Protein AF-0000000067838420 (afdb_homodimer)

Foldseek 3Di:
DAQDADDPVLADDLVVCVVCVVVLVVVVVVLQVLQWDDWPDFKIKGWDAPSNLNNVLRVVCNVVVDDDVVSVVSSVVRRLQHFRQQKIKIKMFGHDDDPVVLQVVQLQCAPQLQQKWKDWPRDIWRKDWDDDDRQADPSRGGHRITMIMTGHDPVRLVRLCDQPTWMKIFGCGPVRTTIDTRDRSNSNSRSVSHD/DAQDADDPVLADDLVVCVVCVVVLVVVVVVLQVLQWDDWPDFKMKGWDAPSNLNNVLRVVCNVVVDDDVVSVVSSVVRRLQHFRQQKIKIKMFGHDDDPVVLQVVQLQCAPQLQQKWKDWPRDIWRKDWDDDDRQADPSRGGHRITMIMTGHDPVRLVRLCDQPTWMKIFGCGPVRTTIDTRDRSNSNSRSVSHD

Structure (mmCIF, N/CA/C/O backbone):
data_AF-0000000067838420-model_v1
#
loop_
_entity.id
_entity.type
_entity.pdbx_description
1 polymer 'DUF3501 family protein'
#
loop_
_atom_site.group_PDB
_atom_site.id
_atom_site.type_symbol
_atom_site.label_atom_id
_atom_site.label_alt_id
_atom_site.label_comp_id
_atom_site.label_asym_id
_atom_site.label_entity_id
_atom_site.label_seq_id
_atom_site.pdbx_PDB_ins_code
_atom_site.Cartn_x
_atom_site.Cartn_y
_atom_site.Cartn_z
_atom_site.occupancy
_atom_site.B_iso_or_equiv
_atom_site.auth_seq_id
_atom_site.auth_comp_id
_atom_site.auth_asym_id
_atom_site.auth_atom_id
_atom_site.pdbx_PDB_model_num
ATOM 1 N N . MET A 1 1 ? -3.488 -32.844 -1.283 1 42.59 1 MET A N 1
ATOM 2 C CA . MET A 1 1 ? -3.631 -32.469 -2.689 1 42.59 1 MET A CA 1
ATOM 3 C C . MET A 1 1 ? -2.283 -32.531 -3.404 1 42.59 1 MET A C 1
ATOM 5 O O . MET A 1 1 ? -1.312 -31.922 -2.943 1 42.59 1 MET A O 1
ATOM 9 N N . THR A 1 2 ? -1.927 -33.562 -4.027 1 50.59 2 THR A N 1
ATOM 10 C CA . THR A 1 2 ? -0.667 -33.906 -4.676 1 50.59 2 THR A CA 1
ATOM 11 C C . THR A 1 2 ? -0.209 -32.781 -5.598 1 50.59 2 THR A C 1
ATOM 13 O O . THR A 1 2 ? -1.03 -32.031 -6.109 1 50.59 2 THR A O 1
ATOM 16 N N . ALA A 1 3 ? 1.154 -32.375 -5.398 1 61.16 3 ALA A N 1
ATOM 17 C CA . ALA A 1 3 ? 1.797 -31.484 -6.359 1 61.16 3 ALA A CA 1
ATOM 18 C C . ALA A 1 3 ? 1.342 -31.797 -7.781 1 61.16 3 ALA A C 1
ATOM 20 O O . ALA A 1 3 ? 1.413 -32.938 -8.227 1 61.16 3 ALA A O 1
ATOM 21 N N . ARG A 1 4 ? 0.505 -31.031 -8.367 1 83.44 4 ARG A N 1
ATOM 22 C CA . ARG A 1 4 ? -0.011 -31.344 -9.695 1 83.44 4 ARG A CA 1
ATOM 23 C C . ARG A 1 4 ? 0.768 -30.594 -10.766 1 83.44 4 ARG A C 1
ATOM 25 O O . ARG A 1 4 ? 1.32 -29.516 -10.508 1 83.44 4 ARG A O 1
ATOM 32 N N . VAL A 1 5 ? 1.217 -31.281 -11.789 1 93 5 VAL A N 1
ATOM 33 C CA . VAL A 1 5 ? 1.818 -30.734 -13 1 93 5 VAL A CA 1
ATOM 34 C C . VAL A 1 5 ? 0.834 -30.844 -14.164 1 93 5 VAL A C 1
ATOM 36 O O . VAL A 1 5 ? 0.104 -31.828 -14.273 1 93 5 VAL A O 1
ATOM 39 N N . ILE A 1 6 ? 0.882 -29.875 -15.023 1 96.81 6 ILE A N 1
ATOM 40 C CA . ILE A 1 6 ? 0.046 -29.922 -16.219 1 96.81 6 ILE A CA 1
ATOM 41 C C . ILE A 1 6 ? 0.667 -30.844 -17.25 1 96.81 6 ILE A C 1
ATOM 43 O O . ILE A 1 6 ? 1.872 -30.797 -17.5 1 96.81 6 ILE A O 1
ATOM 47 N N . THR A 1 7 ? -0.105 -31.688 -17.766 1 96.56 7 THR A N 1
ATOM 48 C CA . THR A 1 7 ? 0.33 -32.594 -18.828 1 96.56 7 THR A CA 1
ATOM 49 C C . THR A 1 7 ? -0.557 -32.438 -20.062 1 96.56 7 THR A C 1
ATOM 51 O O . THR A 1 7 ? -1.56 -31.719 -20.031 1 96.56 7 THR A O 1
ATOM 54 N N . ARG A 1 8 ? -0.165 -33.094 -21.156 1 95.81 8 ARG A N 1
ATOM 55 C CA . ARG A 1 8 ? -0.938 -33.062 -22.391 1 95.81 8 ARG A CA 1
ATOM 56 C C . ARG A 1 8 ? -2.373 -33.5 -22.156 1 95.81 8 ARG A C 1
ATOM 58 O O . ARG A 1 8 ? -3.305 -33 -22.781 1 95.81 8 ARG A O 1
ATOM 65 N N . GLU A 1 9 ? -2.547 -34.438 -21.234 1 95.69 9 GLU A N 1
ATOM 66 C CA . GLU A 1 9 ? -3.865 -35 -20.953 1 95.69 9 GLU A CA 1
ATOM 67 C C . GLU A 1 9 ? -4.801 -33.938 -20.359 1 95.69 9 GLU A C 1
ATOM 69 O O . GLU A 1 9 ? -6.023 -34.125 -20.391 1 95.69 9 GLU A O 1
ATOM 74 N N . ASP A 1 10 ? -4.254 -32.906 -19.781 1 96.81 10 ASP A N 1
ATOM 75 C CA . ASP A 1 10 ? -5.043 -31.859 -19.141 1 96.81 10 ASP A CA 1
ATOM 76 C C . ASP A 1 10 ? -5.535 -30.844 -20.172 1 96.81 10 ASP A C 1
ATOM 78 O O . ASP A 1 10 ? -6.367 -29.984 -19.859 1 96.81 10 ASP A O 1
ATOM 82 N N . ILE A 1 11 ? -5.008 -30.922 -21.422 1 97.56 11 ILE A N 1
ATOM 83 C CA . ILE A 1 11 ? -5.23 -29.859 -22.406 1 97.56 11 ILE A CA 1
ATOM 84 C C . ILE A 1 11 ? -6.398 -30.25 -23.312 1 97.56 11 ILE A C 1
ATOM 86 O O . ILE A 1 11 ? -6.363 -31.281 -23.969 1 97.56 11 ILE A O 1
ATOM 90 N N . LEU A 1 12 ? -7.32 -29.469 -23.344 1 97 12 LEU A N 1
ATOM 91 C CA . LEU A 1 12 ? -8.445 -29.641 -24.25 1 97 12 LEU A CA 1
ATOM 92 C C . LEU A 1 12 ? -8.039 -29.312 -25.688 1 97 12 LEU A C 1
ATOM 94 O O . LEU A 1 12 ? -7.273 -28.375 -25.922 1 97 12 LEU A O 1
ATOM 98 N N . PRO A 1 13 ? -8.617 -30.078 -26.594 1 96.12 13 PRO A N 1
ATOM 99 C CA . PRO A 1 13 ? -8.438 -29.656 -27.984 1 96.12 13 PRO A CA 1
ATOM 100 C C . PRO A 1 13 ? -8.953 -28.234 -28.234 1 96.12 13 PRO A C 1
ATOM 102 O O . PRO A 1 13 ? -9.914 -27.812 -27.609 1 96.12 13 PRO A O 1
ATOM 105 N N . LEU A 1 14 ? -8.352 -27.547 -29.172 1 96.06 14 LEU A N 1
ATOM 106 C CA . LEU A 1 14 ? -8.648 -26.141 -29.438 1 96.06 14 LEU A CA 1
ATOM 107 C C . LEU A 1 14 ? -10.141 -25.938 -29.656 1 96.06 14 LEU A C 1
ATOM 109 O O . LEU A 1 14 ? -10.727 -25 -29.109 1 96.06 14 LEU A O 1
ATOM 113 N N . ALA A 1 15 ? -10.742 -26.797 -30.438 1 95.62 15 ALA A N 1
ATOM 114 C CA . ALA A 1 15 ? -12.164 -26.672 -30.75 1 95.62 15 ALA A CA 1
ATOM 115 C C . ALA A 1 15 ? -13.008 -26.812 -29.484 1 95.62 15 ALA A C 1
ATOM 117 O O . ALA A 1 15 ? -13.992 -26.094 -29.297 1 95.62 15 ALA A O 1
ATOM 118 N N . GLU A 1 16 ? -12.688 -27.75 -28.688 1 97 16 GLU A N 1
ATOM 119 C CA . GLU A 1 16 ? -13.406 -27.969 -27.438 1 97 16 GLU A CA 1
ATOM 120 C C . GLU A 1 16 ? -13.219 -26.797 -26.469 1 97 16 GLU A C 1
ATOM 122 O O . GLU A 1 16 ? -14.18 -26.344 -25.844 1 97 16 GLU A O 1
ATOM 127 N N . TYR A 1 17 ? -11.992 -26.281 -26.281 1 97.81 17 TYR A N 1
ATOM 128 C CA . TYR A 1 17 ? -11.734 -25.125 -25.438 1 97.81 17 TYR A CA 1
ATOM 129 C C . TYR A 1 17 ? -12.523 -23.922 -25.906 1 97.81 17 TYR A C 1
ATOM 131 O O . TYR A 1 17 ? -13.078 -23.172 -25.094 1 97.81 17 TYR A O 1
ATOM 139 N N . GLY A 1 18 ? -12.562 -23.703 -27.234 1 96.88 18 GLY A N 1
ATOM 140 C CA . GLY A 1 18 ? -13.32 -22.594 -27.797 1 96.88 18 GLY A CA 1
ATOM 141 C C . GLY A 1 18 ? -14.766 -22.562 -27.344 1 96.88 18 GLY A C 1
ATOM 142 O O . GLY A 1 18 ? -15.336 -21.5 -27.109 1 96.88 18 GLY A O 1
ATOM 143 N N . ARG A 1 19 ? -15.289 -23.734 -27.172 1 97.44 19 ARG A N 1
ATOM 144 C CA . ARG A 1 19 ? -16.688 -23.844 -26.781 1 97.44 19 ARG A CA 1
ATOM 145 C C . ARG A 1 19 ? -16.891 -23.422 -25.328 1 97.44 19 ARG A C 1
ATOM 147 O O . ARG A 1 19 ? -17.969 -22.922 -24.969 1 97.44 19 ARG A O 1
ATOM 154 N N . VAL A 1 20 ? -15.867 -23.609 -24.531 1 97.31 20 VAL A N 1
ATOM 155 C CA . VAL A 1 20 ? -16.047 -23.359 -23.094 1 97.31 20 VAL A CA 1
ATOM 156 C C . VAL A 1 20 ? -15.242 -22.141 -22.688 1 97.31 20 VAL A C 1
ATOM 158 O O . VAL A 1 20 ? -15.227 -21.766 -21.5 1 97.31 20 VAL A O 1
ATOM 161 N N . ARG A 1 21 ? -14.586 -21.469 -23.578 1 97.5 21 ARG A N 1
ATOM 162 C CA . ARG A 1 21 ? -13.602 -20.422 -23.297 1 97.5 21 ARG A CA 1
ATOM 163 C C . ARG A 1 21 ? -14.234 -19.281 -22.5 1 97.5 21 ARG A C 1
ATOM 165 O O . ARG A 1 21 ? -13.672 -18.844 -21.5 1 97.5 21 ARG A O 1
ATOM 172 N N . ASP A 1 22 ? -15.398 -18.797 -22.906 1 96.94 22 ASP A N 1
ATOM 173 C CA . ASP A 1 22 ? -16.031 -17.672 -22.219 1 96.94 22 ASP A CA 1
ATOM 174 C C . ASP A 1 22 ? -16.375 -18.016 -20.781 1 96.94 22 ASP A C 1
ATOM 176 O O . ASP A 1 22 ? -16.156 -17.219 -19.875 1 96.94 22 ASP A O 1
ATOM 180 N N . SER A 1 23 ? -16.938 -19.172 -20.625 1 96.88 23 SER A N 1
ATOM 181 C CA . SER A 1 23 ? -17.281 -19.594 -19.266 1 96.88 23 SER A CA 1
ATOM 182 C C . SER A 1 23 ? -16.031 -19.766 -18.406 1 96.88 23 SER A C 1
ATOM 184 O O . SER A 1 23 ? -16.031 -19.406 -17.234 1 96.88 23 SER A O 1
ATOM 186 N N . ARG A 1 24 ? -14.961 -20.328 -18.969 1 96.38 24 ARG A N 1
ATOM 187 C CA . ARG A 1 24 ? -13.703 -20.516 -18.25 1 96.38 24 ARG A CA 1
ATOM 188 C C . ARG A 1 24 ? -13.094 -19.172 -17.859 1 96.38 24 ARG A C 1
ATOM 190 O O . ARG A 1 24 ? -12.562 -19.016 -16.766 1 96.38 24 ARG A O 1
ATOM 197 N N . ARG A 1 25 ? -13.164 -18.266 -18.75 1 96.69 25 ARG A N 1
ATOM 198 C CA . ARG A 1 25 ? -12.633 -16.938 -18.469 1 96.69 25 ARG A CA 1
ATOM 199 C C . ARG A 1 25 ? -13.375 -16.281 -17.312 1 96.69 25 ARG A C 1
ATOM 201 O O . ARG A 1 25 ? -12.758 -15.641 -16.469 1 96.69 25 ARG A O 1
ATOM 208 N N . ARG A 1 26 ? -14.656 -16.375 -17.203 1 95.31 26 ARG A N 1
ATOM 209 C CA . ARG A 1 26 ? -15.461 -15.82 -16.125 1 95.31 26 ARG A CA 1
ATOM 210 C C . ARG A 1 26 ? -15.102 -16.484 -14.789 1 95.31 26 ARG A C 1
ATOM 212 O O . ARG A 1 26 ? -14.93 -15.797 -13.781 1 95.31 26 ARG A O 1
ATOM 219 N N . GLU A 1 27 ? -14.992 -17.719 -14.906 1 95.69 27 GLU A N 1
ATOM 220 C CA . GLU A 1 27 ? -14.609 -18.469 -13.711 1 95.69 27 GLU A CA 1
ATOM 221 C C . GLU A 1 27 ? -13.219 -18.078 -13.227 1 95.69 27 GLU A C 1
ATOM 223 O O . GLU A 1 27 ? -13 -17.906 -12.023 1 95.69 27 GLU A O 1
ATOM 228 N N . MET A 1 28 ? -12.352 -17.953 -14.188 1 96.69 28 MET A N 1
ATOM 229 C CA . MET A 1 28 ? -10.969 -17.609 -13.859 1 96.69 28 MET A CA 1
ATOM 230 C C . MET A 1 28 ? -10.883 -16.219 -13.242 1 96.69 28 MET A C 1
ATOM 232 O O . MET A 1 28 ? -10.094 -15.992 -12.328 1 96.69 28 MET A O 1
ATOM 236 N N . SER A 1 29 ? -11.68 -15.32 -13.719 1 95.19 29 SER A N 1
ATOM 237 C CA . SER A 1 29 ? -11.727 -13.969 -13.164 1 95.19 29 SER A CA 1
ATOM 238 C C . SER A 1 29 ? -12.109 -14 -11.688 1 95.19 29 SER A C 1
ATOM 240 O O . SER A 1 29 ? -11.492 -13.312 -10.867 1 95.19 29 SER A O 1
ATOM 242 N N . ALA A 1 30 ? -13.023 -14.789 -11.359 1 93.88 30 ALA A N 1
ATOM 243 C CA . ALA A 1 30 ? -13.477 -14.93 -9.977 1 93.88 30 ALA A CA 1
ATOM 244 C C . ALA A 1 30 ? -12.398 -15.562 -9.102 1 93.88 30 ALA A C 1
ATOM 246 O O . ALA A 1 30 ? -12.164 -15.125 -7.977 1 93.88 30 ALA A O 1
ATOM 247 N N . ILE A 1 31 ? -11.727 -16.547 -9.633 1 95.69 31 ILE A N 1
ATOM 248 C CA . ILE A 1 31 ? -10.664 -17.25 -8.922 1 95.69 31 ILE A CA 1
ATOM 249 C C . ILE A 1 31 ? -9.516 -16.281 -8.648 1 95.69 31 ILE A C 1
ATOM 251 O O . ILE A 1 31 ? -9.016 -16.188 -7.523 1 95.69 31 ILE A O 1
ATOM 255 N N . LYS A 1 32 ? -9.211 -15.508 -9.656 1 96.88 32 LYS A N 1
ATOM 256 C CA . LYS A 1 32 ? -8.039 -14.641 -9.578 1 96.88 32 LYS A CA 1
ATOM 257 C C . LYS A 1 32 ? -8.273 -13.5 -8.586 1 96.88 32 LYS A C 1
ATOM 259 O O . LYS A 1 32 ? -7.32 -12.945 -8.039 1 96.88 32 LYS A O 1
ATOM 264 N N . GLN A 1 33 ? -9.508 -13.195 -8.328 1 94.5 33 GLN A N 1
ATOM 265 C CA . GLN A 1 33 ? -9.844 -12.133 -7.391 1 94.5 33 GLN A CA 1
ATOM 266 C C . GLN A 1 33 ? -9.297 -12.438 -5.996 1 94.5 33 GLN A C 1
ATOM 268 O O . GLN A 1 33 ? -8.93 -11.523 -5.254 1 94.5 33 GLN A O 1
ATOM 273 N N . HIS A 1 34 ? -9.234 -13.656 -5.633 1 97.25 34 HIS A N 1
ATOM 274 C CA . HIS A 1 34 ? -8.797 -14.039 -4.293 1 97.25 34 HIS A CA 1
ATOM 275 C C . HIS A 1 34 ? -7.371 -14.57 -4.305 1 97.25 34 HIS A C 1
ATOM 277 O O . HIS A 1 34 ? -7 -15.383 -3.455 1 97.25 34 HIS A O 1
ATOM 283 N N . ARG A 1 35 ? -6.656 -14.156 -5.305 1 98.5 35 ARG A N 1
ATOM 284 C CA . ARG A 1 35 ? -5.262 -14.578 -5.375 1 98.5 35 ARG A CA 1
ATOM 285 C C . ARG A 1 35 ? -4.34 -13.391 -5.645 1 98.5 35 ARG A C 1
ATOM 287 O O . ARG A 1 35 ? -3.223 -13.57 -6.137 1 98.5 35 ARG A O 1
ATOM 294 N N . ARG A 1 36 ? -4.883 -12.258 -5.391 1 98.19 36 ARG A N 1
ATOM 295 C CA . ARG A 1 36 ? -4.129 -11.023 -5.586 1 98.19 36 ARG A CA 1
ATOM 296 C C . ARG A 1 36 ? -3.986 -10.258 -4.277 1 98.19 36 ARG A C 1
ATOM 298 O O . ARG A 1 36 ? -4.938 -10.172 -3.496 1 98.19 36 ARG A O 1
ATOM 305 N N . VAL A 1 37 ? -2.811 -9.742 -4 1 98.62 37 VAL A N 1
A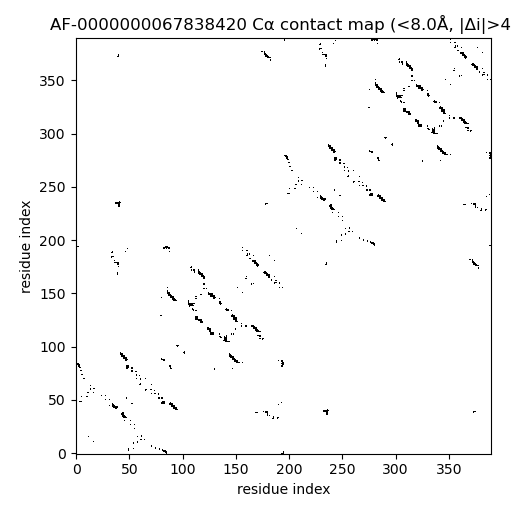TOM 306 C CA . VAL A 1 37 ? -2.543 -8.953 -2.799 1 98.62 37 VAL A CA 1
ATOM 307 C C . VAL A 1 37 ? -1.646 -7.77 -3.145 1 98.62 37 VAL A C 1
ATOM 309 O O . VAL A 1 37 ? -0.522 -7.949 -3.617 1 98.62 37 VAL A O 1
ATOM 312 N N . ALA A 1 38 ? -2.148 -6.586 -2.969 1 98.69 38 ALA A N 1
ATOM 313 C CA . ALA A 1 38 ? -1.317 -5.391 -3.113 1 98.69 38 ALA A CA 1
ATOM 314 C C . ALA A 1 38 ? -0.485 -5.148 -1.857 1 98.69 38 ALA A C 1
ATOM 316 O O . ALA A 1 38 ? -0.992 -5.258 -0.738 1 98.69 38 ALA A O 1
ATOM 317 N N . VAL A 1 39 ? 0.749 -4.891 -2.012 1 98.81 39 VAL A N 1
ATOM 318 C CA . VAL A 1 39 ? 1.646 -4.492 -0.931 1 98.81 39 VAL A CA 1
ATOM 319 C C . VAL A 1 39 ? 2.268 -3.135 -1.246 1 98.81 39 VAL A C 1
ATOM 321 O O . VAL A 1 39 ? 3.262 -3.053 -1.972 1 98.81 39 VAL A O 1
ATOM 324 N N . GLY A 1 40 ? 1.703 -2.102 -0.606 1 98.62 40 GLY A N 1
ATOM 325 C CA . GLY A 1 40 ? 2.086 -0.746 -0.965 1 98.62 40 GLY A CA 1
ATOM 326 C C . GLY A 1 40 ? 1.408 -0.248 -2.227 1 98.62 40 GLY A C 1
ATOM 327 O O . GLY A 1 40 ? 0.486 -0.888 -2.736 1 98.62 40 GLY A O 1
ATOM 328 N N . PRO A 1 41 ? 1.875 0.873 -2.691 1 97.94 41 PRO A N 1
ATOM 329 C CA . PRO A 1 41 ? 1.156 1.557 -3.77 1 97.94 41 PRO A CA 1
ATOM 330 C C . PRO A 1 41 ? 1.468 0.975 -5.148 1 97.94 41 PRO A C 1
ATOM 332 O O . PRO A 1 41 ? 0.665 1.109 -6.074 1 97.94 41 PRO A O 1
ATOM 335 N N . ASP A 1 42 ? 2.602 0.236 -5.266 1 98.38 42 ASP A N 1
ATOM 336 C CA . ASP A 1 42 ? 3.066 -0.008 -6.629 1 98.38 42 ASP A CA 1
ATOM 337 C C . ASP A 1 42 ? 3.232 -1.503 -6.895 1 98.38 42 ASP A C 1
ATOM 339 O O . ASP A 1 42 ? 3.434 -1.917 -8.039 1 98.38 42 ASP A O 1
ATOM 343 N N . VAL A 1 43 ? 3.164 -2.291 -5.855 1 98.75 43 VAL A N 1
ATOM 344 C CA . VAL A 1 43 ? 3.523 -3.695 -6.027 1 98.75 43 VAL A CA 1
ATOM 345 C C . VAL A 1 43 ? 2.309 -4.578 -5.746 1 98.75 43 VAL A C 1
ATOM 347 O O . VAL A 1 43 ? 1.608 -4.383 -4.75 1 98.75 43 VAL A O 1
ATOM 350 N N . THR A 1 44 ? 2.07 -5.516 -6.605 1 98.75 44 THR A N 1
ATOM 351 C CA . THR A 1 44 ? 1.006 -6.496 -6.426 1 98.75 44 THR A CA 1
ATOM 352 C C . THR A 1 44 ? 1.542 -7.914 -6.598 1 98.75 44 THR A C 1
ATOM 354 O O . THR A 1 44 ? 2.355 -8.172 -7.488 1 98.75 44 THR A O 1
ATOM 357 N N . PHE A 1 45 ? 1.105 -8.789 -5.75 1 98.88 45 PHE A N 1
ATOM 358 C CA . PHE A 1 45 ? 1.408 -10.211 -5.855 1 98.88 45 PHE A CA 1
ATOM 359 C C . PHE A 1 45 ? 0.22 -10.984 -6.422 1 98.88 45 PHE A C 1
ATOM 361 O O . PHE A 1 45 ? -0.908 -10.828 -5.949 1 98.88 45 PHE A O 1
ATOM 368 N N . TYR A 1 46 ? 0.489 -11.727 -7.422 1 98.69 46 TYR A N 1
ATOM 369 C CA . TYR A 1 46 ? -0.467 -12.656 -8.016 1 98.69 46 TYR A CA 1
ATOM 370 C C . TYR A 1 46 ? -0.081 -14.102 -7.711 1 98.69 46 TYR A C 1
ATOM 372 O O . TYR A 1 46 ? 0.851 -14.641 -8.312 1 98.69 46 TYR A O 1
ATOM 380 N N . PHE A 1 47 ? -0.837 -14.695 -6.836 1 98.75 47 PHE A N 1
ATOM 381 C CA . PHE A 1 47 ? -0.509 -16.062 -6.457 1 98.75 47 PHE A CA 1
ATOM 382 C C . PHE A 1 47 ? -1.018 -17.047 -7.504 1 98.75 47 PHE A C 1
ATOM 384 O O . PHE A 1 47 ? -2.18 -16.984 -7.91 1 98.75 47 PHE A O 1
ATOM 391 N N . GLU A 1 48 ? -0.143 -17.938 -7.875 1 97.69 48 GLU A N 1
ATOM 392 C CA . GLU A 1 48 ? -0.419 -18.875 -8.961 1 97.69 48 GLU A CA 1
ATOM 393 C C . GLU A 1 48 ? -0.914 -20.219 -8.422 1 97.69 48 GLU A C 1
ATOM 395 O O . GLU A 1 48 ? -0.676 -20.547 -7.258 1 97.69 48 GLU A O 1
ATOM 400 N N . SER A 1 49 ? -1.56 -20.953 -9.266 1 97 49 SER A N 1
ATOM 401 C CA . SER A 1 49 ? -2.07 -22.281 -8.945 1 97 49 SER A CA 1
ATOM 402 C C . SER A 1 49 ? -2.131 -23.172 -10.195 1 97 49 SER A C 1
ATOM 404 O O . SER A 1 49 ? -1.89 -22.688 -11.305 1 97 49 SER A O 1
ATOM 406 N N . PHE A 1 50 ? -2.395 -24.406 -9.914 1 96.5 50 PHE A N 1
ATOM 407 C CA . PHE A 1 50 ? -2.605 -25.312 -11.031 1 96.5 50 PHE A CA 1
ATOM 408 C C . PHE A 1 50 ? -3.666 -24.766 -11.984 1 96.5 50 PHE A C 1
ATOM 410 O O . PHE A 1 50 ? -3.457 -24.719 -13.195 1 96.5 50 PHE A O 1
ATOM 417 N N . ALA A 1 51 ? -4.754 -24.297 -11.445 1 95.94 51 ALA A N 1
ATOM 418 C CA . ALA A 1 51 ? -5.867 -23.812 -12.25 1 95.94 51 ALA A CA 1
ATOM 419 C C . ALA A 1 51 ? -5.469 -22.594 -13.07 1 95.94 51 ALA A C 1
ATOM 421 O O . ALA A 1 51 ? -5.797 -22.484 -14.25 1 95.94 51 ALA A O 1
ATOM 422 N N . THR A 1 52 ? -4.777 -21.641 -12.438 1 97.25 52 THR A N 1
ATOM 423 C CA . THR A 1 52 ? -4.41 -20.422 -13.148 1 97.25 52 THR A CA 1
ATOM 424 C C . THR A 1 52 ? -3.396 -20.719 -14.25 1 97.25 52 THR A C 1
ATOM 426 O O . THR A 1 52 ? -3.463 -20.125 -15.336 1 97.25 52 THR A O 1
ATOM 429 N N . MET A 1 53 ? -2.5 -21.656 -13.953 1 97.44 53 MET A N 1
ATOM 430 C CA . MET A 1 53 ? -1.498 -22 -14.961 1 97.44 53 MET A CA 1
ATOM 431 C C . MET A 1 53 ? -2.123 -22.781 -16.109 1 97.44 53 MET A C 1
ATOM 433 O O . MET A 1 53 ? -1.795 -22.547 -17.281 1 97.44 53 MET A O 1
ATOM 437 N N . LEU A 1 54 ? -3.025 -23.656 -15.766 1 97.12 54 LEU A N 1
ATOM 438 C CA . LEU A 1 54 ? -3.734 -24.406 -16.797 1 97.12 54 LEU A CA 1
ATOM 439 C C . LEU A 1 54 ? -4.504 -23.453 -17.719 1 97.12 54 LEU A C 1
ATOM 441 O O . LEU A 1 54 ? -4.48 -23.609 -18.938 1 97.12 54 LEU A O 1
ATOM 445 N N . HIS A 1 55 ? -5.133 -22.547 -17.094 1 97.69 55 HIS A N 1
ATOM 446 C CA . HIS A 1 55 ? -5.855 -21.531 -17.844 1 97.69 55 HIS A CA 1
ATOM 447 C C . HIS A 1 55 ? -4.918 -20.766 -18.781 1 97.69 55 HIS A C 1
ATOM 449 O O . HIS A 1 55 ? -5.246 -20.531 -19.953 1 97.69 55 HIS A O 1
ATOM 455 N N . GLN A 1 56 ? -3.783 -20.422 -18.297 1 97.44 56 GLN A N 1
ATOM 456 C CA . GLN A 1 56 ? -2.816 -19.672 -19.094 1 97.44 56 GLN A CA 1
ATOM 457 C C . GLN A 1 56 ? -2.344 -20.484 -20.297 1 97.44 56 GLN A C 1
ATOM 459 O O . GLN A 1 56 ? -2.256 -19.969 -21.406 1 97.44 56 GLN A O 1
ATOM 464 N N . VAL A 1 57 ? -2.029 -21.719 -20.078 1 97.75 57 VAL A N 1
ATOM 465 C CA . VAL A 1 57 ? -1.592 -22.594 -21.156 1 97.75 57 VAL A CA 1
ATOM 466 C C . VAL A 1 57 ? -2.682 -22.688 -22.219 1 97.75 57 VAL A C 1
ATOM 468 O O . VAL A 1 57 ? -2.408 -22.516 -23.406 1 97.75 57 VAL A O 1
ATOM 471 N N . HIS A 1 58 ? -3.922 -22.891 -21.812 1 98.12 58 HIS A N 1
ATOM 472 C CA . HIS A 1 58 ? -5.047 -22.969 -22.734 1 98.12 58 HIS A CA 1
ATOM 473 C C . HIS A 1 58 ? -5.191 -21.672 -23.547 1 98.12 58 HIS A C 1
ATOM 475 O O . HIS A 1 58 ? -5.363 -21.719 -24.766 1 98.12 58 HIS A O 1
ATOM 481 N N . GLU A 1 59 ? -5.137 -20.547 -22.859 1 98 59 GLU A N 1
ATOM 482 C CA . GLU A 1 59 ? -5.305 -19.25 -23.516 1 98 59 GLU A CA 1
ATOM 483 C C . GLU A 1 59 ? -4.215 -19.016 -24.562 1 98 59 GLU A C 1
ATOM 485 O O . GLU A 1 59 ? -4.5 -18.594 -25.688 1 98 59 GLU A O 1
ATOM 490 N N . MET A 1 60 ? -3.012 -19.312 -24.172 1 97.88 60 MET A N 1
ATOM 491 C CA . MET A 1 60 ? -1.91 -19.125 -25.109 1 97.88 60 MET A CA 1
ATOM 492 C C . MET A 1 60 ? -2.08 -20 -26.344 1 97.88 60 MET A C 1
ATOM 494 O O . MET A 1 60 ? -1.933 -19.547 -27.469 1 97.88 60 MET A O 1
ATOM 498 N N . LEU A 1 61 ? -2.355 -21.219 -26.172 1 97.81 61 LEU A N 1
ATOM 499 C CA . LEU A 1 61 ? -2.549 -22.156 -27.281 1 97.81 61 LEU A CA 1
ATOM 500 C C . LEU A 1 61 ? -3.711 -21.703 -28.172 1 97.81 61 LEU A C 1
ATOM 502 O O . LEU A 1 61 ? -3.615 -21.75 -29.391 1 97.81 61 LEU A O 1
ATOM 506 N N . PHE A 1 62 ? -4.805 -21.281 -27.562 1 98 62 PHE A N 1
ATOM 507 C CA . PHE A 1 62 ? -6.008 -20.922 -28.297 1 98 62 PHE A CA 1
ATOM 508 C C . PHE A 1 62 ? -5.77 -19.672 -29.141 1 98 62 PHE A C 1
ATOM 510 O O . PHE A 1 62 ? -6.09 -19.641 -30.328 1 98 62 PHE A O 1
ATOM 517 N N . ILE A 1 63 ? -5.172 -18.609 -28.484 1 97.19 63 ILE A N 1
ATOM 518 C CA . ILE A 1 63 ? -4.961 -17.328 -29.141 1 97.19 63 ILE A CA 1
ATOM 519 C C . ILE A 1 63 ? -3.977 -17.5 -30.297 1 97.19 63 ILE A C 1
ATOM 521 O O . ILE A 1 63 ? -4.176 -16.938 -31.375 1 97.19 63 ILE A O 1
ATOM 525 N N . GLU A 1 64 ? -3.025 -18.344 -30.172 1 97.38 64 GLU A N 1
ATOM 526 C CA . GLU A 1 64 ? -1.964 -18.484 -31.172 1 97.38 64 GLU A CA 1
ATOM 527 C C . GLU A 1 64 ? -2.205 -19.672 -32.094 1 97.38 64 GLU A C 1
ATOM 529 O O . GLU A 1 64 ? -1.408 -19.953 -32.969 1 97.38 64 GLU A O 1
ATOM 534 N N . LYS A 1 65 ? -3.299 -20.328 -31.844 1 95.44 65 LYS A N 1
ATOM 535 C CA . LYS A 1 65 ? -3.609 -21.547 -32.594 1 95.44 65 LYS A CA 1
ATOM 536 C C . LYS A 1 65 ? -2.426 -22.516 -32.594 1 95.44 65 LYS A C 1
ATOM 538 O O . LYS A 1 65 ? -2.014 -22.984 -33.656 1 95.44 65 LYS A O 1
ATOM 543 N N . GLY A 1 66 ? -1.908 -22.719 -31.438 1 92.88 66 GLY A N 1
ATOM 544 C CA . GLY A 1 66 ? -0.679 -23.484 -31.266 1 92.88 66 GLY A CA 1
ATOM 545 C C . GLY A 1 66 ? -0.895 -24.984 -31.312 1 92.88 66 GLY A C 1
ATOM 546 O O . GLY A 1 66 ? -1.976 -25.469 -30.969 1 92.88 66 GLY A O 1
ATOM 547 N N . GLY A 1 67 ? 0.174 -25.734 -31.625 1 93.62 67 GLY A N 1
ATOM 548 C CA . GLY A 1 67 ? 0.157 -27.188 -31.641 1 93.62 67 GLY A CA 1
ATOM 549 C C . GLY A 1 67 ? 1.08 -27.812 -30.594 1 93.62 67 GLY A C 1
ATOM 550 O O . GLY A 1 67 ? 1.297 -27.234 -29.531 1 93.62 67 GLY A O 1
ATOM 551 N N . ASP A 1 68 ? 1.572 -28.938 -30.906 1 94.38 68 ASP A N 1
ATOM 552 C CA . ASP A 1 68 ? 2.33 -29.734 -29.969 1 94.38 68 ASP A CA 1
ATOM 553 C C . ASP A 1 68 ? 3.629 -29.047 -29.562 1 94.38 68 ASP A C 1
ATOM 555 O O . ASP A 1 68 ? 4.039 -29.094 -28.406 1 94.38 68 ASP A O 1
ATOM 559 N N . GLU A 1 69 ? 4.266 -28.438 -30.5 1 96 69 GLU A N 1
ATOM 560 C CA . GLU A 1 69 ? 5.523 -27.766 -30.203 1 96 69 GLU A CA 1
ATOM 561 C C . GLU A 1 69 ? 5.309 -26.594 -29.234 1 96 69 GLU A C 1
ATOM 563 O O . GLU A 1 69 ? 6.047 -26.453 -28.266 1 96 69 GLU A O 1
ATOM 568 N N . GLN A 1 70 ? 4.367 -25.797 -29.5 1 97.06 70 GLN A N 1
ATOM 569 C CA . GLN A 1 70 ? 4.066 -24.688 -28.609 1 97.06 70 GLN A CA 1
ATOM 570 C C . GLN A 1 70 ? 3.633 -25.203 -27.234 1 97.06 70 GLN A C 1
ATOM 572 O O . GLN A 1 70 ? 3.957 -24.578 -26.203 1 97.06 70 GLN A O 1
ATOM 577 N N . LEU A 1 71 ? 2.807 -26.25 -27.234 1 97.5 71 LEU A N 1
ATOM 578 C CA . LEU A 1 71 ? 2.369 -26.812 -25.969 1 97.5 71 LEU A CA 1
ATOM 579 C C . LEU A 1 71 ? 3.564 -27.141 -25.078 1 97.5 71 LEU A C 1
ATOM 581 O O . LEU A 1 71 ? 3.578 -26.812 -23.891 1 97.5 71 LEU A O 1
ATOM 585 N N . GLU A 1 72 ? 4.523 -27.766 -25.641 1 97.06 72 GLU A N 1
ATOM 586 C CA . GLU A 1 72 ? 5.719 -28.109 -24.875 1 97.06 72 GLU A CA 1
ATOM 587 C C . GLU A 1 72 ? 6.383 -26.875 -24.297 1 97.06 72 GLU A C 1
ATOM 589 O O . GLU A 1 72 ? 6.836 -26.891 -23.141 1 97.06 72 GLU A O 1
ATOM 594 N N . ASP A 1 73 ? 6.441 -25.859 -25.094 1 97.06 73 ASP A N 1
ATOM 595 C CA . ASP A 1 73 ? 7.035 -24.594 -24.641 1 97.06 73 ASP A CA 1
ATOM 596 C C . ASP A 1 73 ? 6.238 -24 -23.484 1 97.06 73 ASP A C 1
ATOM 598 O O . ASP A 1 73 ? 6.816 -23.531 -22.516 1 97.06 73 ASP A O 1
ATOM 602 N N . GLU A 1 74 ? 4.93 -24.016 -23.656 1 97.62 74 GLU A N 1
ATOM 603 C CA . GLU A 1 74 ? 4.074 -23.469 -22.594 1 97.62 74 GLU A CA 1
ATOM 604 C C . GLU A 1 74 ? 4.211 -24.266 -21.312 1 97.62 74 GLU A C 1
ATOM 606 O O . GLU A 1 74 ? 4.258 -23.688 -20.219 1 97.62 74 GLU A O 1
ATOM 611 N N . LEU A 1 75 ? 4.207 -25.594 -21.438 1 97.31 75 LEU A N 1
ATOM 612 C CA . LEU A 1 75 ? 4.34 -26.453 -20.266 1 97.31 75 LEU A CA 1
ATOM 613 C C . LEU A 1 75 ? 5.656 -26.172 -19.547 1 97.31 75 LEU A C 1
ATOM 615 O O . LEU A 1 75 ? 5.699 -26.125 -18.312 1 97.31 75 LEU A O 1
ATOM 619 N N . ARG A 1 76 ? 6.719 -25.953 -20.281 1 95 76 ARG A N 1
ATOM 620 C CA . ARG A 1 76 ? 8.023 -25.641 -19.703 1 95 76 ARG A CA 1
ATOM 621 C C . ARG A 1 76 ? 7.992 -24.297 -18.984 1 95 76 ARG A C 1
ATOM 623 O O . ARG A 1 76 ? 8.633 -24.141 -17.938 1 95 76 ARG A O 1
ATOM 630 N N . ALA A 1 77 ? 7.273 -23.422 -19.5 1 94.56 77 ALA A N 1
ATOM 631 C CA . ALA A 1 77 ? 7.25 -22.062 -18.969 1 94.56 77 ALA A CA 1
ATOM 632 C C . ALA A 1 77 ? 6.363 -21.984 -17.734 1 94.56 77 ALA A C 1
ATOM 634 O O . ALA A 1 77 ? 6.691 -21.281 -16.766 1 94.56 77 ALA A O 1
ATOM 635 N N . TYR A 1 78 ? 5.223 -22.703 -17.75 1 96.5 78 TYR A N 1
ATOM 636 C CA . TYR A 1 78 ? 4.199 -22.406 -16.75 1 96.5 78 TYR A CA 1
ATOM 637 C C . TYR A 1 78 ? 4.207 -23.438 -15.641 1 96.5 78 TYR A C 1
ATOM 639 O O . TYR A 1 78 ? 3.791 -23.156 -14.516 1 96.5 78 TYR A O 1
ATOM 647 N N . ASN A 1 79 ? 4.68 -24.672 -15.852 1 96.31 79 ASN A N 1
ATOM 648 C CA . ASN A 1 79 ? 4.664 -25.719 -14.836 1 96.31 79 ASN A CA 1
ATOM 649 C C . ASN A 1 79 ? 5.492 -25.328 -13.617 1 96.31 79 ASN A C 1
ATOM 651 O O . ASN A 1 79 ? 5.098 -25.609 -12.477 1 96.31 79 ASN A O 1
ATOM 655 N N . PRO A 1 80 ? 6.68 -24.688 -13.836 1 94.44 80 PRO A N 1
ATOM 656 C CA . PRO A 1 80 ? 7.473 -24.297 -12.664 1 94.44 80 PRO A CA 1
ATOM 657 C C . PRO A 1 80 ? 6.734 -23.312 -11.758 1 94.44 80 PRO A C 1
ATOM 659 O O . PRO A 1 80 ? 7.141 -23.109 -10.609 1 94.44 80 PRO A O 1
ATOM 662 N N . LEU A 1 81 ? 5.711 -22.703 -12.219 1 96.38 81 LEU A N 1
ATOM 663 C CA . LEU A 1 81 ? 4.988 -21.688 -11.461 1 96.38 81 LEU A CA 1
ATOM 664 C C . LEU A 1 81 ? 3.832 -22.312 -10.688 1 96.38 81 LEU A C 1
ATOM 666 O O . LEU A 1 81 ? 3.078 -21.609 -10.016 1 96.38 81 LEU A O 1
ATOM 670 N N . ILE A 1 82 ? 3.697 -23.562 -10.727 1 96.69 82 ILE A N 1
ATOM 671 C CA . ILE A 1 82 ? 2.66 -24.281 -9.984 1 96.69 82 ILE A CA 1
ATOM 672 C C . ILE A 1 82 ? 3.191 -24.672 -8.609 1 96.69 82 ILE A C 1
ATOM 674 O O . ILE A 1 82 ? 4.25 -25.297 -8.508 1 96.69 82 ILE A O 1
ATOM 678 N N . PRO A 1 83 ? 2.467 -24.328 -7.562 1 96.69 83 PRO A N 1
ATOM 679 C CA . PRO A 1 83 ? 2.893 -24.766 -6.23 1 96.69 83 PRO A CA 1
ATOM 680 C C . PRO A 1 83 ? 3.076 -26.281 -6.137 1 96.69 83 PRO A C 1
ATOM 682 O O . PRO A 1 83 ? 2.342 -27.031 -6.777 1 96.69 83 PRO A O 1
ATOM 685 N N . SER A 1 84 ? 3.959 -26.75 -5.309 1 94.12 84 SER A N 1
ATOM 686 C CA . SER A 1 84 ? 4.328 -28.156 -5.203 1 94.12 84 SER A CA 1
ATOM 687 C C . SER A 1 84 ? 3.553 -28.859 -4.09 1 94.12 84 SER A C 1
ATOM 689 O O . SER A 1 84 ? 3.662 -30.062 -3.916 1 94.12 84 SER A O 1
ATOM 691 N N . GLY A 1 85 ? 2.797 -28.109 -3.326 1 95.5 85 GLY A N 1
ATOM 692 C CA . GLY A 1 85 ? 2.104 -28.656 -2.176 1 95.5 85 GLY A CA 1
ATOM 693 C C . GLY A 1 85 ? 2.709 -28.234 -0.852 1 95.5 85 GLY A C 1
ATOM 694 O O . GLY A 1 85 ? 2.094 -28.406 0.202 1 95.5 85 GLY A O 1
ATOM 695 N N . SER A 1 86 ? 3.883 -27.766 -0.896 1 97 86 SER A N 1
ATOM 696 C CA . SER A 1 86 ? 4.504 -27.266 0.331 1 97 86 SER A CA 1
ATOM 697 C C . SER A 1 86 ? 5.027 -25.844 0.158 1 97 86 SER A C 1
ATOM 699 O O . SER A 1 86 ? 5.879 -25.406 0.927 1 97 86 SER A O 1
ATOM 701 N N . ASP A 1 87 ? 4.629 -25.266 -0.897 1 97.5 87 ASP A N 1
ATOM 702 C CA . ASP A 1 87 ? 5.035 -23.891 -1.17 1 97.5 87 ASP A CA 1
ATOM 703 C C . ASP A 1 87 ? 3.896 -23.094 -1.809 1 97.5 87 ASP A C 1
ATOM 705 O O . ASP A 1 87 ? 2.859 -23.672 -2.16 1 97.5 87 ASP A O 1
ATOM 709 N N . LEU A 1 88 ? 3.996 -21.844 -1.755 1 98.12 88 LEU A N 1
ATOM 710 C CA . LEU A 1 88 ? 3.225 -20.938 -2.6 1 98.12 88 LEU A CA 1
ATOM 711 C C . LEU A 1 88 ? 4.105 -20.328 -3.682 1 98.12 88 LEU A C 1
ATOM 713 O O . LEU A 1 88 ? 5.312 -20.172 -3.496 1 98.12 88 LEU A O 1
ATOM 717 N N . VAL A 1 89 ? 3.559 -20.031 -4.754 1 97.81 89 VAL A N 1
ATOM 718 C CA . VAL A 1 89 ? 4.246 -19.375 -5.859 1 97.81 89 VAL A CA 1
ATOM 719 C C . VAL A 1 89 ? 3.488 -18.109 -6.254 1 97.81 89 VAL A C 1
ATOM 721 O O . VAL A 1 89 ? 2.258 -18.109 -6.32 1 97.81 89 VAL A O 1
ATOM 724 N N . ALA A 1 90 ? 4.215 -17.047 -6.496 1 98.44 90 ALA A N 1
ATOM 725 C CA . ALA A 1 90 ? 3.568 -15.781 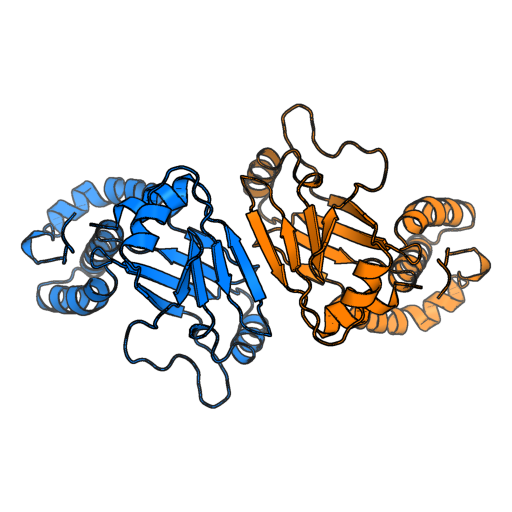-6.859 1 98.44 90 ALA A CA 1
ATOM 726 C C . ALA A 1 90 ? 4.355 -15.055 -7.945 1 98.44 90 ALA A C 1
ATOM 728 O O . ALA A 1 90 ? 5.586 -15.125 -7.988 1 98.44 90 ALA A O 1
ATOM 729 N N . THR A 1 91 ? 3.607 -14.43 -8.844 1 97.88 91 THR A N 1
ATOM 730 C CA . THR A 1 91 ? 4.164 -13.391 -9.703 1 97.88 91 THR A CA 1
ATOM 731 C C . THR A 1 91 ? 4.035 -12.016 -9.047 1 97.88 91 THR A C 1
ATOM 733 O O . THR A 1 91 ? 2.936 -11.602 -8.68 1 97.88 91 THR A O 1
ATOM 736 N N . MET A 1 92 ? 5.145 -11.43 -8.805 1 98.19 92 MET A N 1
ATOM 737 C CA . MET A 1 92 ? 5.145 -10.07 -8.273 1 98.19 92 MET A CA 1
ATOM 738 C C . MET A 1 92 ? 5.324 -9.047 -9.398 1 98.19 92 MET A C 1
ATOM 740 O O . MET A 1 92 ? 6.254 -9.164 -10.195 1 98.19 92 MET A O 1
ATOM 744 N N . MET A 1 93 ? 4.477 -8.117 -9.414 1 98.31 93 MET A N 1
ATOM 745 C CA . MET A 1 93 ? 4.555 -7.074 -10.43 1 98.31 93 MET A CA 1
ATOM 746 C C . MET A 1 93 ? 4.688 -5.695 -9.797 1 98.31 93 MET A C 1
ATOM 748 O O . MET A 1 93 ? 4.008 -5.391 -8.812 1 98.31 93 MET A O 1
ATOM 752 N N . ILE A 1 94 ? 5.613 -4.961 -10.273 1 98.19 94 ILE A N 1
ATOM 753 C CA . ILE A 1 94 ? 5.699 -3.537 -9.977 1 98.19 94 ILE A CA 1
ATOM 754 C C . ILE A 1 94 ? 5 -2.736 -11.07 1 98.19 94 ILE A C 1
ATOM 756 O O . ILE A 1 94 ? 5.516 -2.621 -12.188 1 98.19 94 ILE A O 1
ATOM 760 N N . GLU A 1 95 ? 3.889 -2.152 -10.719 1 98.25 95 GLU A N 1
ATOM 761 C CA . GLU A 1 95 ? 2.971 -1.602 -11.711 1 98.25 95 GLU A CA 1
ATOM 762 C C . GLU A 1 95 ? 2.902 -0.08 -11.609 1 98.25 95 GLU A C 1
ATOM 764 O O . GLU A 1 95 ? 2.197 0.46 -10.758 1 98.25 95 GLU A O 1
ATOM 769 N N . ILE A 1 96 ? 3.549 0.547 -12.516 1 97 96 ILE A N 1
ATOM 770 C CA . ILE A 1 96 ? 3.605 2.004 -12.578 1 97 96 ILE A CA 1
ATOM 771 C C . ILE A 1 96 ? 3.318 2.469 -14 1 97 96 ILE A C 1
ATOM 773 O O . ILE A 1 96 ? 4.07 2.156 -14.93 1 97 96 ILE A O 1
ATOM 777 N N . GLU A 1 97 ? 2.295 3.207 -14.25 1 94.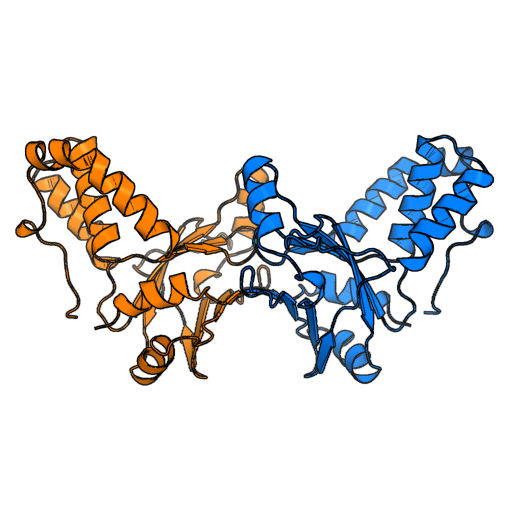69 97 GLU A N 1
ATOM 778 C CA . GLU A 1 97 ? 1.829 3.596 -15.586 1 94.69 97 GLU A CA 1
ATOM 779 C C . GLU A 1 97 ? 2.777 4.602 -16.219 1 94.69 97 GLU A C 1
ATOM 781 O O . GLU A 1 97 ? 3.129 4.469 -17.406 1 94.69 97 GLU A O 1
ATOM 786 N N . ASP A 1 98 ? 3.203 5.613 -15.453 1 95.88 98 ASP A N 1
ATOM 787 C CA . ASP A 1 98 ? 4.078 6.66 -15.984 1 95.88 98 ASP A CA 1
ATOM 788 C C . ASP A 1 98 ? 5.488 6.125 -16.219 1 95.88 98 ASP A C 1
ATOM 790 O O . ASP A 1 98 ? 6.148 5.66 -15.289 1 95.88 98 ASP A O 1
ATOM 794 N N . ALA A 1 99 ? 5.926 6.219 -17.438 1 95.88 99 ALA A N 1
ATOM 795 C CA . ALA A 1 99 ? 7.184 5.59 -17.828 1 95.88 99 ALA A CA 1
ATOM 796 C C . ALA A 1 99 ? 8.359 6.203 -17.078 1 95.88 99 ALA A C 1
ATOM 798 O O . ALA A 1 99 ? 9.273 5.492 -16.641 1 95.88 99 ALA A O 1
ATOM 799 N N . ASP A 1 100 ? 8.367 7.5 -16.938 1 96.44 100 ASP A N 1
ATOM 800 C CA . ASP A 1 100 ? 9.469 8.164 -16.25 1 96.44 100 ASP A CA 1
ATOM 801 C C . ASP A 1 100 ? 9.516 7.758 -14.773 1 96.44 100 ASP A C 1
ATOM 803 O O . ASP A 1 100 ? 10.578 7.43 -14.25 1 96.44 100 ASP A O 1
ATOM 807 N N . ARG A 1 101 ? 8.391 7.801 -14.164 1 95.75 101 ARG A N 1
ATOM 808 C CA . ARG A 1 101 ? 8.32 7.371 -12.773 1 95.75 101 ARG A CA 1
ATOM 809 C C . ARG A 1 101 ? 8.719 5.91 -12.625 1 95.75 101 ARG A C 1
ATOM 811 O O . ARG A 1 101 ? 9.438 5.547 -11.695 1 95.75 101 ARG A O 1
ATOM 818 N N . ARG A 1 102 ? 8.219 5.078 -13.531 1 97.06 102 ARG A N 1
ATOM 819 C CA . ARG A 1 102 ? 8.539 3.656 -13.5 1 97.06 102 ARG A CA 1
ATOM 820 C C . ARG A 1 102 ? 10.047 3.432 -13.531 1 97.06 102 ARG A C 1
ATOM 822 O O . ARG A 1 102 ? 10.586 2.682 -12.719 1 97.06 102 ARG A O 1
ATOM 829 N N . GLY A 1 103 ? 10.703 4.121 -14.508 1 95.44 103 GLY A N 1
ATOM 830 C CA . GLY A 1 103 ? 12.156 3.99 -14.586 1 95.44 103 GLY A CA 1
ATOM 831 C C . GLY A 1 103 ? 12.859 4.395 -13.305 1 95.44 103 GLY A C 1
ATOM 832 O O . GLY A 1 103 ? 13.758 3.691 -12.836 1 95.44 103 GLY A O 1
ATOM 833 N N . ARG A 1 104 ? 12.5 5.484 -12.664 1 95.56 104 ARG A N 1
ATOM 834 C CA . ARG A 1 104 ? 13.109 5.984 -11.438 1 95.56 104 ARG A CA 1
ATOM 835 C C . ARG A 1 104 ? 12.875 5.02 -10.281 1 95.56 104 ARG A C 1
ATOM 837 O O . ARG A 1 104 ? 13.812 4.68 -9.547 1 95.56 104 ARG A O 1
ATOM 844 N N . VAL A 1 105 ? 11.711 4.559 -10.188 1 96.06 105 VAL A N 1
ATOM 845 C CA . VAL A 1 105 ? 11.359 3.67 -9.078 1 96.06 105 VAL A CA 1
ATOM 846 C C . VAL A 1 105 ? 12.102 2.342 -9.234 1 96.06 105 VAL A C 1
ATOM 848 O O . VAL A 1 105 ? 12.727 1.864 -8.281 1 96.06 105 VAL A O 1
ATOM 851 N N . LEU A 1 106 ? 12.047 1.755 -10.383 1 97.38 106 LEU A N 1
ATOM 852 C CA . LEU A 1 106 ? 12.727 0.482 -10.602 1 97.38 106 LEU A CA 1
ATOM 853 C C . LEU A 1 106 ? 14.219 0.612 -10.328 1 97.38 106 LEU A C 1
ATOM 855 O O . LEU A 1 106 ? 14.852 -0.324 -9.828 1 97.38 106 LEU A O 1
ATOM 859 N N . GLY A 1 107 ? 14.75 1.784 -10.617 1 96.62 107 GLY A N 1
ATOM 860 C CA . GLY A 1 107 ? 16.172 2.029 -10.391 1 96.62 107 GLY A CA 1
ATOM 861 C C . GLY A 1 107 ? 16.531 2.078 -8.922 1 96.62 107 GLY A C 1
ATOM 862 O O . GLY A 1 107 ? 17.703 1.93 -8.57 1 96.62 107 GLY A O 1
ATOM 863 N N . GLN A 1 108 ? 15.578 2.227 -8.109 1 96.06 108 GLN A N 1
ATOM 864 C CA . GLN A 1 108 ? 15.844 2.385 -6.684 1 96.06 108 GLN A CA 1
ATOM 865 C C . GLN A 1 108 ? 15.484 1.114 -5.918 1 96.06 108 GLN A C 1
ATOM 867 O O . GLN A 1 108 ? 15.633 1.058 -4.695 1 96.06 108 GLN A O 1
ATOM 872 N N . LEU A 1 109 ? 15.086 0.06 -6.586 1 97.06 109 LEU A N 1
ATOM 873 C CA . LEU A 1 109 ? 14.555 -1.109 -5.895 1 97.06 109 LEU A CA 1
ATOM 874 C C . LEU A 1 109 ? 15.383 -2.35 -6.203 1 97.06 109 LEU A C 1
ATOM 876 O O . LEU A 1 109 ? 14.891 -3.475 -6.094 1 97.06 109 LEU A O 1
ATOM 880 N N . GLY A 1 110 ? 16.594 -2.111 -6.621 1 95.88 110 GLY A N 1
ATOM 881 C CA . GLY A 1 110 ? 17.469 -3.256 -6.793 1 95.88 110 GLY A CA 1
ATOM 882 C C . GLY A 1 110 ? 17.531 -4.152 -5.57 1 95.88 110 GLY A C 1
ATOM 883 O O . GLY A 1 110 ? 17.609 -3.666 -4.441 1 95.88 110 GLY A O 1
ATOM 884 N N . GLY A 1 111 ? 17.453 -5.508 -5.805 1 95.5 111 GLY A N 1
ATOM 885 C CA . GLY A 1 111 ? 17.562 -6.473 -4.719 1 95.5 111 GLY A CA 1
ATOM 886 C C . GLY A 1 111 ? 16.266 -6.684 -3.975 1 95.5 111 GLY A C 1
ATOM 887 O O . GLY A 1 111 ? 16.234 -7.387 -2.961 1 95.5 111 GLY A O 1
ATOM 888 N N . ILE A 1 112 ? 15.172 -6.105 -4.453 1 96.94 112 ILE A N 1
ATOM 889 C CA . ILE A 1 112 ? 13.883 -6.168 -3.768 1 96.94 112 ILE A CA 1
ATOM 890 C C . ILE A 1 112 ? 13.453 -7.621 -3.613 1 96.94 112 ILE A C 1
ATOM 892 O O . ILE A 1 112 ? 12.828 -7.988 -2.613 1 96.94 112 ILE A O 1
ATOM 896 N N . GLU A 1 113 ? 13.75 -8.508 -4.512 1 95.44 113 GLU A N 1
ATOM 897 C CA . GLU A 1 113 ? 13.344 -9.914 -4.5 1 95.44 113 GLU A CA 1
ATOM 898 C C . GLU A 1 113 ? 13.93 -10.648 -3.299 1 95.44 113 GLU A C 1
ATOM 900 O O . GLU A 1 113 ? 13.422 -11.695 -2.896 1 95.44 113 GLU A O 1
ATOM 905 N N . GLU A 1 114 ? 14.961 -10.094 -2.729 1 95.44 114 GLU A N 1
ATOM 906 C CA . GLU A 1 114 ? 15.625 -10.727 -1.596 1 95.44 114 GLU A CA 1
ATOM 907 C C . GLU A 1 114 ? 15 -10.305 -0.273 1 95.44 114 GLU A C 1
ATOM 909 O O . GLU A 1 114 ? 15.375 -10.797 0.79 1 95.44 114 GLU A O 1
ATOM 914 N N . THR A 1 115 ? 14.07 -9.461 -0.324 1 97.81 115 THR A N 1
ATOM 915 C CA . THR A 1 115 ? 13.547 -8.852 0.898 1 97.81 115 THR A CA 1
ATOM 916 C C . THR A 1 115 ? 12.078 -9.219 1.094 1 97.81 115 THR A C 1
ATOM 918 O O . THR A 1 115 ? 11.375 -8.562 1.858 1 97.81 115 THR A O 1
ATOM 921 N N . ILE A 1 116 ? 11.586 -10.203 0.444 1 98.69 116 ILE A N 1
ATOM 922 C CA . ILE A 1 116 ? 10.172 -10.57 0.464 1 98.69 116 ILE A CA 1
ATOM 923 C C . ILE A 1 116 ? 9.961 -11.766 1.387 1 98.69 116 ILE A C 1
ATOM 925 O O . ILE A 1 116 ? 10.75 -12.719 1.372 1 98.69 116 ILE A O 1
ATOM 929 N N . SER A 1 117 ? 8.922 -11.695 2.16 1 98.94 117 SER A N 1
ATOM 930 C CA . SER A 1 117 ? 8.641 -12.812 3.059 1 98.94 117 SER A CA 1
ATOM 931 C C . SER A 1 117 ? 7.156 -12.898 3.385 1 98.94 117 SER A C 1
ATOM 933 O O . SER A 1 117 ? 6.402 -11.953 3.133 1 98.94 117 SER A O 1
ATOM 935 N N . ILE A 1 118 ? 6.73 -14.008 3.836 1 98.94 118 ILE A N 1
ATOM 936 C CA . ILE A 1 118 ? 5.422 -14.242 4.434 1 98.94 118 ILE A CA 1
ATOM 937 C C . ILE A 1 118 ? 5.59 -14.688 5.887 1 98.94 118 ILE A C 1
ATOM 939 O O . ILE A 1 118 ? 6.41 -15.562 6.18 1 98.94 118 ILE A O 1
ATOM 943 N N . SER A 1 119 ? 4.879 -14.094 6.762 1 98.88 119 SER A N 1
ATOM 944 C CA . SER A 1 119 ? 4.918 -14.508 8.156 1 98.88 119 SER A CA 1
ATOM 945 C C . SER A 1 119 ? 3.572 -15.062 8.609 1 98.88 119 SER A C 1
ATOM 947 O O . SER A 1 119 ? 2.521 -14.508 8.281 1 98.88 119 SER A O 1
ATOM 949 N N . VAL A 1 120 ? 3.629 -16.125 9.336 1 98.75 120 VAL A N 1
ATOM 950 C CA . VAL A 1 120 ? 2.438 -16.766 9.875 1 98.75 120 VAL A CA 1
ATOM 951 C C . VAL A 1 120 ? 2.828 -17.703 11.023 1 98.75 120 VAL A C 1
ATOM 953 O O . VAL A 1 120 ? 3.854 -18.391 10.945 1 98.75 120 VAL A O 1
ATOM 956 N N . GLY A 1 121 ? 2.004 -17.703 12.062 1 97.5 121 GLY A N 1
ATOM 957 C CA . GLY A 1 121 ? 2.238 -18.625 13.172 1 97.5 121 GLY A CA 1
ATOM 958 C C . GLY A 1 121 ? 3.602 -18.438 13.812 1 97.5 121 GLY A C 1
ATOM 959 O O . GLY A 1 121 ? 4.242 -19.422 14.195 1 97.5 121 GLY A O 1
ATOM 960 N N . GLY A 1 122 ? 4.086 -17.328 13.805 1 97.12 122 GLY A N 1
ATOM 961 C CA . GLY A 1 122 ? 5.363 -17.031 14.43 1 97.12 122 GLY A CA 1
ATOM 962 C C . GLY A 1 122 ? 6.555 -17.359 13.547 1 97.12 122 GLY A C 1
ATOM 963 O O . GLY A 1 122 ? 7.703 -17.141 13.938 1 97.12 122 GLY A O 1
ATOM 964 N N . GLU A 1 123 ? 6.316 -17.844 12.406 1 98.31 123 GLU A N 1
ATOM 965 C CA . GLU A 1 123 ? 7.379 -18.156 11.461 1 98.31 123 GLU A CA 1
ATOM 966 C C . GLU A 1 123 ? 7.406 -17.156 10.312 1 98.31 123 GLU A C 1
ATOM 968 O O . GLU A 1 123 ? 6.363 -16.641 9.914 1 98.31 123 GLU A O 1
ATOM 973 N N . THR A 1 124 ? 8.547 -16.953 9.805 1 98.75 124 THR A N 1
ATOM 974 C CA . THR A 1 124 ? 8.75 -16.109 8.625 1 98.75 124 THR A CA 1
ATOM 975 C C . THR A 1 124 ? 9.352 -16.922 7.48 1 98.75 124 THR A C 1
ATOM 977 O O . THR A 1 124 ? 10.438 -17.5 7.625 1 98.75 124 THR A O 1
ATOM 980 N N . ILE A 1 125 ? 8.68 -17.031 6.445 1 98.75 125 ILE A N 1
ATOM 981 C CA . ILE A 1 125 ? 9.094 -17.75 5.246 1 98.75 125 ILE A CA 1
ATOM 982 C C . ILE A 1 125 ? 9.633 -16.766 4.215 1 98.75 125 ILE A C 1
ATOM 984 O O . ILE A 1 125 ? 8.883 -15.945 3.672 1 98.75 125 ILE A O 1
ATOM 988 N N . LYS A 1 126 ? 10.852 -16.859 3.885 1 98.62 126 LYS A N 1
ATOM 989 C CA . LYS A 1 126 ? 11.469 -15.992 2.885 1 98.62 126 LYS A CA 1
ATOM 990 C C . LYS A 1 126 ? 11.156 -16.469 1.471 1 98.62 126 LYS A C 1
ATOM 992 O O . LYS A 1 126 ? 11.148 -17.672 1.209 1 98.62 126 LYS A O 1
ATOM 997 N N . ALA A 1 127 ? 10.938 -15.562 0.629 1 98.31 127 ALA A N 1
ATOM 998 C CA . ALA A 1 127 ? 10.75 -15.898 -0.778 1 98.31 127 ALA A CA 1
ATOM 999 C C . ALA A 1 127 ? 12.062 -16.312 -1.427 1 98.31 127 ALA A C 1
ATOM 1001 O O . ALA A 1 127 ? 13.133 -15.836 -1.04 1 98.31 127 ALA A O 1
ATOM 1002 N N . VAL A 1 128 ? 11.914 -17.125 -2.389 1 96.19 128 VAL A N 1
ATOM 1003 C CA . VAL A 1 128 ? 13.016 -17.531 -3.25 1 96.19 128 VAL A CA 1
ATOM 1004 C C . VAL A 1 128 ? 12.656 -17.266 -4.711 1 96.19 128 VAL A C 1
ATOM 1006 O O . VAL A 1 128 ? 11.586 -17.672 -5.176 1 96.19 128 VAL A O 1
ATOM 1009 N N . PRO A 1 129 ? 13.547 -16.484 -5.34 1 92.12 129 PRO A N 1
ATOM 1010 C CA . PRO A 1 129 ? 13.25 -16.297 -6.762 1 92.12 129 PRO A CA 1
ATOM 1011 C C . PRO A 1 129 ? 13.102 -17.625 -7.508 1 92.12 129 PRO A C 1
ATOM 1013 O O . PRO A 1 129 ? 13.828 -18.578 -7.23 1 92.12 129 PRO A O 1
ATOM 1016 N N . GLU A 1 130 ? 12.109 -17.562 -8.297 1 86.12 130 GLU A N 1
ATOM 1017 C CA . GLU A 1 130 ? 11.938 -18.703 -9.188 1 86.12 130 GLU A CA 1
ATOM 1018 C C . GLU A 1 130 ? 12.703 -18.516 -10.492 1 86.12 130 GLU A C 1
ATOM 1020 O O . GLU A 1 130 ? 12.539 -17.5 -11.164 1 86.12 130 GLU A O 1
ATOM 1025 N N . GLY A 1 131 ? 13.477 -19.453 -10.742 1 75.94 131 GLY A N 1
ATOM 1026 C CA . GLY A 1 131 ? 14.266 -19.406 -11.961 1 75.94 131 GLY A CA 1
ATOM 1027 C C . GLY A 1 131 ? 15.633 -18.781 -11.766 1 75.94 131 GLY A C 1
ATOM 1028 O O . GLY A 1 131 ? 15.969 -18.344 -10.656 1 75.94 131 GLY A O 1
ATOM 1029 N N . ASP A 1 132 ? 16.469 -18.797 -12.773 1 71.25 132 ASP A N 1
ATOM 1030 C CA . ASP A 1 132 ? 17.875 -18.391 -12.68 1 71.25 132 ASP A CA 1
ATOM 1031 C C . ASP A 1 132 ? 18.094 -17.016 -13.32 1 71.25 132 ASP A C 1
ATOM 1033 O O . ASP A 1 132 ? 19.219 -16.656 -13.641 1 71.25 132 ASP A O 1
ATOM 1037 N N . VAL A 1 133 ? 17 -16.344 -13.422 1 71.31 133 VAL A N 1
ATOM 1038 C CA . VAL A 1 133 ? 17.172 -15.062 -14.094 1 71.31 133 VAL A CA 1
ATOM 1039 C C . VAL A 1 133 ? 17.484 -13.969 -13.07 1 71.31 133 VAL A C 1
ATOM 1041 O O . VAL A 1 133 ? 16.812 -13.859 -12.047 1 71.31 133 VAL A O 1
ATOM 1044 N N . GLU A 1 134 ? 18.578 -13.273 -13.352 1 74.62 134 GLU A N 1
ATOM 1045 C CA . GLU A 1 134 ? 18.922 -12.102 -12.547 1 74.62 134 GLU A CA 1
ATOM 1046 C C . GLU A 1 134 ? 17.891 -10.992 -12.727 1 74.62 134 GLU A C 1
ATOM 1048 O O . GLU A 1 134 ? 17.594 -10.594 -13.852 1 74.62 134 GLU A O 1
ATOM 1053 N N . ARG A 1 135 ? 17.391 -10.594 -11.68 1 80.19 135 ARG A N 1
ATOM 1054 C CA . ARG A 1 135 ? 16.328 -9.602 -11.766 1 80.19 135 ARG A CA 1
ATOM 1055 C C . ARG A 1 135 ? 16.828 -8.234 -11.32 1 80.19 135 ARG A C 1
ATOM 1057 O O . ARG A 1 135 ? 16.078 -7.254 -11.359 1 80.19 135 ARG A O 1
ATOM 1064 N N . THR A 1 136 ? 18 -8.133 -10.836 1 82.31 136 THR A N 1
ATOM 1065 C CA . THR A 1 136 ? 18.641 -6.855 -10.531 1 82.31 136 THR A CA 1
ATOM 1066 C C . THR A 1 136 ? 19.906 -6.676 -11.375 1 82.31 136 THR A C 1
ATOM 1068 O O . THR A 1 136 ? 20.797 -7.535 -11.375 1 82.31 136 THR A O 1
ATOM 1071 N N . THR A 1 137 ? 19.859 -5.621 -12.086 1 84.06 137 THR A N 1
ATOM 1072 C CA . THR A 1 137 ? 21.016 -5.332 -12.922 1 84.06 137 THR A CA 1
ATOM 1073 C C . THR A 1 137 ? 22.188 -4.832 -12.07 1 84.06 137 THR A C 1
ATOM 1075 O O . THR A 1 137 ? 22 -4.438 -10.922 1 84.06 137 THR A O 1
ATOM 1078 N N . PRO A 1 138 ? 23.328 -4.816 -12.672 1 83.81 138 PRO A N 1
ATOM 1079 C CA . PRO A 1 138 ? 24.5 -4.344 -11.945 1 83.81 138 PRO A CA 1
ATOM 1080 C C . PRO A 1 138 ? 24.359 -2.896 -11.477 1 83.81 138 PRO A C 1
ATOM 1082 O O . PRO A 1 138 ? 24.953 -2.512 -10.461 1 83.81 138 PRO A O 1
ATOM 1085 N N . ASP A 1 139 ? 23.609 -2.133 -12.141 1 85.62 139 ASP A N 1
ATOM 1086 C CA . ASP A 1 139 ? 23.438 -0.724 -11.797 1 85.62 139 ASP A CA 1
ATOM 1087 C C . ASP A 1 139 ? 22.344 -0.54 -10.75 1 85.62 139 ASP A C 1
ATOM 1089 O O . ASP A 1 139 ? 21.984 0.59 -10.398 1 85.62 139 ASP A O 1
ATOM 1093 N N . GLY A 1 140 ? 21.766 -1.599 -10.359 1 87.56 140 GLY A N 1
ATOM 1094 C CA . GLY A 1 140 ? 20.859 -1.548 -9.219 1 87.56 140 GLY A CA 1
ATOM 1095 C C . GLY A 1 140 ? 19.406 -1.426 -9.625 1 87.56 140 GLY A C 1
ATOM 1096 O O . GLY A 1 140 ? 18.547 -1.111 -8.797 1 87.56 140 GLY A O 1
ATOM 1097 N N . LYS A 1 141 ? 19.156 -1.671 -10.883 1 93.38 141 LYS A N 1
ATOM 1098 C CA . LYS A 1 141 ? 17.781 -1.621 -11.367 1 93.38 141 LYS A CA 1
ATOM 1099 C C . LYS A 1 141 ? 17.109 -2.992 -11.281 1 93.38 141 LYS A C 1
ATOM 1101 O O . LYS A 1 141 ? 17.719 -4.004 -11.656 1 93.38 141 LYS A O 1
ATOM 1106 N N . THR A 1 142 ? 15.891 -2.998 -10.75 1 96.5 142 THR A N 1
ATOM 1107 C CA . THR A 1 142 ? 15.172 -4.266 -10.664 1 96.5 142 THR A CA 1
ATOM 1108 C C . THR A 1 142 ? 14.227 -4.434 -11.852 1 96.5 142 THR A C 1
ATOM 1110 O O . THR A 1 142 ? 13.977 -3.482 -12.594 1 96.5 142 THR A O 1
ATOM 1113 N N . SER A 1 143 ? 13.789 -5.676 -12.125 1 94.69 143 SER A N 1
ATOM 1114 C CA . SER A 1 143 ? 12.742 -5.988 -13.086 1 94.69 143 SER A CA 1
ATOM 1115 C C . SER A 1 143 ? 11.367 -5.613 -12.555 1 94.69 143 SER A C 1
ATOM 1117 O O . SER A 1 143 ? 11.18 -5.484 -11.344 1 94.69 143 SER A O 1
ATOM 1119 N N . SER A 1 144 ? 10.477 -5.406 -13.484 1 96.31 144 SER A N 1
ATOM 1120 C CA . SER A 1 144 ? 9.109 -5.098 -13.078 1 96.31 144 SER A CA 1
ATOM 1121 C C . SER A 1 144 ? 8.328 -6.363 -12.734 1 96.31 144 SER A C 1
ATOM 1123 O O . SER A 1 144 ? 7.258 -6.301 -12.133 1 96.31 144 SER A O 1
ATOM 1125 N N . VAL A 1 145 ? 8.797 -7.496 -13.18 1 96.5 145 VAL A N 1
ATOM 1126 C CA . VAL A 1 145 ? 8.117 -8.766 -12.945 1 96.5 145 VAL A CA 1
ATOM 1127 C C . VAL A 1 145 ? 9.078 -9.75 -12.273 1 96.5 145 VAL A C 1
ATOM 1129 O O . VAL A 1 145 ? 10.219 -9.906 -12.711 1 96.5 145 VAL A O 1
ATOM 1132 N N . HIS A 1 146 ? 8.656 -10.398 -11.234 1 96.88 146 HIS A N 1
ATOM 1133 C CA . HIS A 1 146 ? 9.414 -11.406 -10.5 1 96.88 146 HIS A CA 1
ATOM 1134 C C . HIS A 1 146 ? 8.586 -12.672 -10.289 1 96.88 146 HIS A C 1
ATOM 1136 O O . HIS A 1 146 ? 7.375 -12.594 -10.047 1 96.88 146 HIS A O 1
ATOM 1142 N N . PHE A 1 147 ? 9.211 -13.805 -10.383 1 96.75 147 PHE A N 1
ATOM 1143 C CA . PHE A 1 147 ? 8.609 -15.086 -10.016 1 96.75 147 PHE A CA 1
ATOM 1144 C C . PHE A 1 147 ? 9.203 -15.602 -8.711 1 96.75 147 PHE A C 1
ATOM 1146 O O . PHE A 1 147 ? 10.422 -15.797 -8.609 1 96.75 147 PHE A O 1
ATOM 1153 N N . LEU A 1 148 ? 8.297 -15.828 -7.805 1 97.75 148 LEU A N 1
ATOM 1154 C CA . LEU A 1 148 ? 8.773 -16.125 -6.457 1 97.75 148 LEU A CA 1
ATOM 1155 C C . LEU A 1 148 ? 8.156 -17.406 -5.93 1 97.75 148 LEU A C 1
ATOM 1157 O O . LEU A 1 148 ? 6.996 -17.719 -6.223 1 97.75 148 LEU A O 1
ATOM 1161 N N . LYS A 1 149 ? 8.914 -18.078 -5.145 1 97.69 149 LYS A N 1
ATOM 1162 C CA . LYS A 1 149 ? 8.453 -19.234 -4.395 1 97.69 149 LYS A CA 1
ATOM 1163 C C . LYS A 1 149 ? 8.609 -19.031 -2.893 1 97.69 149 LYS A C 1
ATOM 1165 O O . LYS A 1 149 ? 9.602 -18.453 -2.443 1 97.69 149 LYS A O 1
ATOM 1170 N N . PHE A 1 150 ? 7.625 -19.438 -2.16 1 98.62 150 PHE A N 1
ATOM 1171 C CA . PHE A 1 150 ? 7.676 -19.422 -0.704 1 98.62 150 PHE A CA 1
ATOM 1172 C C . PHE A 1 150 ? 7.656 -20.844 -0.144 1 98.62 150 PHE A C 1
ATOM 1174 O O . PHE A 1 150 ? 6.598 -21.469 -0.068 1 98.62 150 PHE A O 1
ATOM 1181 N N . PRO A 1 151 ? 8.773 -21.359 0.249 1 98.38 151 PRO A N 1
ATOM 1182 C CA . PRO A 1 151 ? 8.82 -22.719 0.786 1 98.38 151 PRO A CA 1
ATOM 1183 C C . PRO A 1 151 ? 8.398 -22.797 2.252 1 98.38 151 PRO A C 1
ATOM 1185 O O . PRO A 1 151 ? 9.133 -22.344 3.131 1 98.38 151 PRO A O 1
ATOM 1188 N N . PHE A 1 152 ? 7.289 -23.406 2.516 1 98.5 152 PHE A N 1
ATOM 1189 C CA . PHE A 1 152 ? 6.727 -23.438 3.859 1 98.5 152 PHE A CA 1
ATOM 1190 C C . PHE A 1 152 ? 7.16 -24.688 4.609 1 98.5 152 PHE A C 1
ATOM 1192 O O . PHE A 1 152 ? 7.34 -25.75 4.008 1 98.5 152 PHE A O 1
ATOM 1199 N N . THR A 1 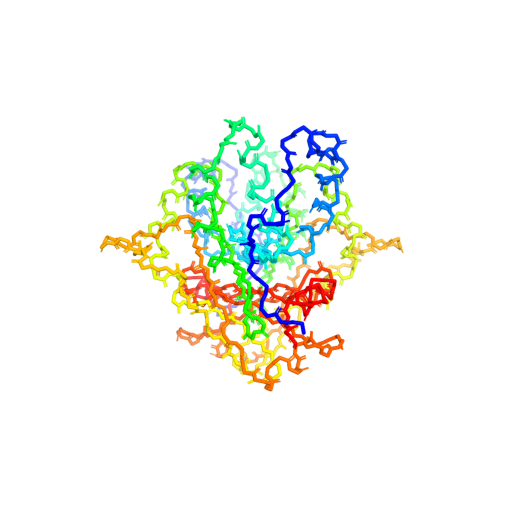153 ? 7.332 -24.562 5.898 1 98.12 153 THR A N 1
ATOM 1200 C CA . THR A 1 153 ? 7.449 -25.719 6.773 1 98.12 153 THR A CA 1
ATOM 1201 C C . THR A 1 153 ? 6.074 -26.328 7.07 1 98.12 153 THR A C 1
ATOM 1203 O O . THR A 1 153 ? 5.051 -25.672 6.844 1 98.12 153 THR A O 1
ATOM 1206 N N . ALA A 1 154 ? 6.109 -27.547 7.551 1 97.81 154 ALA A N 1
ATOM 1207 C CA . ALA A 1 154 ? 4.855 -28.188 7.926 1 97.81 154 ALA A CA 1
ATOM 1208 C C . ALA A 1 154 ? 4.117 -27.391 8.992 1 97.81 154 ALA A C 1
ATOM 1210 O O . ALA A 1 154 ? 2.891 -27.266 8.953 1 97.81 154 ALA A O 1
ATOM 1211 N N . ALA A 1 155 ? 4.852 -26.875 9.891 1 98.19 155 ALA A N 1
ATOM 1212 C CA . ALA A 1 155 ? 4.258 -26.078 10.961 1 98.19 155 ALA A CA 1
ATOM 1213 C C . ALA A 1 155 ? 3.623 -24.797 10.422 1 98.19 155 ALA A C 1
ATOM 1215 O O . ALA A 1 155 ? 2.521 -24.422 10.828 1 98.19 155 ALA A O 1
ATOM 1216 N N . ALA A 1 156 ? 4.312 -24.141 9.516 1 98.44 156 ALA A N 1
ATOM 1217 C CA . ALA A 1 156 ? 3.785 -22.922 8.906 1 98.44 156 ALA A CA 1
ATOM 1218 C C . ALA A 1 156 ? 2.533 -23.219 8.086 1 98.44 156 ALA A C 1
ATOM 1220 O O . ALA A 1 156 ? 1.599 -22.406 8.062 1 98.44 156 ALA A O 1
ATOM 1221 N N . ILE A 1 157 ? 2.537 -24.312 7.402 1 98.44 157 ILE A N 1
ATOM 1222 C CA . ILE A 1 157 ? 1.37 -24.703 6.625 1 98.44 157 ILE A CA 1
ATOM 1223 C C . ILE A 1 157 ? 0.174 -24.906 7.551 1 98.44 157 ILE A C 1
ATOM 1225 O O . ILE A 1 157 ? -0.93 -24.438 7.258 1 98.44 157 ILE A O 1
ATOM 1229 N N . ALA A 1 158 ? 0.405 -25.609 8.625 1 98.44 158 ALA A N 1
ATOM 1230 C CA . ALA A 1 158 ? -0.666 -25.828 9.594 1 98.44 158 ALA A CA 1
ATOM 1231 C C . ALA A 1 158 ? -1.221 -24.5 10.117 1 98.44 158 ALA A C 1
ATOM 1233 O O . ALA A 1 158 ? -2.439 -24.328 10.195 1 98.44 158 ALA A O 1
ATOM 1234 N N . ALA A 1 159 ? -0.356 -23.625 10.43 1 98.62 159 ALA A N 1
ATOM 1235 C CA . ALA A 1 159 ? -0.775 -22.312 10.898 1 98.62 159 ALA A CA 1
ATOM 1236 C C . ALA A 1 159 ? -1.548 -21.562 9.812 1 98.62 159 ALA A C 1
ATOM 1238 O O . ALA A 1 159 ? -2.58 -20.953 10.086 1 98.62 159 ALA A O 1
ATOM 1239 N N . PHE A 1 160 ? -1.077 -21.641 8.57 1 98.69 160 PHE A N 1
ATOM 1240 C CA . PHE A 1 160 ? -1.68 -20.969 7.434 1 98.69 160 PHE A CA 1
ATOM 1241 C C . PHE A 1 160 ? -3.098 -21.469 7.191 1 98.69 160 PHE A C 1
ATOM 1243 O O . PHE A 1 160 ? -3.984 -20.688 6.832 1 98.69 160 PHE A O 1
ATOM 1250 N N . ARG A 1 161 ? -3.332 -22.672 7.426 1 98.19 161 ARG A N 1
ATOM 1251 C CA . ARG A 1 161 ? -4.605 -23.312 7.133 1 98.19 161 ARG A CA 1
ATOM 1252 C C . ARG A 1 161 ? -5.648 -22.969 8.195 1 98.19 161 ARG A C 1
ATOM 1254 O O . ARG A 1 161 ? -6.844 -23.188 7.988 1 98.19 161 ARG A O 1
ATOM 1261 N N . THR A 1 162 ? -5.207 -22.516 9.289 1 98.12 162 THR A N 1
ATOM 1262 C CA . THR A 1 162 ? -6.137 -22.203 10.367 1 98.12 162 THR A CA 1
ATOM 1263 C C . THR A 1 162 ? -7.027 -21.031 9.992 1 98.12 162 THR A C 1
ATOM 1265 O O . THR A 1 162 ? -6.527 -19.938 9.703 1 98.12 162 THR A O 1
ATOM 1268 N N . PRO A 1 163 ? -8.336 -21.234 10.039 1 97.06 163 PRO A N 1
ATOM 1269 C CA . PRO A 1 163 ? -9.211 -20.109 9.727 1 97.06 163 PRO A CA 1
ATOM 1270 C C . PRO A 1 163 ? -8.953 -18.891 10.609 1 97.06 163 PRO A C 1
ATOM 1272 O O . PRO A 1 163 ? -8.797 -19.031 11.828 1 97.06 163 PRO A O 1
ATOM 1275 N N . GLY A 1 164 ? -8.812 -17.766 9.984 1 95.75 164 GLY A N 1
ATOM 1276 C CA . GLY A 1 164 ? -8.625 -16.531 10.719 1 95.75 164 GLY A CA 1
ATOM 1277 C C . GLY A 1 164 ? -7.176 -16.234 11.047 1 95.75 164 GLY A C 1
ATOM 1278 O O . GLY A 1 164 ? -6.859 -15.188 11.625 1 95.75 164 GLY A O 1
ATOM 1279 N N . ALA A 1 165 ? -6.289 -17.156 10.664 1 97.81 165 ALA A N 1
ATOM 1280 C CA . ALA A 1 165 ? -4.867 -16.906 10.891 1 97.81 165 ALA A CA 1
ATOM 1281 C C . ALA A 1 165 ? -4.43 -15.609 10.234 1 97.81 165 ALA A C 1
ATOM 1283 O O . ALA A 1 165 ? -4.84 -15.297 9.109 1 97.81 165 ALA A O 1
ATOM 1284 N N . ARG A 1 166 ? -3.732 -14.836 10.969 1 97.69 166 ARG A N 1
ATOM 1285 C CA . ARG A 1 166 ? -3.166 -13.625 10.391 1 97.69 166 ARG A CA 1
ATOM 1286 C C . ARG A 1 166 ? -1.902 -13.938 9.594 1 97.69 166 ARG A C 1
ATOM 1288 O O . ARG A 1 166 ? -0.888 -14.344 10.164 1 97.69 166 ARG A O 1
ATOM 1295 N N . VAL A 1 167 ? -1.925 -13.789 8.344 1 98.81 167 VAL A N 1
ATOM 1296 C CA . VAL A 1 167 ? -0.816 -14 7.418 1 98.81 167 VAL A CA 1
ATOM 1297 C C . VAL A 1 167 ? -0.365 -12.656 6.844 1 98.81 167 VAL A C 1
ATOM 1299 O O . VAL A 1 167 ? -1.167 -11.922 6.262 1 98.81 167 VAL A O 1
ATOM 1302 N N . VAL A 1 168 ? 0.898 -12.336 7 1 98.88 168 VAL A N 1
ATOM 1303 C CA . VAL A 1 168 ? 1.381 -11.031 6.559 1 98.88 168 VAL A CA 1
ATOM 1304 C C . VAL A 1 168 ? 2.418 -11.211 5.453 1 98.88 168 VAL A C 1
ATOM 1306 O O . VAL A 1 168 ? 3.408 -11.922 5.633 1 98.88 168 VAL A O 1
ATOM 1309 N N . LEU A 1 169 ? 2.117 -10.664 4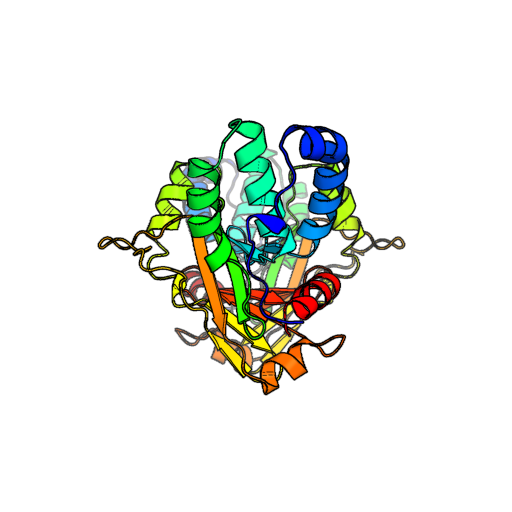.328 1 98.94 169 LEU A N 1
ATOM 1310 C CA . LEU A 1 169 ? 3.053 -10.547 3.217 1 98.94 169 LEU A CA 1
ATOM 1311 C C . LEU A 1 169 ? 3.84 -9.242 3.305 1 98.94 169 LEU A C 1
ATOM 1313 O O . LEU A 1 169 ? 3.252 -8.164 3.43 1 98.94 169 LEU A O 1
ATOM 1317 N N . ALA A 1 170 ? 5.23 -9.344 3.211 1 98.94 170 ALA A N 1
ATOM 1318 C CA . ALA A 1 170 ? 6.047 -8.172 3.508 1 98.94 170 ALA A CA 1
ATOM 1319 C C . ALA A 1 170 ? 7.137 -7.977 2.457 1 98.94 170 ALA A C 1
ATOM 1321 O O . ALA A 1 170 ? 7.68 -8.953 1.935 1 98.94 170 ALA A O 1
ATOM 1322 N N . ILE A 1 171 ? 7.363 -6.812 2.141 1 98.81 171 ILE A N 1
ATOM 1323 C CA . ILE A 1 171 ? 8.555 -6.352 1.433 1 98.81 171 ILE A CA 1
ATOM 1324 C C . ILE A 1 171 ? 9.406 -5.496 2.365 1 98.81 171 ILE A C 1
ATOM 1326 O O . ILE A 1 171 ? 8.984 -4.422 2.799 1 98.81 171 ILE A O 1
ATOM 1330 N N . GLY A 1 172 ? 10.602 -5.93 2.645 1 98.31 172 GLY A N 1
ATOM 1331 C CA . GLY A 1 172 ? 11.469 -5.262 3.605 1 98.31 172 GLY A CA 1
ATOM 1332 C C . GLY A 1 172 ? 12.57 -4.453 2.953 1 98.31 172 GLY A C 1
ATOM 1333 O O . GLY A 1 172 ? 13.633 -4.254 3.545 1 98.31 172 GLY A O 1
ATOM 1334 N N . HIS A 1 173 ? 12.406 -4.039 1.718 1 97.62 173 HIS A N 1
ATOM 1335 C CA . HIS A 1 173 ? 13.391 -3.199 1.049 1 97.62 173 HIS A CA 1
ATOM 1336 C C . HIS A 1 173 ? 13.438 -1.805 1.663 1 97.62 173 HIS A C 1
ATOM 1338 O O . HIS A 1 173 ? 12.398 -1.223 1.972 1 97.62 173 HIS A O 1
ATOM 1344 N N . SER A 1 174 ? 14.617 -1.239 1.803 1 95.56 174 SER A N 1
ATOM 1345 C CA . SER A 1 174 ? 14.797 0.032 2.498 1 95.56 174 SER A CA 1
ATOM 1346 C C . SER A 1 174 ? 14.008 1.148 1.821 1 95.56 174 SER A C 1
ATOM 1348 O O . SER A 1 174 ? 13.523 2.062 2.488 1 95.56 174 SER A O 1
ATOM 1350 N N . ASN A 1 175 ? 13.883 1.074 0.49 1 96.06 175 ASN A N 1
ATOM 1351 C CA . ASN A 1 175 ? 13.172 2.105 -0.259 1 96.06 175 ASN A CA 1
ATOM 1352 C C . ASN A 1 175 ? 11.719 1.719 -0.498 1 96.06 175 ASN A C 1
ATOM 1354 O O . ASN A 1 175 ? 10.992 2.424 -1.202 1 96.06 175 ASN A O 1
ATOM 1358 N N . TYR A 1 176 ? 11.25 0.618 0.021 1 98 176 TYR A N 1
ATOM 1359 C CA . TYR A 1 176 ? 9.883 0.12 -0.146 1 98 176 TYR A CA 1
ATOM 1360 C C . TYR A 1 176 ? 9.531 -0.874 0.954 1 98 176 TYR A C 1
ATOM 1362 O O . TYR A 1 176 ? 9.383 -2.07 0.694 1 98 176 TYR A O 1
ATOM 1370 N N . ASP A 1 177 ? 9.391 -0.417 2.143 1 98.62 177 ASP A N 1
ATOM 1371 C CA . ASP A 1 177 ? 9.094 -1.238 3.311 1 98.62 177 ASP A CA 1
ATOM 1372 C C . ASP A 1 177 ? 7.598 -1.235 3.619 1 98.62 177 ASP A C 1
ATOM 1374 O O . ASP A 1 177 ? 7.117 -0.396 4.383 1 98.62 177 ASP A O 1
ATOM 1378 N N . HIS A 1 178 ? 6.848 -2.133 2.982 1 98.88 178 HIS A N 1
ATOM 1379 C CA . HIS A 1 178 ? 5.395 -2.24 3.07 1 98.88 178 HIS A CA 1
ATOM 1380 C C . HIS A 1 178 ? 4.969 -3.658 3.43 1 98.88 178 HIS A C 1
ATOM 1382 O O . HIS A 1 178 ? 5.695 -4.617 3.162 1 98.88 178 HIS A O 1
ATOM 1388 N N . MET A 1 179 ? 3.854 -3.777 4.074 1 98.88 179 MET A N 1
ATOM 1389 C CA . MET A 1 179 ? 3.273 -5.059 4.457 1 98.88 179 MET A CA 1
ATOM 1390 C C . MET A 1 179 ? 1.764 -5.062 4.242 1 98.88 179 MET A C 1
ATOM 1392 O O . MET A 1 179 ? 1.136 -4 4.207 1 98.88 179 MET A O 1
ATOM 1396 N N . ALA A 1 180 ? 1.237 -6.25 4.105 1 98.88 180 ALA A N 1
ATOM 1397 C CA . ALA A 1 180 ? -0.206 -6.453 4.004 1 98.88 180 ALA A CA 1
ATOM 1398 C C . ALA A 1 180 ? -0.614 -7.785 4.629 1 98.88 180 ALA A C 1
ATOM 1400 O O . ALA A 1 180 ? 0.018 -8.812 4.383 1 98.88 180 ALA A O 1
ATOM 1401 N N . ALA A 1 181 ? -1.599 -7.703 5.434 1 98.81 181 ALA A N 1
ATOM 1402 C CA . ALA A 1 181 ? -2.207 -8.953 5.879 1 98.81 181 ALA A CA 1
ATOM 1403 C C . ALA A 1 181 ? -3.168 -9.5 4.828 1 98.81 181 ALA A C 1
ATOM 1405 O O . ALA A 1 181 ? -3.916 -8.742 4.207 1 98.81 181 ALA A O 1
ATOM 1406 N N . LEU A 1 182 ? -3.115 -10.773 4.641 1 98.56 182 LEU A N 1
ATOM 1407 C CA . LEU A 1 182 ? -4.027 -11.391 3.68 1 98.56 182 LEU A CA 1
ATOM 1408 C C . LEU A 1 182 ? -5.465 -11.344 4.188 1 98.56 182 LEU A C 1
ATOM 1410 O O . LEU A 1 182 ? -5.742 -11.742 5.32 1 98.56 182 LEU A O 1
ATOM 1414 N N . PRO A 1 183 ? -6.395 -10.844 3.33 1 97.12 183 PRO A N 1
ATOM 1415 C CA . PRO A 1 183 ? -7.797 -11.047 3.695 1 97.12 183 PRO A CA 1
ATOM 1416 C C . PRO A 1 183 ? -8.164 -12.531 3.824 1 97.12 183 PRO A C 1
ATOM 1418 O O . PRO A 1 183 ? -7.562 -13.375 3.156 1 97.12 183 PRO A O 1
ATOM 1421 N N . GLU A 1 184 ? -9.164 -12.773 4.555 1 97.12 184 GLU A N 1
ATOM 1422 C CA . GLU A 1 184 ? -9.531 -14.156 4.852 1 97.12 184 GLU A CA 1
ATOM 1423 C C . GLU A 1 184 ? -9.867 -14.922 3.574 1 97.12 184 GLU A C 1
ATOM 1425 O O . GLU A 1 184 ? -9.438 -16.062 3.402 1 97.12 184 GLU A O 1
ATOM 1430 N N . PRO A 1 185 ? -10.617 -14.352 2.604 1 97.25 185 PRO A N 1
ATOM 1431 C CA . PRO A 1 185 ? -10.891 -15.117 1.385 1 97.25 185 PRO A CA 1
ATOM 1432 C C . PRO A 1 185 ? -9.625 -15.477 0.614 1 97.25 185 PRO A C 1
ATOM 1434 O O . PRO A 1 185 ? -9.555 -16.547 0.004 1 97.25 185 PRO A O 1
ATOM 1437 N N . VAL A 1 186 ? -8.672 -14.578 0.672 1 98.19 186 VAL A N 1
ATOM 1438 C CA . VAL A 1 186 ? -7.398 -14.852 0.007 1 98.19 186 VAL A CA 1
ATOM 1439 C C . VAL A 1 186 ? -6.648 -15.953 0.755 1 98.19 186 VAL A C 1
ATOM 1441 O O . VAL A 1 186 ? -6.176 -16.906 0.145 1 98.19 186 VAL A O 1
ATOM 1444 N N . ARG A 1 187 ? -6.516 -15.805 2.049 1 98.5 187 ARG A N 1
ATOM 1445 C CA . ARG A 1 187 ? -5.867 -16.844 2.838 1 98.5 187 ARG A CA 1
ATOM 1446 C C . ARG A 1 187 ? -6.477 -18.203 2.549 1 98.5 187 ARG A C 1
ATOM 1448 O O . ARG A 1 187 ? -5.754 -19.188 2.324 1 98.5 187 ARG A O 1
ATOM 1455 N N . ALA A 1 188 ? -7.793 -18.312 2.553 1 97.94 188 ALA A N 1
ATOM 1456 C CA . ALA A 1 188 ? -8.508 -19.562 2.34 1 97.94 188 ALA A CA 1
ATOM 1457 C C . ALA A 1 188 ? -8.219 -20.141 0.954 1 97.94 188 ALA A C 1
ATOM 1459 O O . ALA A 1 188 ? -7.992 -21.344 0.805 1 97.94 188 ALA A O 1
ATOM 1460 N N . ALA A 1 189 ? -8.273 -19.312 -0.026 1 97.62 189 ALA A N 1
ATOM 1461 C CA . ALA A 1 189 ? -7.988 -19.75 -1.392 1 97.62 189 ALA A CA 1
ATOM 1462 C C . ALA A 1 189 ? -6.578 -20.312 -1.506 1 97.62 189 ALA A C 1
ATOM 1464 O O . ALA A 1 189 ? -6.371 -21.375 -2.098 1 97.62 189 ALA A O 1
ATOM 1465 N N . LEU A 1 190 ? -5.617 -19.625 -0.908 1 98.19 190 LEU A N 1
ATOM 1466 C CA . LEU A 1 190 ? -4.223 -20.031 -1.026 1 98.19 190 LEU A CA 1
ATOM 1467 C C . LEU A 1 190 ? -3.955 -21.297 -0.216 1 98.19 190 LEU A C 1
ATOM 1469 O O . LEU A 1 190 ? -3.082 -22.094 -0.57 1 98.19 190 LEU A O 1
ATOM 1473 N N . ALA A 1 191 ? -4.684 -21.438 0.861 1 97.81 191 ALA A N 1
ATOM 1474 C CA . ALA A 1 191 ? -4.523 -22.625 1.697 1 97.81 191 ALA A CA 1
ATOM 1475 C C . ALA A 1 191 ? -4.762 -23.891 0.892 1 97.81 191 ALA A C 1
ATOM 1477 O O . ALA A 1 191 ? -4.184 -24.953 1.188 1 97.81 191 ALA A O 1
ATOM 1478 N N . ALA A 1 192 ? -5.559 -23.797 -0.085 1 95 192 ALA A N 1
ATOM 1479 C CA . ALA A 1 192 ? -5.938 -24.953 -0.896 1 95 192 ALA A CA 1
ATOM 1480 C C . ALA A 1 192 ? -4.773 -25.406 -1.773 1 95 192 ALA A C 1
ATOM 1482 O O . ALA A 1 192 ? -4.809 -26.5 -2.344 1 95 192 ALA A O 1
ATOM 1483 N N . ASP A 1 193 ? -3.736 -24.641 -1.85 1 95.75 193 ASP A N 1
ATOM 1484 C CA . ASP A 1 193 ? -2.602 -24.984 -2.701 1 95.75 193 ASP A CA 1
ATOM 1485 C C . ASP A 1 193 ? -1.63 -25.906 -1.972 1 95.75 193 ASP A C 1
ATOM 1487 O O . ASP A 1 193 ? -0.714 -26.453 -2.584 1 95.75 193 ASP A O 1
ATOM 1491 N N . PHE A 1 194 ? -1.852 -25.984 -0.701 1 96 194 PHE A N 1
ATOM 1492 C CA . PHE A 1 194 ? -1.02 -26.906 0.061 1 96 194 PHE A CA 1
ATOM 1493 C C . PHE A 1 194 ? -1.577 -28.328 -0.013 1 96 194 PHE A C 1
ATOM 1495 O O . PHE A 1 194 ? -2.789 -28.516 -0.122 1 96 194 PHE A O 1
ATOM 1502 N N . ALA A 1 195 ? -0.738 -29.297 -0.079 1 88.38 195 ALA A N 1
ATOM 1503 C CA . ALA A 1 195 ? -1.137 -30.703 -0.118 1 88.38 195 ALA A CA 1
ATOM 1504 C C . ALA A 1 195 ? -1.65 -31.172 1.242 1 88.38 195 ALA A C 1
ATOM 1506 O O . ALA A 1 195 ? -1.245 -30.641 2.279 1 88.38 195 ALA A O 1
ATOM 1507 N N . MET B 1 1 ? 10.891 22.438 21.172 1 42.94 1 MET B N 1
ATOM 1508 C CA . MET B 1 1 ? 10.227 23.266 20.156 1 42.94 1 MET B CA 1
ATOM 1509 C C . MET B 1 1 ? 8.75 23.422 20.484 1 42.94 1 MET B C 1
ATOM 1511 O O . MET B 1 1 ? 8.039 22.438 20.672 1 42.94 1 MET B O 1
ATOM 1515 N N . THR B 1 2 ? 8.344 24.438 21.141 1 51.47 2 THR B N 1
ATOM 1516 C CA . THR B 1 2 ? 7.027 24.781 21.656 1 51.47 2 THR B CA 1
ATOM 1517 C C . THR B 1 2 ? 5.965 24.609 20.578 1 51.47 2 THR B C 1
ATOM 1519 O O . THR B 1 2 ? 6.258 24.734 19.391 1 51.47 2 THR B O 1
ATOM 1522 N N . ALA B 1 3 ? 4.824 23.828 20.969 1 61.41 3 ALA B N 1
ATOM 1523 C CA . ALA B 1 3 ? 3.637 23.781 20.109 1 61.41 3 ALA B CA 1
ATOM 1524 C C . ALA B 1 3 ? 3.373 25.141 19.469 1 61.41 3 ALA B C 1
ATOM 1526 O O . ALA B 1 3 ? 3.289 26.156 20.172 1 61.41 3 ALA B O 1
ATOM 1527 N N . ARG B 1 4 ? 3.584 25.344 18.219 1 83.75 4 ARG B N 1
ATOM 1528 C CA . ARG B 1 4 ? 3.414 26.641 17.578 1 83.75 4 ARG B CA 1
ATOM 1529 C C . ARG B 1 4 ? 2.043 26.75 16.922 1 83.75 4 ARG B C 1
ATOM 1531 O O . ARG B 1 4 ? 1.474 25.75 16.484 1 83.75 4 ARG B O 1
ATOM 1538 N N . VAL B 1 5 ? 1.334 27.797 17.172 1 93.25 5 VAL B N 1
ATOM 1539 C CA . VAL B 1 5 ? 0.077 28.188 16.531 1 93.25 5 VAL B CA 1
ATOM 1540 C C . VAL B 1 5 ? 0.316 29.344 15.57 1 93.25 5 VAL B C 1
ATOM 1542 O O . VAL B 1 5 ? 1.097 30.25 15.859 1 93.25 5 VAL B O 1
ATOM 1545 N N . ILE B 1 6 ? -0.395 29.312 14.492 1 96.81 6 ILE B N 1
ATOM 1546 C CA . ILE B 1 6 ? -0.309 30.406 13.531 1 96.81 6 ILE B CA 1
ATOM 1547 C C . ILE B 1 6 ? -1.123 31.594 14.031 1 96.81 6 ILE B C 1
ATOM 1549 O O . ILE B 1 6 ? -2.26 31.438 14.484 1 96.81 6 ILE B O 1
ATOM 1553 N N . THR B 1 7 ? -0.535 32.719 14.008 1 96.56 7 THR B N 1
ATOM 1554 C CA . THR B 1 7 ? -1.216 33.938 14.375 1 96.56 7 THR B CA 1
ATOM 1555 C C . THR B 1 7 ? -1.153 34.969 13.242 1 96.56 7 THR B C 1
ATOM 1557 O O . THR B 1 7 ? -0.484 34.719 12.227 1 96.56 7 THR B O 1
ATOM 1560 N N . ARG B 1 8 ? -1.882 36.062 13.398 1 95.88 8 ARG B N 1
ATOM 1561 C CA . ARG B 1 8 ? -1.885 37.125 12.398 1 95.88 8 ARG B CA 1
ATOM 1562 C C . ARG B 1 8 ? -0.469 37.625 12.117 1 95.88 8 ARG B C 1
ATOM 1564 O O . ARG B 1 8 ? -0.147 38 10.984 1 95.88 8 ARG B O 1
ATOM 1571 N N . GLU B 1 9 ? 0.38 37.594 13.125 1 95.75 9 GLU B N 1
ATOM 1572 C CA . GLU B 1 9 ? 1.743 38.094 12.992 1 95.75 9 GLU B CA 1
ATOM 1573 C C . GLU B 1 9 ? 2.566 37.219 12.047 1 95.75 9 GLU B C 1
ATOM 1575 O O . GLU B 1 9 ? 3.592 37.656 11.523 1 95.75 9 GLU B O 1
ATOM 1580 N N . ASP B 1 10 ? 2.148 36 11.836 1 96.81 10 ASP B N 1
ATOM 1581 C CA . ASP B 1 10 ? 2.869 35.062 10.977 1 96.81 10 ASP B CA 1
ATOM 1582 C C . ASP B 1 10 ? 2.498 35.281 9.508 1 96.81 10 ASP B C 1
ATOM 1584 O O . ASP B 1 10 ? 3.137 34.719 8.617 1 96.81 10 ASP B O 1
ATOM 1588 N N . ILE B 1 11 ? 1.448 36.062 9.25 1 97.62 11 ILE B N 1
ATOM 1589 C CA . ILE B 1 11 ? 0.871 36.156 7.914 1 97.62 11 ILE B CA 1
ATOM 1590 C C . ILE B 1 11 ? 1.469 37.344 7.172 1 97.62 11 ILE B C 1
ATOM 1592 O O . ILE B 1 11 ? 1.366 38.5 7.633 1 97.62 11 ILE B O 1
ATOM 1596 N N . LEU B 1 12 ? 2.018 37.125 6.121 1 97 12 LEU B N 1
ATOM 1597 C CA . LEU B 1 12 ? 2.527 38.156 5.25 1 97 12 LEU B CA 1
ATOM 1598 C C . LEU B 1 12 ? 1.385 38.875 4.535 1 97 12 LEU B C 1
ATOM 1600 O O . LEU B 1 12 ? 0.406 38.25 4.133 1 97 12 LEU B O 1
ATOM 1604 N N . PRO B 1 13 ? 1.595 40.188 4.379 1 96.06 13 PRO B N 1
ATOM 1605 C CA . PRO B 1 13 ? 0.634 40.844 3.506 1 96.06 13 PRO B CA 1
ATOM 1606 C C . PRO B 1 13 ? 0.58 40.25 2.104 1 96.06 13 PRO B C 1
ATOM 1608 O O . PRO B 1 13 ? 1.592 39.75 1.601 1 96.06 13 PRO B O 1
ATOM 1611 N N . LEU B 1 14 ? -0.569 40.312 1.465 1 96.06 14 LEU B N 1
ATOM 1612 C CA . LEU B 1 14 ? -0.805 39.688 0.176 1 96.06 14 LEU B CA 1
ATOM 1613 C C . LEU B 1 14 ? 0.269 40.062 -0.832 1 96.06 14 LEU B C 1
ATOM 1615 O O . LEU B 1 14 ? 0.789 39.219 -1.558 1 96.06 14 LEU B O 1
ATOM 1619 N N . ALA B 1 15 ? 0.576 41.375 -0.88 1 95.69 15 ALA B N 1
ATOM 1620 C CA . ALA B 1 15 ? 1.561 41.844 -1.838 1 95.69 15 ALA B CA 1
ATOM 1621 C C . ALA B 1 15 ? 2.938 41.25 -1.57 1 95.69 15 ALA B C 1
ATOM 1623 O O . ALA B 1 15 ? 3.662 40.906 -2.506 1 95.69 15 ALA B O 1
ATOM 1624 N N . GLU B 1 16 ? 3.305 41.188 -0.356 1 97 16 GLU B N 1
ATOM 1625 C CA . GLU B 1 16 ? 4.59 40.625 0.021 1 97 16 GLU B CA 1
ATOM 1626 C C . GLU B 1 16 ? 4.633 39.125 -0.279 1 97 16 GLU B C 1
ATOM 1628 O O . GLU B 1 16 ? 5.633 38.594 -0.794 1 97 16 GLU B O 1
ATOM 1633 N N . TYR B 1 17 ? 3.588 38.344 0.069 1 97.81 17 TYR B N 1
ATOM 1634 C CA . TYR B 1 17 ? 3.523 36.906 -0.239 1 97.81 17 TYR B CA 1
ATOM 1635 C C . TYR B 1 17 ? 3.637 36.688 -1.74 1 97.81 17 TYR B C 1
ATOM 1637 O O . TYR B 1 17 ? 4.32 35.75 -2.178 1 97.81 17 TYR B O 1
ATOM 1645 N N . GLY B 1 18 ? 2.938 37.5 -2.543 1 96.88 18 GLY B N 1
ATOM 1646 C CA . GLY B 1 18 ? 3.002 37.375 -3.99 1 96.88 18 GLY B CA 1
ATOM 1647 C C . GLY B 1 18 ? 4.422 37.406 -4.527 1 96.88 18 GLY B C 1
ATOM 1648 O O . GLY B 1 18 ? 4.738 36.688 -5.484 1 96.88 18 GLY B O 1
ATOM 1649 N N . ARG B 1 19 ? 5.23 38.156 -3.865 1 97.5 19 ARG B N 1
ATOM 1650 C CA . ARG B 1 19 ? 6.609 38.312 -4.32 1 97.5 19 ARG B CA 1
ATOM 1651 C C . ARG B 1 19 ? 7.414 37.031 -4.043 1 97.5 19 ARG B C 1
ATOM 1653 O O . ARG B 1 19 ? 8.352 36.719 -4.773 1 97.5 19 ARG B O 1
ATOM 1660 N N . VAL B 1 20 ? 7.02 36.312 -3.014 1 97.38 20 VAL B N 1
ATOM 1661 C CA . VAL B 1 20 ? 7.832 35.188 -2.607 1 97.38 20 VAL B CA 1
ATOM 1662 C C . VAL B 1 20 ? 7.078 33.875 -2.891 1 97.38 20 VAL B C 1
ATOM 1664 O O . VAL B 1 20 ? 7.57 32.781 -2.59 1 97.38 20 VAL B O 1
ATOM 1667 N N . ARG B 1 21 ? 5.914 33.938 -3.465 1 97.5 21 ARG B N 1
ATOM 1668 C CA . ARG B 1 21 ? 4.992 32.812 -3.588 1 97.5 21 ARG B CA 1
ATOM 1669 C C . ARG B 1 21 ? 5.633 31.641 -4.352 1 97.5 21 ARG B C 1
ATOM 1671 O O . ARG B 1 21 ? 5.566 30.5 -3.914 1 97.5 21 ARG B O 1
ATOM 1678 N N . ASP B 1 22 ? 6.27 31.922 -5.477 1 96.94 22 ASP B N 1
ATOM 1679 C CA . ASP B 1 22 ? 6.863 30.859 -6.293 1 96.94 22 ASP B CA 1
ATOM 1680 C C . ASP B 1 22 ? 7.965 30.141 -5.535 1 96.94 22 ASP B C 1
ATOM 1682 O O . ASP B 1 22 ? 8.047 28.906 -5.57 1 96.94 22 ASP B O 1
ATOM 1686 N N . SER B 1 23 ? 8.797 30.891 -4.918 1 96.94 23 SER B N 1
ATOM 1687 C CA . SER B 1 23 ? 9.875 30.297 -4.145 1 96.94 23 SER B CA 1
ATOM 1688 C C . SER B 1 23 ? 9.328 29.469 -2.984 1 96.94 23 SER B C 1
ATOM 1690 O O . SER B 1 23 ? 9.836 28.375 -2.691 1 96.94 23 SER B O 1
ATOM 1692 N N . ARG B 1 24 ? 8.289 29.953 -2.293 1 96.44 24 ARG B N 1
ATOM 1693 C CA . ARG B 1 24 ? 7.66 29.234 -1.188 1 96.44 24 ARG B CA 1
ATOM 1694 C C . ARG B 1 24 ? 7.023 27.938 -1.667 1 96.44 24 ARG B C 1
ATOM 1696 O O . ARG B 1 24 ? 7.105 26.922 -0.991 1 96.44 24 ARG B O 1
ATOM 1703 N N . ARG B 1 25 ? 6.402 28.031 -2.775 1 96.75 25 ARG B N 1
ATOM 1704 C CA . ARG B 1 25 ? 5.777 26.828 -3.332 1 96.75 25 ARG B CA 1
ATOM 1705 C C . ARG B 1 25 ? 6.816 25.75 -3.637 1 96.75 25 ARG B C 1
ATOM 1707 O O . ARG B 1 25 ? 6.586 24.578 -3.393 1 96.75 25 ARG B O 1
ATOM 1714 N N . ARG B 1 26 ? 7.957 26.047 -4.164 1 95.56 26 ARG B N 1
ATOM 1715 C CA . ARG B 1 26 ? 9.039 25.109 -4.457 1 95.56 26 ARG B CA 1
ATOM 1716 C C . ARG B 1 26 ? 9.586 24.5 -3.174 1 95.56 26 ARG B C 1
ATOM 1718 O O . ARG B 1 26 ? 9.789 23.281 -3.102 1 95.56 26 ARG B O 1
ATOM 1725 N N . GLU B 1 27 ? 9.734 25.359 -2.275 1 95.75 27 GLU B N 1
ATOM 1726 C CA . GLU B 1 27 ? 10.211 24.891 -0.978 1 95.75 27 GLU B CA 1
ATOM 1727 C C . GLU B 1 27 ? 9.211 23.938 -0.335 1 95.75 27 GLU B C 1
ATOM 1729 O O . GLU B 1 27 ? 9.602 22.906 0.223 1 95.75 27 GLU B O 1
ATOM 1734 N N . MET B 1 28 ? 7.984 24.312 -0.435 1 96.75 28 MET B N 1
ATOM 1735 C CA . MET B 1 28 ? 6.93 23.516 0.173 1 96.75 28 MET B CA 1
ATOM 1736 C C . MET B 1 28 ? 6.828 22.156 -0.504 1 96.75 28 MET B C 1
ATOM 1738 O O . MET B 1 28 ? 6.582 21.141 0.158 1 96.75 28 MET B O 1
ATOM 1742 N N . SER B 1 29 ? 7.02 22.125 -1.778 1 95.31 29 SER B N 1
ATOM 1743 C CA . SER B 1 29 ? 7.016 20.859 -2.512 1 95.31 29 SER B CA 1
ATOM 1744 C C . SER B 1 29 ? 8.086 19.906 -1.987 1 95.31 29 SER B C 1
ATOM 1746 O O . SER B 1 29 ? 7.828 18.719 -1.786 1 95.31 29 SER B O 1
ATOM 1748 N N . ALA B 1 30 ? 9.211 20.406 -1.713 1 94.06 30 ALA B N 1
ATOM 1749 C CA . ALA B 1 30 ? 10.32 19.625 -1.188 1 94.06 30 ALA B CA 1
ATOM 1750 C C . ALA B 1 30 ? 10.023 19.125 0.226 1 94.06 30 ALA B C 1
ATOM 1752 O O . ALA B 1 30 ? 10.297 17.969 0.559 1 94.06 30 ALA B O 1
ATOM 1753 N N . ILE B 1 31 ? 9.438 19.984 1.021 1 95.81 31 ILE B N 1
ATOM 1754 C CA . ILE B 1 31 ? 9.086 19.641 2.396 1 95.81 31 ILE B CA 1
ATOM 1755 C C . ILE B 1 31 ? 8.039 18.531 2.402 1 95.81 31 ILE B C 1
ATOM 1757 O O . ILE B 1 31 ? 8.18 17.547 3.125 1 95.81 31 ILE B O 1
ATOM 1761 N N . LYS B 1 32 ? 7.086 18.688 1.531 1 96.94 32 LYS B N 1
ATOM 1762 C CA . LYS B 1 32 ? 5.949 17.781 1.528 1 96.94 32 LYS B CA 1
ATOM 1763 C C . LYS B 1 32 ? 6.363 16.391 1.057 1 96.94 32 LYS B C 1
ATOM 1765 O O . LYS B 1 32 ? 5.715 15.391 1.391 1 96.94 32 LYS B O 1
ATOM 1770 N N . GLN B 1 33 ? 7.434 16.312 0.339 1 94.5 33 GLN B N 1
ATOM 1771 C CA . GLN B 1 33 ? 7.926 15.031 -0.158 1 94.5 33 GLN B CA 1
ATOM 1772 C C . GLN B 1 33 ? 8.258 14.086 0.993 1 94.5 33 GLN B C 1
ATOM 1774 O O . GLN B 1 33 ? 8.109 12.867 0.869 1 94.5 33 GLN B O 1
ATOM 1779 N N . HIS B 1 34 ? 8.688 14.602 2.082 1 97.31 34 HIS B N 1
ATOM 1780 C CA . HIS B 1 34 ? 9.109 13.766 3.205 1 97.31 34 HIS B CA 1
ATOM 1781 C C . HIS B 1 34 ? 8.055 13.766 4.309 1 97.31 34 HIS B C 1
ATOM 1783 O O . HIS B 1 34 ? 8.383 13.578 5.484 1 97.31 34 HIS B O 1
ATOM 1789 N N . ARG B 1 35 ? 6.863 14.031 3.896 1 98.5 35 ARG B N 1
ATOM 1790 C CA . ARG B 1 35 ? 5.781 14.008 4.879 1 98.5 35 ARG B CA 1
ATOM 1791 C C . ARG B 1 35 ? 4.59 13.211 4.363 1 98.5 35 ARG B C 1
ATOM 1793 O O . ARG B 1 35 ? 3.463 13.398 4.824 1 98.5 35 ARG B O 1
ATOM 1800 N N . ARG B 1 36 ? 4.871 12.43 3.385 1 98.19 36 ARG B N 1
ATOM 1801 C CA . ARG B 1 36 ? 3.844 11.586 2.783 1 98.19 36 ARG B CA 1
ATOM 1802 C C . ARG B 1 36 ? 4.199 10.109 2.916 1 98.19 36 ARG B C 1
ATOM 1804 O O . ARG B 1 36 ? 5.359 9.727 2.744 1 98.19 36 ARG B O 1
ATOM 1811 N N . VAL B 1 37 ? 3.238 9.281 3.26 1 98.62 37 VAL B N 1
ATOM 1812 C CA . VAL B 1 37 ? 3.434 7.84 3.393 1 98.62 37 VAL B CA 1
ATOM 1813 C C . VAL B 1 37 ? 2.223 7.102 2.828 1 98.62 37 VAL B C 1
ATOM 1815 O O . VAL B 1 37 ? 1.1 7.281 3.305 1 98.62 37 VAL B O 1
ATOM 1818 N N . ALA B 1 38 ? 2.436 6.336 1.797 1 98.69 38 ALA B N 1
ATOM 1819 C CA . ALA B 1 38 ? 1.381 5.461 1.29 1 98.69 38 ALA B CA 1
ATOM 1820 C C . ALA B 1 38 ? 1.271 4.191 2.129 1 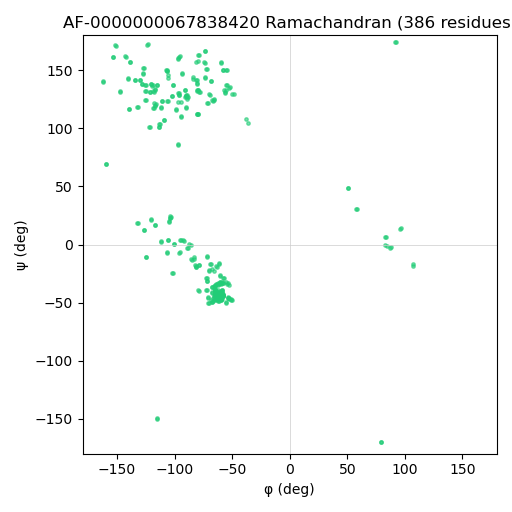98.69 38 ALA B C 1
ATOM 1822 O O . ALA B 1 38 ? 2.285 3.582 2.482 1 98.69 38 ALA B O 1
ATOM 1823 N N . VAL B 1 39 ? 0.104 3.826 2.494 1 98.81 39 VAL B N 1
ATOM 1824 C CA . VAL B 1 39 ? -0.186 2.564 3.168 1 98.81 39 VAL B CA 1
ATOM 1825 C C . VAL B 1 39 ? -1.195 1.761 2.35 1 98.81 39 VAL B C 1
ATOM 1827 O O . VAL B 1 39 ? -2.404 1.984 2.451 1 98.81 39 VAL B O 1
ATOM 1830 N N . GLY B 1 40 ? -0.661 0.769 1.615 1 98.62 40 GLY B N 1
ATOM 1831 C CA . GLY B 1 40 ? -1.497 0.056 0.663 1 98.62 40 GLY B CA 1
ATOM 1832 C C . GLY B 1 40 ? -1.705 0.816 -0.633 1 98.62 40 GLY B C 1
ATOM 1833 O O . GLY B 1 40 ? -1.044 1.827 -0.879 1 98.62 40 GLY B O 1
ATOM 1834 N N . PRO B 1 41 ? -2.604 0.313 -1.429 1 97.88 41 PRO B N 1
ATOM 1835 C CA . PRO B 1 41 ? -2.73 0.83 -2.793 1 97.88 41 PRO B CA 1
ATOM 1836 C C . PRO B 1 41 ? -3.545 2.119 -2.861 1 97.88 41 PRO B C 1
ATOM 1838 O O . PRO B 1 41 ? -3.393 2.9 -3.805 1 97.88 41 PRO B O 1
ATOM 1841 N N . ASP B 1 42 ? -4.355 2.396 -1.805 1 98.38 42 ASP B N 1
ATOM 1842 C CA . ASP B 1 42 ? -5.371 3.422 -2.031 1 98.38 42 ASP B CA 1
ATOM 1843 C C . ASP B 1 42 ? -5.27 4.535 -0.99 1 98.38 42 ASP B C 1
ATOM 1845 O O . ASP B 1 42 ? -5.922 5.574 -1.12 1 98.38 42 ASP B O 1
ATOM 1849 N N . VAL B 1 43 ? -4.484 4.32 0.032 1 98.75 43 VAL B N 1
ATOM 1850 C CA . VAL B 1 43 ? -4.516 5.258 1.148 1 98.75 43 VAL B CA 1
ATOM 1851 C C . VAL B 1 43 ? -3.152 5.93 1.3 1 98.75 43 VAL B C 1
ATOM 1853 O O . VAL B 1 43 ? -2.117 5.258 1.268 1 98.75 43 VAL B O 1
ATOM 1856 N N . THR B 1 44 ? -3.16 7.215 1.453 1 98.75 44 THR B N 1
ATOM 1857 C CA . THR B 1 44 ? -1.948 7.988 1.707 1 98.75 44 THR B CA 1
ATOM 1858 C C . THR B 1 44 ? -2.127 8.891 2.924 1 98.75 44 THR B C 1
ATOM 1860 O O . THR B 1 44 ? -3.186 9.5 3.104 1 98.75 44 THR B O 1
ATOM 1863 N N . PHE B 1 45 ? -1.115 8.953 3.74 1 98.88 45 PHE B N 1
ATOM 1864 C CA . PHE B 1 45 ? -1.065 9.875 4.871 1 98.88 45 PHE B CA 1
ATOM 1865 C C . PHE B 1 45 ? -0.183 11.078 4.555 1 98.88 45 PHE B C 1
ATOM 1867 O O . PHE B 1 45 ? 0.949 10.922 4.094 1 98.88 45 PHE B O 1
ATOM 1874 N N . TYR B 1 46 ? -0.722 12.211 4.758 1 98.69 46 TYR B N 1
ATOM 1875 C CA . TYR B 1 46 ? 0.001 13.477 4.676 1 98.69 46 TYR B CA 1
ATOM 1876 C C . TYR B 1 46 ? 0.192 14.094 6.059 1 98.69 46 TYR B C 1
ATOM 1878 O O . TYR B 1 46 ? -0.75 14.641 6.633 1 98.69 46 TYR B O 1
ATOM 1886 N N . PHE B 1 47 ? 1.396 14.031 6.512 1 98.75 47 PHE B N 1
ATOM 1887 C CA . PHE B 1 47 ? 1.656 14.562 7.848 1 98.75 47 PHE B CA 1
ATOM 1888 C C . PHE B 1 47 ? 1.793 16.078 7.812 1 98.75 47 PHE B C 1
ATOM 1890 O O . PHE B 1 47 ? 2.533 16.625 6.992 1 98.75 47 PHE B O 1
ATOM 1897 N N . GLU B 1 48 ? 1.109 16.688 8.727 1 97.75 48 GLU B N 1
ATOM 1898 C CA . GLU B 1 48 ? 1.019 18.156 8.75 1 97.75 48 GLU B CA 1
ATOM 1899 C C . GLU B 1 48 ? 2.037 18.75 9.719 1 97.75 48 GLU B C 1
ATOM 1901 O O . GLU B 1 48 ? 2.523 18.062 10.617 1 97.75 48 GLU B O 1
ATOM 1906 N N . SER B 1 49 ? 2.316 20.016 9.531 1 97 49 SER B N 1
ATOM 1907 C CA . SER B 1 49 ? 3.229 20.766 10.383 1 97 49 SER B CA 1
ATOM 1908 C C . SER B 1 49 ? 2.865 22.25 10.398 1 97 49 SER B C 1
ATOM 1910 O O . SER B 1 49 ? 1.985 22.688 9.648 1 97 49 SER B O 1
ATOM 1912 N N . PHE B 1 50 ? 3.543 22.922 11.273 1 96.5 50 PHE B N 1
ATOM 1913 C CA . PHE B 1 50 ? 3.373 24.359 11.289 1 96.5 50 PHE B CA 1
ATOM 1914 C C . PHE B 1 50 ? 3.627 24.953 9.914 1 96.5 50 PHE B C 1
ATOM 1916 O O . PHE B 1 50 ? 2.824 25.75 9.414 1 96.5 50 PHE B O 1
ATOM 1923 N N . ALA B 1 51 ? 4.68 24.547 9.281 1 96 51 ALA B N 1
ATOM 1924 C CA . ALA B 1 51 ? 5.07 25.094 7.988 1 96 51 ALA B CA 1
ATOM 1925 C C . ALA B 1 51 ? 4.02 24.797 6.922 1 96 51 ALA B C 1
ATOM 1927 O O . ALA B 1 51 ? 3.67 25.672 6.121 1 96 51 ALA B O 1
ATOM 1928 N N . THR B 1 52 ? 3.533 23.547 6.883 1 97.31 52 THR B N 1
ATOM 1929 C CA . THR B 1 52 ? 2.566 23.172 5.855 1 97.31 52 THR B CA 1
ATOM 1930 C C . THR B 1 52 ? 1.243 23.906 6.066 1 97.31 52 THR B C 1
ATOM 1932 O O . THR B 1 52 ? 0.603 24.328 5.102 1 97.31 52 THR B O 1
ATOM 1935 N N . MET B 1 53 ? 0.886 24.078 7.34 1 97.44 53 MET B N 1
ATOM 1936 C CA . MET B 1 53 ? -0.369 24.766 7.617 1 97.44 53 MET B CA 1
ATOM 1937 C C . MET B 1 53 ? -0.242 26.266 7.324 1 97.44 53 MET B C 1
ATOM 1939 O O . MET B 1 53 ? -1.16 26.875 6.773 1 97.44 53 MET B O 1
ATOM 1943 N N . LEU B 1 54 ? 0.899 26.812 7.668 1 97.06 54 LEU B N 1
ATOM 1944 C CA . LEU B 1 54 ? 1.142 28.219 7.352 1 97.06 54 LEU B CA 1
ATOM 1945 C C . LEU B 1 54 ? 1.076 28.453 5.848 1 97.06 54 LEU B C 1
ATOM 1947 O O . LEU B 1 54 ? 0.476 29.438 5.395 1 97.06 54 LEU B O 1
ATOM 1951 N N . HIS B 1 55 ? 1.685 27.578 5.168 1 97.75 55 HIS B N 1
ATOM 1952 C CA . HIS B 1 55 ? 1.646 27.641 3.711 1 97.75 55 HIS B CA 1
ATOM 1953 C C . HIS B 1 55 ? 0.212 27.578 3.193 1 97.75 55 HIS B C 1
ATOM 1955 O O . HIS B 1 55 ? -0.17 28.359 2.316 1 97.75 55 HIS B O 1
ATOM 1961 N N . GLN B 1 56 ? -0.573 26.734 3.752 1 97.44 56 GLN B N 1
ATOM 1962 C CA . GLN B 1 56 ? -1.961 26.578 3.328 1 97.44 56 GLN B CA 1
ATOM 1963 C C . GLN B 1 56 ? -2.758 27.844 3.592 1 97.44 56 GLN B C 1
ATOM 1965 O O . GLN B 1 56 ? -3.521 28.297 2.734 1 97.44 56 GLN B O 1
ATOM 1970 N N . VAL B 1 57 ? -2.596 28.406 4.734 1 97.75 57 VAL B N 1
ATOM 1971 C CA . VAL B 1 57 ? -3.289 29.641 5.082 1 97.75 57 VAL B CA 1
ATOM 1972 C C . VAL B 1 57 ? -2.912 30.734 4.09 1 97.75 57 VAL B C 1
ATOM 1974 O O . VAL B 1 57 ? -3.783 31.422 3.549 1 97.75 57 VAL B O 1
ATOM 1977 N N . HIS B 1 58 ? -1.629 30.891 3.803 1 98.12 58 HIS B N 1
ATOM 1978 C CA . HIS B 1 58 ? -1.154 31.891 2.857 1 98.12 58 HIS B CA 1
ATOM 1979 C C . HIS B 1 58 ? -1.761 31.672 1.475 1 98.12 58 HIS B C 1
ATOM 1981 O O . HIS B 1 58 ? -2.225 32.625 0.84 1 98.12 58 HIS B O 1
ATOM 1987 N N . GLU B 1 59 ? -1.732 30.438 1.007 1 98 59 GLU B N 1
ATOM 1988 C CA . GLU B 1 59 ? -2.25 30.125 -0.319 1 98 59 GLU B CA 1
ATOM 1989 C C . GLU B 1 59 ? -3.738 30.453 -0.424 1 98 59 GLU B C 1
ATOM 1991 O O . GLU B 1 59 ? -4.18 31.047 -1.405 1 98 59 GLU B O 1
ATOM 1996 N N . MET B 1 60 ? -4.469 30.062 0.571 1 97.81 60 MET B N 1
ATOM 1997 C CA . MET B 1 60 ? -5.902 30.328 0.55 1 97.81 60 MET B CA 1
ATOM 1998 C C . MET B 1 60 ? -6.168 31.844 0.525 1 97.81 60 MET B C 1
ATOM 2000 O O . MET B 1 60 ? -6.98 32.312 -0.27 1 97.81 60 MET B O 1
ATOM 2004 N N . LEU B 1 61 ? -5.559 32.594 1.353 1 97.75 61 LEU B N 1
ATOM 2005 C CA . LEU B 1 61 ? -5.734 34.031 1.402 1 97.75 61 LEU B CA 1
ATOM 2006 C C . LEU B 1 61 ? -5.336 34.656 0.076 1 97.75 61 LEU B C 1
ATOM 2008 O O . LEU B 1 61 ? -6.027 35.562 -0.415 1 97.75 61 LEU B O 1
ATOM 2012 N N . PHE B 1 62 ? -4.234 34.219 -0.501 1 97.81 62 PHE B N 1
ATOM 2013 C CA . PHE B 1 62 ? -3.709 34.844 -1.725 1 97.81 62 PHE B CA 1
ATOM 2014 C C . PHE B 1 62 ? -4.641 34.562 -2.9 1 97.81 62 PHE B C 1
ATOM 2016 O O . PHE B 1 62 ? -4.984 35.469 -3.65 1 97.81 62 PHE B O 1
ATOM 2023 N N . ILE B 1 63 ? -5.047 33.25 -3.059 1 97.06 63 ILE B N 1
ATOM 2024 C CA . ILE B 1 63 ? -5.871 32.844 -4.188 1 97.06 63 ILE B CA 1
ATOM 2025 C C . ILE B 1 63 ? -7.23 33.531 -4.113 1 97.06 63 ILE B C 1
ATOM 2027 O O . ILE B 1 63 ? -7.754 34 -5.129 1 97.06 63 ILE B O 1
ATOM 2031 N N . GLU B 1 64 ? -7.742 33.75 -2.969 1 97.31 64 GLU B N 1
ATOM 2032 C CA . GLU B 1 64 ? -9.086 34.281 -2.805 1 97.31 64 GLU B CA 1
ATOM 2033 C C . GLU B 1 64 ? -9.055 35.781 -2.496 1 97.31 64 GLU B C 1
ATOM 2035 O O 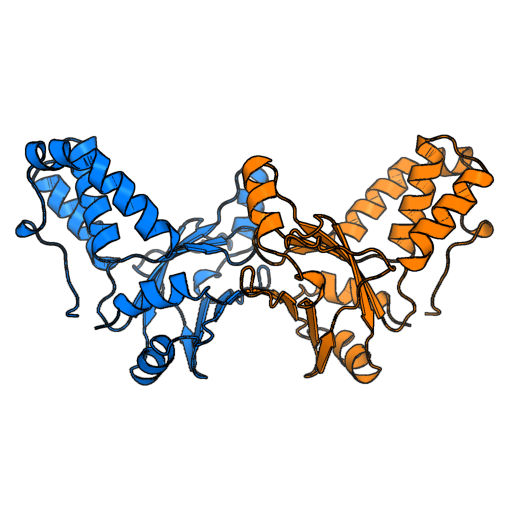. GLU B 1 64 ? -10.102 36.406 -2.324 1 97.31 64 GLU B O 1
ATOM 2040 N N . LYS B 1 65 ? -7.887 36.312 -2.449 1 95.38 65 LYS B N 1
ATOM 2041 C CA . LYS B 1 65 ? -7.711 37.719 -2.088 1 95.38 65 LYS B CA 1
ATOM 2042 C C . LYS B 1 65 ? -8.453 38.062 -0.796 1 95.38 65 LYS B C 1
ATOM 2044 O O . LYS B 1 65 ? -9.211 39.031 -0.743 1 95.38 65 LYS B O 1
ATOM 2049 N N . GLY B 1 66 ? -8.242 37.219 0.179 1 92.81 66 GLY B N 1
ATOM 2050 C CA . GLY B 1 66 ? -8.992 37.281 1.426 1 92.81 66 GLY B CA 1
ATOM 2051 C C . GLY B 1 66 ? -8.461 38.312 2.383 1 92.81 66 GLY B C 1
ATOM 2052 O O . GLY B 1 66 ? -7.273 38.656 2.346 1 92.81 66 GLY B O 1
ATOM 2053 N N . GLY B 1 67 ? -9.312 38.781 3.326 1 93.69 67 GLY B N 1
ATOM 2054 C CA . GLY B 1 67 ? -8.945 39.719 4.359 1 93.69 67 GLY B CA 1
ATOM 2055 C C . GLY B 1 67 ? -9.023 39.156 5.762 1 93.69 67 GLY B C 1
ATOM 2056 O O . GLY B 1 67 ? -8.805 37.938 5.957 1 93.69 67 GLY B O 1
ATOM 2057 N N . ASP B 1 68 ? -9.305 39.969 6.684 1 94.44 68 ASP B N 1
ATOM 2058 C CA . ASP B 1 68 ? -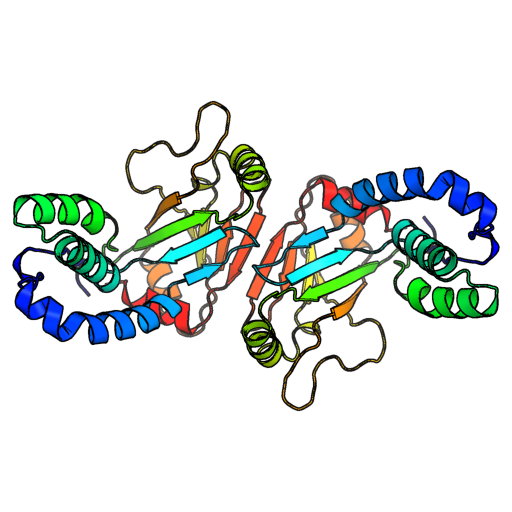9.25 39.625 8.102 1 94.44 68 ASP B CA 1
ATOM 2059 C C . ASP B 1 68 ? -10.289 38.562 8.445 1 94.44 68 ASP B C 1
ATOM 2061 O O . ASP B 1 68 ? -10.016 37.656 9.242 1 94.44 68 ASP B O 1
ATOM 2065 N N . GLU B 1 69 ? -11.438 38.688 7.895 1 96.06 69 GLU B N 1
ATOM 2066 C CA . GLU B 1 69 ? -12.484 37.719 8.188 1 96.06 69 GLU B CA 1
ATOM 2067 C C . GLU B 1 69 ? -12.109 36.312 7.691 1 96.06 69 GLU B C 1
ATOM 2069 O O . GLU B 1 69 ? -12.258 35.344 8.414 1 96.06 69 GLU B O 1
ATOM 2074 N N . GLN B 1 70 ? -11.656 36.219 6.516 1 97.06 70 GLN B N 1
ATOM 2075 C CA . GLN B 1 70 ? -11.227 34.938 5.984 1 97.06 70 GLN B CA 1
ATOM 2076 C C . GLN B 1 70 ? -10.047 34.375 6.777 1 97.06 70 GLN B C 1
ATOM 2078 O O . GLN B 1 70 ? -9.953 33.188 6.984 1 97.06 70 GLN B O 1
ATOM 2083 N N . LEU B 1 71 ? -9.109 35.281 7.113 1 97.5 71 LEU B N 1
ATOM 2084 C CA . LEU B 1 71 ? -7.961 34.844 7.898 1 97.5 71 LEU B CA 1
ATOM 2085 C C . LEU B 1 71 ? -8.414 34.125 9.164 1 97.5 71 LEU B C 1
ATOM 2087 O O . LEU B 1 71 ? -7.906 33.031 9.484 1 97.5 71 LEU B O 1
ATOM 2091 N N . GLU B 1 72 ? -9.344 34.688 9.828 1 97.06 72 GLU B N 1
ATOM 2092 C CA . GLU B 1 72 ? -9.852 34.062 11.047 1 97.06 72 GLU B CA 1
ATOM 2093 C C . GLU B 1 72 ? -10.414 32.688 10.766 1 97.06 72 GLU B C 1
ATOM 2095 O O . GLU B 1 72 ? -10.195 31.734 11.547 1 97.06 72 GLU B O 1
ATOM 2100 N N . ASP B 1 73 ? -11.125 32.594 9.68 1 97 73 ASP B N 1
ATOM 2101 C CA . ASP B 1 73 ? -11.695 31.297 9.297 1 97 73 ASP B CA 1
ATOM 2102 C C . ASP B 1 73 ? -10.602 30.281 9 1 97 73 ASP B C 1
ATOM 2104 O O . ASP B 1 73 ? -10.695 29.125 9.422 1 97 73 ASP B O 1
ATOM 2108 N N . GLU B 1 74 ? -9.602 30.719 8.266 1 97.62 74 GLU B N 1
ATOM 2109 C CA . GLU B 1 74 ? -8.5 29.828 7.93 1 97.62 74 GLU B CA 1
ATOM 2110 C C . GLU B 1 74 ? -7.758 29.375 9.188 1 97.62 74 GLU B C 1
ATOM 2112 O O . GLU B 1 74 ? -7.379 28.219 9.305 1 97.62 74 GLU B O 1
ATOM 2117 N N . LEU B 1 75 ? -7.48 30.344 10.078 1 97.38 75 LEU B N 1
ATOM 2118 C CA . LEU B 1 75 ? -6.773 30.016 11.312 1 97.38 75 LEU B CA 1
ATOM 2119 C C . LEU B 1 75 ? -7.562 28.984 12.125 1 97.38 75 LEU B C 1
ATOM 2121 O O . LEU B 1 75 ? -6.98 28.062 12.688 1 97.38 75 LEU B O 1
ATOM 2125 N N . ARG B 1 76 ? -8.875 29.109 12.164 1 95.06 76 ARG B N 1
ATOM 2126 C CA . ARG B 1 76 ? -9.734 28.172 12.867 1 95.06 76 ARG B CA 1
ATOM 2127 C C . ARG B 1 76 ? -9.672 26.781 12.227 1 95.06 76 ARG B C 1
ATOM 2129 O O . ARG B 1 76 ? -9.711 25.766 12.93 1 95.06 76 ARG B O 1
ATOM 2136 N N . ALA B 1 77 ? -9.562 26.766 10.992 1 94.5 77 ALA B N 1
ATOM 2137 C CA . ALA B 1 77 ? -9.602 25.516 10.25 1 94.5 77 ALA B CA 1
ATOM 2138 C C . ALA B 1 77 ? -8.266 24.781 10.32 1 94.5 77 ALA B C 1
ATOM 2140 O O . ALA B 1 77 ? -8.219 23.562 10.43 1 94.5 77 ALA B O 1
ATOM 2141 N N . TYR B 1 78 ? -7.156 25.547 10.234 1 96.56 78 TYR B N 1
ATOM 2142 C CA . TYR B 1 78 ? -5.879 24.906 9.977 1 96.56 78 TYR B CA 1
ATOM 2143 C C . TYR B 1 78 ? -5.062 24.766 11.25 1 96.56 78 TYR B C 1
ATOM 2145 O O . TYR B 1 78 ? -4.219 23.875 11.359 1 96.56 78 TYR B O 1
ATOM 2153 N N . ASN B 1 79 ? -5.258 25.578 12.289 1 96.31 79 ASN B N 1
ATOM 2154 C CA . ASN B 1 79 ? -4.465 25.531 13.516 1 96.31 79 ASN B CA 1
ATOM 2155 C C . ASN B 1 79 ? -4.621 24.203 14.234 1 96.31 79 ASN B C 1
ATOM 2157 O O . ASN B 1 79 ? -3.65 23.656 14.758 1 96.31 79 ASN B O 1
ATOM 2161 N N . PRO B 1 80 ? -5.879 23.641 14.25 1 94.44 80 PRO B N 1
ATOM 2162 C CA . PRO B 1 80 ? -6.031 22.344 14.914 1 94.44 80 PRO B CA 1
ATOM 2163 C C . PRO B 1 80 ? -5.203 21.25 14.258 1 94.44 80 PRO B C 1
ATOM 2165 O O . PRO B 1 80 ? -5.004 20.188 14.852 1 94.44 80 PRO B O 1
ATOM 2168 N N . LEU B 1 81 ? -4.75 21.438 13.086 1 96.44 81 LEU B N 1
ATOM 2169 C CA . LEU B 1 81 ? -4.02 20.422 12.344 1 96.44 81 LEU B CA 1
ATOM 2170 C C . LEU B 1 81 ? -2.518 20.547 12.57 1 96.44 81 LEU B C 1
ATOM 2172 O O . LEU B 1 81 ? -1.729 19.797 12 1 96.44 81 LEU B O 1
ATOM 2176 N N . ILE B 1 82 ? -2.115 21.438 13.383 1 96.69 82 ILE B N 1
ATOM 2177 C CA . ILE B 1 82 ? -0.707 21.609 13.719 1 96.69 82 ILE B CA 1
ATOM 2178 C C . ILE B 1 82 ? -0.348 20.75 14.922 1 96.69 82 ILE B C 1
ATOM 2180 O O . ILE B 1 82 ? -1.013 20.812 15.961 1 96.69 82 ILE B O 1
ATOM 2184 N N . PRO B 1 83 ? 0.696 19.938 14.805 1 96.75 83 PRO B N 1
ATOM 2185 C CA . PRO B 1 83 ? 1.129 19.156 15.961 1 96.75 83 PRO B CA 1
ATOM 2186 C C . PRO B 1 83 ? 1.396 20.016 17.203 1 96.75 83 PRO B C 1
ATOM 2188 O O . PRO B 1 83 ? 1.861 21.156 17.062 1 96.75 83 PRO B O 1
ATOM 2191 N N . SER B 1 84 ? 1.218 19.5 18.375 1 94.25 84 SER B N 1
ATOM 2192 C CA . SER B 1 84 ? 1.314 20.234 19.641 1 94.25 84 SER B CA 1
ATOM 2193 C C . SER B 1 84 ? 2.693 20.078 20.266 1 94.25 84 SER B C 1
ATOM 2195 O O . SER B 1 84 ? 2.998 20.719 21.281 1 94.25 84 SER B O 1
ATOM 2197 N N . GLY B 1 85 ? 3.51 19.234 19.688 1 95.56 85 GLY B N 1
ATOM 2198 C CA . GLY B 1 85 ? 4.801 18.922 20.297 1 95.56 85 GLY B CA 1
ATOM 2199 C C . GLY B 1 85 ? 4.867 17.547 20.906 1 95.56 85 GLY B C 1
ATOM 2200 O O . GLY B 1 85 ? 5.949 17.047 21.219 1 95.56 85 GLY B O 1
ATOM 2201 N N . SER B 1 86 ? 3.756 16.984 21.156 1 97.06 86 SER B N 1
ATOM 2202 C CA . SER B 1 86 ? 3.742 15.625 21.688 1 97.06 86 SER B CA 1
ATOM 2203 C C . SER B 1 86 ? 2.869 14.703 20.844 1 97.06 86 SER B C 1
ATOM 2205 O O . SER B 1 86 ? 2.439 13.648 21.312 1 97.06 86 SER B O 1
ATOM 2207 N N . ASP B 1 87 ? 2.529 15.195 19.719 1 97.56 87 ASP B N 1
ATOM 2208 C CA . ASP B 1 87 ? 1.715 14.398 18.797 1 97.56 87 ASP B CA 1
ATOM 2209 C C . ASP B 1 87 ? 2.137 14.633 17.344 1 97.56 87 ASP B C 1
ATOM 2211 O O . ASP B 1 87 ? 2.959 15.508 17.062 1 97.56 87 ASP B O 1
ATOM 2215 N N . LEU B 1 88 ? 1.767 13.766 16.516 1 98.12 88 LEU B N 1
ATOM 2216 C CA . LEU B 1 88 ? 1.751 13.984 15.07 1 98.12 88 LEU B CA 1
ATOM 2217 C C . LEU B 1 88 ? 0.323 14.148 14.562 1 98.12 88 LEU B C 1
ATOM 2219 O O . LEU B 1 88 ? -0.617 13.617 15.156 1 98.12 88 LEU B O 1
ATOM 2223 N N . VAL B 1 89 ? 0.159 14.875 13.578 1 97.81 89 VAL B N 1
ATOM 2224 C CA . VAL B 1 89 ? -1.132 15.078 12.922 1 97.81 89 VAL B CA 1
ATOM 2225 C C . VAL B 1 89 ? -1.023 14.734 11.438 1 97.81 89 VAL B C 1
ATOM 2227 O O . VAL B 1 89 ? -0.041 15.086 10.789 1 97.81 89 VAL B O 1
ATOM 2230 N N . ALA B 1 90 ? -2.012 14.039 10.93 1 98.44 90 ALA B N 1
ATOM 2231 C CA . ALA B 1 90 ? -1.972 13.648 9.523 1 98.44 90 ALA B CA 1
ATOM 2232 C C . ALA B 1 90 ? -3.352 13.773 8.883 1 98.44 90 ALA B C 1
ATOM 2234 O O . ALA B 1 90 ? -4.371 13.547 9.539 1 98.44 90 ALA B O 1
ATOM 2235 N N . THR B 1 91 ? -3.344 14.195 7.625 1 97.81 91 THR B N 1
ATOM 2236 C CA . THR B 1 91 ? -4.496 14.016 6.75 1 97.81 91 THR B CA 1
ATOM 2237 C C . THR B 1 91 ? -4.398 12.688 6 1 97.81 91 THR B C 1
ATOM 2239 O O . THR B 1 91 ? -3.412 12.43 5.309 1 97.81 91 THR B O 1
ATOM 2242 N N . MET B 1 92 ? -5.34 11.859 6.254 1 98.12 92 MET B N 1
ATOM 2243 C CA . MET B 1 92 ? -5.41 10.594 5.52 1 98.12 92 MET B CA 1
ATOM 2244 C C . MET B 1 92 ? -6.379 10.703 4.348 1 98.12 92 MET B C 1
ATOM 2246 O O . MET B 1 92 ? -7.527 11.125 4.523 1 98.12 92 MET B O 1
ATOM 2250 N N . MET B 1 93 ? -5.91 10.328 3.229 1 98.31 93 MET B N 1
ATOM 2251 C CA . MET B 1 93 ? -6.754 10.375 2.035 1 98.31 93 MET B CA 1
ATOM 2252 C C . MET B 1 93 ? -6.883 8.984 1.409 1 98.31 93 MET B C 1
ATOM 2254 O O . MET B 1 93 ? -5.902 8.25 1.31 1 98.31 93 MET B O 1
ATOM 2258 N N . ILE B 1 94 ? -8.086 8.625 1.121 1 98.12 94 ILE B N 1
ATOM 2259 C CA . ILE B 1 94 ? -8.359 7.465 0.279 1 98.12 94 ILE B CA 1
ATOM 2260 C C . ILE B 1 94 ? -8.539 7.91 -1.17 1 98.12 94 ILE B C 1
ATOM 2262 O O . ILE B 1 94 ? -9.562 8.516 -1.517 1 98.12 94 ILE B O 1
ATOM 2266 N N . GLU B 1 95 ? -7.586 7.562 -1.991 1 98.25 95 GLU B N 1
ATOM 2267 C CA . GLU B 1 95 ? -7.473 8.148 -3.322 1 98.25 95 GLU B CA 1
ATOM 2268 C C . GLU B 1 95 ? -7.746 7.109 -4.406 1 98.25 95 GLU B C 1
ATOM 2270 O O . GLU B 1 95 ? -6.863 6.32 -4.75 1 98.25 95 GLU B O 1
ATOM 2275 N N . ILE B 1 96 ? -8.891 7.191 -4.949 1 97 96 ILE B N 1
ATOM 2276 C CA . ILE B 1 96 ? -9.328 6.281 -6 1 97 96 ILE B CA 1
ATOM 2277 C C . ILE B 1 96 ? -9.93 7.078 -7.156 1 97 96 ILE B C 1
ATOM 2279 O O . ILE B 1 96 ? -10.945 7.758 -6.988 1 97 96 ILE B O 1
ATOM 2283 N N . GLU B 1 97 ? -9.398 7.035 -8.328 1 94.69 97 GLU B N 1
ATOM 2284 C CA . GLU B 1 97 ? -9.781 7.855 -9.477 1 94.69 97 GLU B CA 1
ATOM 2285 C C . GLU B 1 97 ? -11.141 7.43 -10.023 1 94.69 97 GLU B C 1
ATOM 2287 O O . GLU B 1 97 ? -11.992 8.273 -10.312 1 94.69 97 GLU B O 1
ATOM 2292 N N . ASP B 1 98 ? -11.344 6.109 -10.18 1 95.81 98 ASP B N 1
ATOM 2293 C CA . ASP B 1 98 ? -12.586 5.594 -10.734 1 95.81 98 ASP B CA 1
ATOM 2294 C C . ASP B 1 98 ? -13.742 5.758 -9.75 1 95.81 98 ASP B C 1
ATOM 2296 O O . ASP B 1 98 ? -13.703 5.219 -8.648 1 95.81 98 ASP B O 1
ATOM 2300 N N . ALA B 1 99 ? -14.742 6.453 -10.164 1 95.75 99 ALA B N 1
ATOM 2301 C CA . ALA B 1 99 ? -15.828 6.832 -9.258 1 95.75 99 ALA B CA 1
ATOM 2302 C C . ALA B 1 99 ? -16.562 5.598 -8.75 1 95.75 99 ALA B C 1
ATOM 2304 O O . ALA B 1 99 ? -16.938 5.527 -7.574 1 95.75 99 ALA B O 1
ATOM 2305 N N . ASP B 1 100 ? -16.844 4.672 -9.625 1 96.25 100 ASP B N 1
ATOM 2306 C CA . ASP B 1 100 ? -17.562 3.471 -9.219 1 96.25 100 ASP B CA 1
ATOM 2307 C C . ASP B 1 100 ? -16.75 2.66 -8.203 1 96.25 100 ASP B C 1
ATOM 2309 O O . ASP B 1 100 ? -17.281 2.227 -7.18 1 96.25 100 ASP B O 1
ATOM 2313 N N . ARG B 1 101 ? -15.523 2.473 -8.516 1 95.62 101 ARG B N 1
ATOM 2314 C CA . ARG B 1 101 ? -14.648 1.766 -7.582 1 95.62 101 ARG B CA 1
ATOM 2315 C C . ARG B 1 101 ? -14.547 2.51 -6.254 1 95.62 101 ARG B C 1
ATOM 2317 O O . ARG B 1 101 ? -14.578 1.892 -5.188 1 95.62 101 ARG B O 1
ATOM 2324 N N . ARG B 1 102 ? -14.391 3.812 -6.34 1 97 102 ARG B N 1
ATOM 2325 C CA . ARG B 1 102 ? -14.289 4.637 -5.141 1 97 102 ARG B CA 1
ATOM 2326 C C . ARG B 1 102 ? -15.492 4.426 -4.23 1 97 102 ARG B C 1
ATOM 2328 O O . ARG B 1 102 ? -15.336 4.191 -3.029 1 97 102 ARG B O 1
ATOM 2335 N N . GLY B 1 103 ? -16.703 4.523 -4.855 1 95.25 103 GLY B N 1
ATOM 2336 C CA . GLY B 1 103 ? -17.906 4.305 -4.066 1 95.25 103 GLY B CA 1
ATOM 2337 C C . GLY B 1 103 ? -17.938 2.943 -3.395 1 95.25 103 GLY B C 1
ATOM 2338 O O . GLY B 1 103 ? -18.25 2.838 -2.211 1 95.25 103 GLY B O 1
ATOM 2339 N N . ARG B 1 104 ? -17.578 1.865 -4.059 1 95.5 104 ARG B N 1
ATOM 2340 C CA . ARG B 1 104 ? -17.594 0.505 -3.529 1 95.5 104 ARG B CA 1
ATOM 2341 C C . ARG B 1 104 ? -16.562 0.355 -2.402 1 95.5 104 ARG B C 1
ATOM 2343 O O . ARG B 1 104 ? -16.891 -0.186 -1.342 1 95.5 104 ARG B O 1
ATOM 2350 N N . VAL B 1 105 ? -15.438 0.879 -2.619 1 95.94 105 VAL B N 1
ATOM 2351 C CA . VAL B 1 105 ? -14.367 0.742 -1.635 1 95.94 105 VAL B CA 1
ATOM 2352 C C . VAL B 1 105 ? -14.727 1.523 -0.372 1 95.94 105 VAL B C 1
ATOM 2354 O O . VAL B 1 105 ? -14.641 0.992 0.738 1 95.94 105 VAL B O 1
ATOM 2357 N N . LEU B 1 106 ? -15.117 2.75 -0.515 1 97.31 106 LEU B N 1
ATOM 2358 C CA . LEU B 1 106 ? -15.477 3.561 0.646 1 97.31 106 LEU B CA 1
ATOM 2359 C C . LEU B 1 106 ? -16.609 2.908 1.438 1 97.31 106 LEU B C 1
ATOM 2361 O O . LEU B 1 106 ? -16.641 2.994 2.668 1 97.31 106 LEU B O 1
ATOM 2365 N N . GLY B 1 107 ? -17.484 2.232 0.722 1 96.56 107 GLY B N 1
ATOM 2366 C CA . GLY B 1 107 ? -18.594 1.561 1.37 1 96.56 107 GLY B CA 1
ATOM 2367 C C . GLY B 1 107 ? -18.172 0.376 2.217 1 96.56 107 GLY B C 1
ATOM 2368 O O . GLY B 1 107 ? -18.922 -0.075 3.086 1 96.56 107 GLY B O 1
ATOM 2369 N N . GLN B 1 108 ? -17.016 -0.066 2.008 1 96 108 GLN B N 1
ATOM 2370 C CA . GLN B 1 108 ? -16.547 -1.262 2.701 1 96 108 GLN B CA 1
ATOM 2371 C C . GLN B 1 108 ? -15.539 -0.905 3.797 1 96 108 GLN B C 1
ATOM 2373 O O . GLN B 1 108 ? -15.031 -1.788 4.492 1 96 108 GLN B O 1
ATOM 2378 N N . LEU B 1 109 ? -15.289 0.359 4.039 1 97 109 LEU B N 1
ATOM 2379 C CA . LEU B 1 109 ? -14.203 0.75 4.934 1 97 109 LEU B CA 1
ATOM 2380 C C . LEU B 1 109 ? -14.742 1.569 6.105 1 97 109 LEU B C 1
ATOM 2382 O O . LEU B 1 109 ? -14 2.346 6.715 1 97 109 LEU B O 1
ATOM 2386 N N . GLY B 1 110 ? -16 1.405 6.355 1 95.75 110 GLY B N 1
ATOM 2387 C CA . GLY B 1 110 ? -16.531 2.055 7.547 1 95.75 110 GLY B CA 1
ATOM 2388 C C . GLY B 1 110 ? -15.742 1.733 8.797 1 95.75 110 GLY B C 1
ATOM 2389 O O . GLY B 1 110 ? -15.344 0.585 9.016 1 95.75 110 GLY B O 1
ATOM 2390 N N . GLY B 1 111 ? -15.445 2.793 9.625 1 95.44 111 GLY B N 1
ATOM 2391 C CA . GLY B 1 111 ? -14.75 2.598 10.891 1 95.44 111 GLY B CA 1
ATOM 2392 C C . GLY B 1 111 ? -13.242 2.521 10.734 1 95.44 111 GLY B C 1
ATOM 2393 O O . GLY B 1 111 ? -12.523 2.248 11.695 1 95.44 111 GLY B O 1
ATOM 2394 N N . ILE B 1 112 ? -12.727 2.762 9.539 1 96.88 112 ILE B N 1
ATOM 2395 C CA . ILE B 1 112 ? -11.305 2.633 9.25 1 96.88 112 ILE B CA 1
ATOM 2396 C C . ILE B 1 112 ? -10.508 3.57 10.156 1 96.88 112 ILE B C 1
ATOM 2398 O O . ILE B 1 112 ? -9.398 3.24 10.578 1 96.88 112 ILE B O 1
ATOM 2402 N N . GLU B 1 113 ? -11.008 4.719 10.539 1 95.38 113 GLU B N 1
ATOM 2403 C CA . GLU B 1 113 ? -10.312 5.715 11.352 1 95.38 113 GLU B CA 1
ATOM 2404 C C . GLU B 1 113 ? -10.008 5.176 12.742 1 95.38 113 GLU B C 1
ATOM 2406 O O . GLU B 1 113 ? -9.117 5.684 13.43 1 95.38 113 GLU B O 1
ATOM 2411 N N . GLU B 1 114 ? -10.695 4.145 13.133 1 95.38 114 GLU B N 1
ATOM 2412 C CA . GLU B 1 114 ? -10.516 3.566 14.461 1 95.38 114 GLU B CA 1
ATOM 2413 C C . GLU B 1 114 ? -9.43 2.496 14.453 1 95.38 114 GLU B C 1
ATOM 2415 O O . GLU B 1 114 ? -9.078 1.95 15.5 1 95.38 114 GLU B O 1
ATOM 2420 N N . THR B 1 115 ? -8.898 2.223 13.344 1 97.81 115 THR B N 1
ATOM 2421 C CA . THR B 1 115 ? -8 1.081 13.219 1 97.81 115 THR B CA 1
ATOM 2422 C C . THR B 1 115 ? -6.598 1.539 12.836 1 97.81 115 THR B C 1
ATOM 2424 O O . THR B 1 115 ? -5.785 0.738 12.367 1 97.81 115 THR B O 1
ATOM 2427 N N . ILE B 1 116 ? -6.27 2.777 12.984 1 98.69 116 ILE B N 1
ATOM 2428 C CA . ILE B 1 116 ? -5.004 3.352 12.539 1 98.69 116 ILE B CA 1
ATOM 2429 C C . ILE B 1 116 ? -4.066 3.514 13.734 1 98.69 116 ILE B C 1
ATOM 2431 O O . ILE B 1 116 ? -4.492 3.939 14.812 1 98.69 116 ILE B O 1
ATOM 2435 N N . SER B 1 117 ? -2.834 3.17 13.523 1 98.94 117 SER B N 1
ATOM 2436 C CA . SER B 1 117 ? -1.869 3.312 14.609 1 98.94 117 SER B CA 1
ATOM 2437 C C . SER B 1 117 ? -0.455 3.506 14.07 1 98.94 117 SER B C 1
ATOM 2439 O O . SER B 1 117 ? -0.196 3.264 12.891 1 98.94 117 SER B O 1
ATOM 2441 N N . ILE B 1 118 ? 0.394 3.992 14.875 1 98.94 118 ILE B N 1
ATOM 2442 C CA . ILE B 1 118 ? 1.837 4.039 14.664 1 98.94 118 ILE B CA 1
ATOM 2443 C C . ILE B 1 118 ? 2.543 3.238 15.75 1 98.94 118 ILE B C 1
ATOM 2445 O O . ILE B 1 118 ? 2.232 3.381 16.938 1 98.94 118 ILE B O 1
ATOM 2449 N N . SER B 1 119 ? 3.432 2.41 15.375 1 98.88 119 SER B N 1
ATOM 2450 C CA . SER B 1 119 ? 4.211 1.655 16.344 1 98.88 119 SER B CA 1
ATOM 2451 C C . SER B 1 119 ? 5.688 2.025 16.281 1 98.88 119 SER B C 1
ATOM 2453 O O . SER B 1 119 ? 6.246 2.176 15.195 1 98.88 119 SER B O 1
ATOM 2455 N N . VAL B 1 120 ? 6.277 2.164 17.422 1 98.75 120 VAL B N 1
ATOM 2456 C CA . VAL B 1 120 ? 7.695 2.479 17.531 1 98.75 120 VAL B CA 1
ATOM 2457 C C . VAL B 1 120 ? 8.18 2.156 18.938 1 98.75 120 VAL B C 1
ATOM 2459 O O . VAL B 1 120 ? 7.469 2.391 19.922 1 98.75 120 VAL B O 1
ATOM 2462 N N . GLY B 1 121 ? 9.391 1.61 19.016 1 97.44 121 GLY B N 1
ATOM 2463 C CA . GLY B 1 121 ? 9.984 1.339 20.312 1 97.44 121 GLY B CA 1
ATOM 2464 C C . GLY B 1 121 ? 9.141 0.422 21.188 1 97.44 121 GLY B C 1
ATOM 2465 O O . GLY B 1 121 ? 9.055 0.611 22.391 1 97.44 121 GLY B O 1
ATOM 2466 N N . GLY B 1 122 ? 8.453 -0.4 20.625 1 97.06 122 GLY B N 1
ATOM 2467 C CA . GLY B 1 122 ? 7.648 -1.361 21.359 1 97.06 122 GLY B CA 1
ATOM 2468 C C . GLY B 1 122 ? 6.297 -0.81 21.766 1 97.06 122 GLY B C 1
ATOM 2469 O O . GLY B 1 122 ? 5.492 -1.518 22.375 1 97.06 122 GLY B O 1
ATOM 2470 N N . GLU B 1 123 ? 6.035 0.382 21.469 1 98.31 123 GLU B N 1
ATOM 2471 C CA . GLU B 1 123 ? 4.754 1.004 21.781 1 98.31 123 GLU B CA 1
ATOM 2472 C C . GLU B 1 123 ? 3.9 1.186 20.531 1 98.31 123 GLU B C 1
ATOM 2474 O O . GLU B 1 123 ? 4.43 1.383 19.438 1 98.31 123 GLU B O 1
ATOM 2479 N N . THR B 1 124 ? 2.646 1.124 20.719 1 98.75 124 THR B N 1
ATOM 2480 C CA . THR B 1 124 ? 1.678 1.383 19.672 1 98.75 124 THR B CA 1
ATOM 2481 C C . THR B 1 124 ? 0.799 2.58 20.016 1 98.75 124 THR B C 1
ATOM 2483 O O . THR B 1 124 ? 0.128 2.582 21.047 1 98.75 124 THR B O 1
ATOM 2486 N N . ILE B 1 125 ? 0.865 3.568 19.266 1 98.75 125 ILE B N 1
ATOM 2487 C CA . ILE B 1 125 ? 0.092 4.793 19.438 1 98.75 125 ILE B CA 1
ATOM 2488 C C . ILE B 1 125 ? -1.123 4.77 18.516 1 98.75 125 ILE B C 1
ATOM 2490 O O . ILE B 1 125 ? -0.982 4.828 17.297 1 98.75 125 ILE B O 1
ATOM 2494 N N . LYS B 1 126 ? -2.281 4.77 19.047 1 98.62 126 LYS B N 1
ATOM 2495 C CA . LYS B 1 126 ? -3.512 4.777 18.25 1 98.62 126 LYS B CA 1
ATOM 2496 C C . LYS B 1 126 ? -3.854 6.188 17.781 1 98.62 126 LYS B C 1
ATOM 2498 O O . LYS B 1 126 ? -3.682 7.156 18.516 1 98.62 126 LYS B O 1
ATOM 2503 N N . ALA B 1 127 ? -4.316 6.254 16.609 1 98.25 127 ALA B N 1
ATOM 2504 C CA . ALA B 1 127 ? -4.789 7.539 16.094 1 98.25 127 ALA B CA 1
ATOM 2505 C C . ALA B 1 127 ? -6.098 7.945 16.766 1 98.25 127 ALA B C 1
ATOM 2507 O O . ALA B 1 127 ? -6.902 7.09 17.141 1 98.25 127 ALA B O 1
ATOM 2508 N N . VAL B 1 128 ? -6.258 9.211 16.828 1 96.19 128 VAL B N 1
ATOM 2509 C CA . VAL B 1 128 ? -7.512 9.812 17.266 1 96.19 128 VAL B CA 1
ATOM 2510 C C . VAL B 1 128 ? -8.023 10.781 16.203 1 96.19 128 VAL B C 1
ATOM 2512 O O . VAL B 1 128 ? -7.277 11.656 15.75 1 96.19 128 VAL B O 1
ATOM 2515 N N . PRO B 1 129 ? -9.266 10.5 15.789 1 92.06 129 PRO B N 1
ATOM 2516 C CA . PRO B 1 129 ? -9.789 11.484 14.828 1 92.06 129 PRO B CA 1
ATOM 2517 C C . PRO B 1 129 ? -9.734 12.914 15.367 1 92.06 129 PRO B C 1
ATOM 2519 O O . PRO B 1 129 ? -9.961 13.141 16.547 1 92.06 129 PRO B O 1
ATOM 2522 N N . GLU B 1 130 ? -9.32 13.695 14.453 1 86 130 GLU B N 1
ATOM 2523 C CA . GLU B 1 130 ? -9.352 15.125 14.773 1 86 130 GLU B CA 1
ATOM 2524 C C . GLU B 1 130 ? -10.703 15.742 14.414 1 86 130 GLU B C 1
ATOM 2526 O O . GLU B 1 130 ? -11.172 15.602 13.281 1 86 130 GLU B O 1
ATOM 2531 N N . GLY B 1 131 ? -11.227 16.344 15.352 1 75.75 131 GLY B N 1
ATOM 2532 C CA . GLY B 1 131 ? -12.516 16.984 15.148 1 75.75 131 GLY B CA 1
ATOM 2533 C C . GLY B 1 131 ? -13.688 16.078 15.484 1 75.75 131 GLY B C 1
ATOM 2534 O O . GLY B 1 131 ? -13.5 14.93 15.867 1 75.75 131 GLY B O 1
ATOM 2535 N N . ASP B 1 132 ? -14.906 16.609 15.445 1 70.94 132 ASP B N 1
ATOM 2536 C CA . ASP B 1 132 ? -16.109 15.922 15.914 1 70.94 132 ASP B CA 1
ATOM 2537 C C . ASP B 1 132 ? -16.953 15.438 14.742 1 70.94 132 ASP B C 1
ATOM 2539 O O . ASP B 1 132 ? -18.141 15.133 14.906 1 70.94 132 ASP B O 1
ATOM 2543 N N . VAL B 1 133 ? -16.281 15.375 13.648 1 70.56 133 VAL B N 1
ATOM 2544 C CA . VAL B 1 133 ? -17.078 14.984 12.5 1 70.56 133 VAL B CA 1
ATOM 2545 C C . VAL B 1 133 ? -17.078 13.469 12.352 1 70.56 133 VAL B C 1
ATOM 2547 O O . VAL B 1 133 ? -16.016 12.836 12.398 1 70.56 133 VAL B O 1
ATOM 2550 N N . GLU B 1 134 ? -18.297 12.938 12.273 1 73.69 134 GLU B N 1
ATOM 2551 C CA . GLU B 1 134 ? -18.453 11.516 11.984 1 73.69 134 GLU B CA 1
ATOM 2552 C C . GLU B 1 134 ? -17.969 11.188 10.57 1 73.69 134 GLU B C 1
ATOM 2554 O O . GLU B 1 134 ? -18.391 11.812 9.602 1 73.69 134 GLU B O 1
ATOM 2559 N N . ARG B 1 135 ? -17.125 10.32 10.531 1 79.94 135 ARG B N 1
ATOM 2560 C CA . ARG B 1 135 ? -16.531 10.016 9.234 1 79.94 135 ARG B CA 1
ATOM 2561 C C . ARG B 1 135 ? -17.047 8.688 8.695 1 79.94 135 ARG B C 1
ATOM 2563 O O . ARG B 1 135 ? -16.688 8.273 7.586 1 79.94 135 ARG B O 1
ATOM 2570 N N . THR B 1 136 ? -17.781 7.957 9.445 1 82.19 136 THR B N 1
ATOM 2571 C CA . THR B 1 136 ? -18.484 6.766 8.984 1 82.19 136 THR B CA 1
ATOM 2572 C C . THR B 1 136 ? -20 6.949 9.086 1 82.19 136 THR B C 1
ATOM 2574 O O . THR B 1 136 ? -20.516 7.273 10.164 1 82.19 136 THR B O 1
ATOM 2577 N N . THR B 1 137 ? -20.578 6.816 7.969 1 83.88 137 THR B N 1
ATOM 2578 C CA . THR B 1 137 ? -22.031 6.957 7.953 1 83.88 137 THR B CA 1
ATOM 2579 C C . THR B 1 137 ? -22.703 5.73 8.57 1 83.88 137 THR B C 1
ATOM 2581 O O . THR B 1 137 ? -22.062 4.688 8.742 1 83.88 137 THR B O 1
ATOM 2584 N N . PRO B 1 138 ? -23.953 5.875 8.844 1 83.56 138 PRO B N 1
ATOM 2585 C CA . PRO B 1 138 ? -24.688 4.754 9.445 1 83.56 138 PRO B CA 1
ATOM 2586 C C . PRO B 1 138 ? -24.703 3.516 8.547 1 83.56 138 PRO B C 1
ATOM 2588 O O . PRO B 1 138 ? -24.766 2.389 9.047 1 83.56 138 PRO B O 1
ATOM 2591 N N . ASP B 1 139 ? -24.578 3.691 7.301 1 85.38 139 ASP B N 1
ATOM 2592 C CA . ASP B 1 139 ? -24.625 2.574 6.359 1 85.38 139 ASP B CA 1
ATOM 2593 C C . ASP B 1 139 ? -23.234 1.966 6.172 1 85.38 139 ASP B C 1
ATOM 2595 O O . ASP B 1 139 ? -23.047 1.067 5.344 1 85.38 139 ASP B O 1
ATOM 2599 N N . GLY B 1 140 ? -22.312 2.508 6.852 1 87.5 140 GLY B N 1
ATOM 2600 C CA . GLY B 1 140 ? -21 1.875 6.895 1 87.5 140 GLY B CA 1
ATOM 2601 C C . GLY B 1 140 ? -20.031 2.447 5.879 1 87.5 140 GLY B C 1
ATOM 2602 O O . GLY B 1 140 ? -18.969 1.858 5.617 1 87.5 140 GLY B O 1
ATOM 2603 N N . LYS B 1 141 ? -20.391 3.57 5.324 1 93.31 141 LYS B N 1
ATOM 2604 C CA . LYS B 1 141 ? -19.516 4.23 4.363 1 93.31 141 LYS B CA 1
ATOM 2605 C C . LYS B 1 141 ? -18.578 5.215 5.059 1 93.31 141 LYS B C 1
ATOM 2607 O O . LYS B 1 141 ? -19.016 5.988 5.918 1 93.31 141 LYS B O 1
ATOM 2612 N N . THR B 1 142 ? -17.312 5.129 4.699 1 96.44 142 THR B N 1
ATOM 2613 C CA . THR B 1 142 ? -16.359 6.059 5.293 1 96.44 142 THR B CA 1
ATOM 2614 C C . THR B 1 142 ? -16.141 7.262 4.379 1 96.44 142 THR B C 1
ATOM 2616 O O . THR B 1 142 ? -16.547 7.246 3.217 1 96.44 142 THR B O 1
ATOM 2619 N N . SER B 1 143 ? -15.594 8.375 4.922 1 94.62 143 SER B N 1
ATOM 2620 C CA . SER B 1 143 ? -15.141 9.531 4.164 1 94.62 143 SER B CA 1
ATOM 2621 C C . SER B 1 143 ? -13.828 9.242 3.441 1 94.62 143 SER B C 1
ATOM 2623 O O . SER B 1 143 ? -13.094 8.336 3.824 1 94.62 143 SER B O 1
ATOM 2625 N N . SER B 1 144 ? -13.609 10.008 2.398 1 96.19 144 SER B N 1
ATOM 2626 C CA . SER B 1 144 ? -12.352 9.852 1.673 1 96.19 144 SER B CA 1
ATOM 2627 C C . SER B 1 144 ? -11.227 10.625 2.354 1 96.19 144 SER B C 1
ATOM 2629 O O . SER B 1 144 ? -10.055 10.414 2.045 1 96.19 144 SER B O 1
ATOM 2631 N N . VAL B 1 145 ? -11.562 11.555 3.217 1 96.5 145 VAL B N 1
ATOM 2632 C CA . VAL B 1 145 ? -10.562 12.375 3.896 1 96.5 145 VAL B CA 1
ATOM 2633 C C . VAL B 1 145 ? -10.766 12.289 5.406 1 96.5 145 VAL B C 1
ATOM 2635 O O . VAL B 1 145 ? -11.891 12.414 5.898 1 96.5 145 VAL B O 1
ATOM 2638 N N . HIS B 1 146 ? -9.727 12.055 6.152 1 96.75 146 HIS B N 1
ATOM 2639 C CA . HIS B 1 146 ? -9.734 11.992 7.609 1 96.75 146 HIS B CA 1
ATOM 2640 C C . HIS B 1 146 ? -8.625 12.859 8.203 1 96.75 146 HIS B C 1
ATOM 2642 O O . HIS B 1 146 ? -7.527 12.93 7.648 1 96.75 146 HIS B O 1
ATOM 2648 N N . PHE B 1 147 ? -8.914 13.516 9.289 1 96.75 147 PHE B N 1
ATOM 2649 C CA . PHE B 1 147 ? -7.914 14.219 10.086 1 96.75 147 PHE B CA 1
ATOM 2650 C C . PHE B 1 147 ? -7.613 13.469 11.367 1 96.75 147 PHE B C 1
ATOM 2652 O O . PHE B 1 147 ? -8.516 13.211 12.172 1 96.75 147 PHE B O 1
ATOM 2659 N N . LEU B 1 148 ? -6.348 13.18 11.508 1 97.69 148 LEU B N 1
ATOM 2660 C CA . LEU B 1 148 ? -5.98 12.273 12.586 1 97.69 148 LEU B CA 1
ATOM 2661 C C . LEU B 1 148 ? -4.883 12.883 13.453 1 97.69 148 LEU B C 1
ATOM 2663 O O . LEU B 1 148 ? -3.998 13.578 12.945 1 97.69 148 LEU B O 1
ATOM 2667 N N . LYS B 1 149 ? -4.945 12.562 14.688 1 97.75 149 LYS B N 1
ATOM 2668 C CA . LYS B 1 149 ? -3.895 12.883 15.648 1 97.75 149 LYS B CA 1
ATOM 2669 C C . LYS B 1 149 ? -3.316 11.625 16.281 1 97.75 149 LYS B C 1
ATOM 2671 O O . LYS B 1 149 ? -4.051 10.68 16.578 1 97.75 149 LYS B O 1
ATOM 2676 N N . PHE B 1 150 ? -2.035 11.602 16.422 1 98.62 150 PHE B N 1
ATOM 2677 C CA . PHE B 1 150 ? -1.341 10.531 17.125 1 98.62 150 PHE B CA 1
ATOM 2678 C C . PHE B 1 150 ? -0.69 11.039 18.406 1 98.62 150 PHE B C 1
ATOM 2680 O O . PHE B 1 150 ? 0.375 11.664 18.359 1 98.62 150 PHE B O 1
ATOM 2687 N N . PRO B 1 151 ? -1.279 10.812 19.531 1 98.38 151 PRO B N 1
ATOM 2688 C CA . PRO B 1 151 ? -0.708 11.289 20.797 1 98.38 151 PRO B CA 1
ATOM 2689 C C . PRO B 1 151 ? 0.404 10.383 21.328 1 98.38 151 PRO B C 1
ATOM 2691 O O . PRO B 1 151 ? 0.133 9.273 21.781 1 98.38 151 PRO B O 1
ATOM 2694 N N . PHE B 1 152 ? 1.592 10.875 21.328 1 98.5 152 PHE B N 1
ATOM 2695 C CA . PHE B 1 152 ? 2.746 10.062 21.688 1 98.5 152 PHE B CA 1
ATOM 2696 C C . PHE B 1 152 ? 3.078 10.219 23.172 1 98.5 152 PHE B C 1
ATOM 2698 O O . PHE B 1 152 ? 2.881 11.289 23.75 1 98.5 152 PHE B O 1
ATOM 2705 N N . THR B 1 153 ? 3.574 9.164 23.766 1 98.12 153 THR B N 1
ATOM 2706 C CA . THR B 1 153 ? 4.211 9.25 25.078 1 98.12 153 THR B CA 1
ATOM 2707 C C . THR B 1 153 ? 5.645 9.766 24.953 1 98.12 153 THR B C 1
ATOM 2709 O O . THR B 1 153 ? 6.215 9.766 23.859 1 98.12 153 THR B O 1
ATOM 2712 N N . ALA B 1 154 ? 6.16 10.195 26.078 1 97.81 154 ALA B N 1
ATOM 2713 C CA . ALA B 1 154 ? 7.547 10.656 26.094 1 97.81 154 ALA B CA 1
ATOM 2714 C C . ALA B 1 154 ? 8.492 9.547 25.641 1 97.81 154 ALA B C 1
ATOM 2716 O O . ALA B 1 154 ? 9.461 9.805 24.906 1 97.81 154 ALA B O 1
ATOM 2717 N N . ALA B 1 155 ? 8.211 8.375 26.062 1 98.19 155 ALA B N 1
ATOM 2718 C CA . ALA B 1 155 ? 9.047 7.234 25.688 1 98.19 155 ALA B CA 1
ATOM 2719 C C . ALA B 1 155 ? 8.977 6.969 24.188 1 98.19 155 ALA B C 1
ATOM 2721 O O . ALA B 1 155 ? 10 6.703 23.547 1 98.19 155 ALA B O 1
ATOM 2722 N N . ALA B 1 156 ? 7.789 7.031 23.641 1 98.44 156 ALA B N 1
ATOM 2723 C CA . ALA B 1 156 ? 7.613 6.812 22.203 1 98.44 156 ALA B CA 1
ATOM 2724 C C . ALA B 1 156 ? 8.305 7.906 21.391 1 98.44 156 ALA B C 1
ATOM 2726 O O . ALA B 1 156 ? 8.859 7.637 20.328 1 98.44 156 ALA B O 1
ATOM 2727 N N . ILE B 1 157 ? 8.227 9.094 21.859 1 98.44 157 ILE B N 1
ATOM 2728 C CA . ILE B 1 157 ? 8.891 10.203 21.203 1 98.44 157 ILE B CA 1
ATOM 2729 C C . ILE B 1 157 ? 10.398 9.961 21.172 1 98.44 157 ILE B C 1
ATOM 2731 O O . ILE B 1 157 ? 11.047 10.148 20.141 1 98.44 157 ILE B O 1
ATOM 2735 N N . ALA B 1 158 ? 10.938 9.578 22.297 1 98.44 158 ALA B N 1
ATOM 2736 C CA . ALA B 1 158 ? 12.367 9.289 22.375 1 98.44 158 ALA B CA 1
ATOM 2737 C C . ALA B 1 158 ? 12.766 8.195 21.375 1 98.44 158 ALA B C 1
ATOM 2739 O O . ALA B 1 158 ? 13.766 8.328 20.672 1 98.44 158 ALA B O 1
ATOM 2740 N N . ALA B 1 159 ? 11.984 7.195 21.328 1 98.62 159 ALA B N 1
ATOM 2741 C CA . ALA B 1 159 ? 12.234 6.113 20.391 1 98.62 159 ALA B CA 1
ATOM 2742 C C . ALA B 1 159 ? 12.133 6.613 18.938 1 98.62 159 ALA B C 1
ATOM 2744 O O . ALA B 1 159 ? 12.977 6.277 18.109 1 98.62 159 ALA B O 1
ATOM 2745 N N . PHE B 1 160 ? 11.148 7.441 18.656 1 98.69 160 PHE B N 1
ATOM 2746 C CA . PHE B 1 160 ? 10.898 7.977 17.328 1 98.69 160 PHE B CA 1
ATOM 2747 C C . PHE B 1 160 ? 12.062 8.828 16.859 1 98.69 160 PHE B C 1
ATOM 2749 O O . PHE B 1 160 ? 12.422 8.812 15.672 1 98.69 160 PHE B O 1
ATOM 2756 N N . ARG B 1 161 ? 12.68 9.492 17.719 1 98.19 161 ARG B N 1
ATOM 2757 C CA . ARG B 1 161 ? 13.742 10.438 17.406 1 98.19 161 ARG B CA 1
ATOM 2758 C C . ARG B 1 161 ? 15.055 9.711 17.125 1 98.19 161 ARG B C 1
ATOM 2760 O O . ARG B 1 161 ? 15.992 10.305 16.578 1 98.19 161 ARG B O 1
ATOM 2767 N N . THR B 1 162 ? 15.133 8.516 17.531 1 98.12 162 THR B N 1
ATOM 2768 C CA . THR B 1 162 ? 16.375 7.77 17.344 1 98.12 162 THR B CA 1
ATOM 2769 C C . THR B 1 162 ? 16.609 7.5 15.859 1 98.12 162 THR B C 1
ATOM 2771 O O . THR B 1 162 ? 15.781 6.879 15.195 1 98.12 162 THR B O 1
ATOM 2774 N N . PRO B 1 163 ? 17.781 7.926 15.375 1 97 163 PRO B N 1
ATOM 2775 C CA . PRO B 1 163 ? 18.062 7.645 13.969 1 97 163 PRO B CA 1
ATOM 2776 C C . PRO B 1 163 ? 17.984 6.156 13.641 1 97 163 PRO B C 1
ATOM 2778 O O . PRO B 1 163 ? 18.516 5.328 14.391 1 97 163 PRO B O 1
ATOM 2781 N N . GLY B 1 164 ? 17.281 5.844 12.609 1 95.75 164 GLY B N 1
ATOM 2782 C CA . GLY B 1 164 ? 17.188 4.465 12.156 1 95.75 164 GLY B CA 1
ATOM 2783 C C . GLY B 1 164 ? 16.078 3.678 12.828 1 95.75 164 GLY B C 1
ATOM 2784 O O . GLY B 1 164 ? 15.859 2.51 12.508 1 95.75 164 GLY B O 1
ATOM 2785 N N . ALA B 1 165 ? 15.398 4.336 13.773 1 97.81 165 ALA B N 1
ATOM 2786 C CA . ALA B 1 165 ? 14.281 3.656 14.414 1 97.81 165 ALA B CA 1
ATOM 2787 C C . ALA B 1 165 ? 13.266 3.178 13.383 1 97.81 165 ALA B C 1
ATOM 2789 O O . ALA B 1 165 ? 12.961 3.891 12.422 1 97.81 165 ALA B O 1
ATOM 2790 N N . ARG B 1 166 ? 12.867 1.977 13.531 1 97.69 166 ARG B N 1
ATOM 2791 C CA . ARG B 1 166 ? 11.797 1.472 12.672 1 97.69 166 ARG B CA 1
ATOM 2792 C C . ARG B 1 166 ? 10.43 1.935 13.164 1 97.69 166 ARG B C 1
ATOM 2794 O O . ARG B 1 166 ? 9.992 1.539 14.242 1 97.69 166 ARG B O 1
ATOM 2801 N N . VAL B 1 167 ? 9.781 2.752 12.453 1 98.81 167 VAL B N 1
ATOM 2802 C CA . VAL B 1 167 ? 8.453 3.277 12.727 1 98.81 167 VAL B CA 1
ATOM 2803 C C . VAL B 1 167 ? 7.453 2.713 11.719 1 98.81 167 VAL B C 1
ATOM 2805 O O . VAL B 1 167 ? 7.641 2.859 10.508 1 98.81 167 VAL B O 1
ATOM 2808 N N . VAL B 1 168 ? 6.41 2.08 12.188 1 98.88 168 VAL B N 1
ATOM 2809 C CA . VAL B 1 168 ? 5.465 1.438 11.289 1 98.88 168 VAL B CA 1
ATOM 2810 C C . VAL B 1 168 ? 4.09 2.094 11.422 1 98.88 168 VAL B C 1
ATOM 2812 O O . VAL B 1 168 ? 3.543 2.184 12.523 1 98.88 168 VAL B O 1
ATOM 2815 N N . LEU B 1 169 ? 3.633 2.633 10.344 1 98.94 169 LEU B N 1
ATOM 2816 C CA . LEU B 1 169 ? 2.268 3.129 10.211 1 98.94 169 LEU B CA 1
ATOM 2817 C C . LEU B 1 169 ? 1.338 2.027 9.711 1 98.94 169 LEU B C 1
ATOM 2819 O O . LEU B 1 169 ? 1.616 1.39 8.688 1 98.94 169 LEU B O 1
ATOM 2823 N N . ALA B 1 170 ? 0.163 1.807 10.445 1 98.94 170 ALA B N 1
ATOM 2824 C CA . ALA B 1 170 ? -0.65 0.631 10.148 1 98.94 170 ALA B CA 1
ATOM 2825 C C . ALA B 1 170 ? -2.131 0.993 10.07 1 98.94 170 ALA B C 1
ATOM 2827 O O . ALA B 1 170 ? -2.602 1.862 10.812 1 98.94 170 ALA B O 1
ATOM 2828 N N . ILE B 1 171 ? -2.771 0.404 9.195 1 98.81 171 ILE B N 1
ATOM 2829 C CA . ILE B 1 171 ? -4.227 0.321 9.133 1 98.81 171 ILE B CA 1
ATOM 2830 C C . ILE B 1 171 ? -4.672 -1.117 9.391 1 98.81 171 ILE B C 1
ATOM 2832 O O . ILE B 1 171 ? -4.363 -2.02 8.609 1 98.81 171 ILE B O 1
ATOM 2836 N N . GLY B 1 172 ? -5.418 -1.328 10.438 1 98.31 172 GLY B N 1
ATOM 2837 C CA . GLY B 1 172 ? -5.809 -2.67 10.844 1 98.31 172 GLY B CA 1
ATOM 2838 C C . GLY B 1 172 ? -7.25 -2.996 10.508 1 98.31 172 GLY B C 1
ATOM 2839 O O . GLY B 1 172 ? -7.875 -3.822 11.172 1 98.31 172 GLY B O 1
ATOM 2840 N N . HIS B 1 173 ? -7.844 -2.328 9.547 1 97.56 173 HIS B N 1
ATOM 2841 C CA . HIS B 1 173 ? -9.211 -2.635 9.125 1 97.56 173 HIS B CA 1
ATOM 2842 C C . HIS B 1 173 ? -9.281 -3.99 8.43 1 97.56 173 HIS B C 1
ATOM 2844 O O . HIS B 1 173 ? -8.406 -4.328 7.629 1 97.56 173 HIS B O 1
ATOM 2850 N N . SER B 1 174 ? -10.32 -4.746 8.688 1 95.56 174 SER B N 1
ATOM 2851 C CA . SER B 1 174 ? -10.438 -6.113 8.18 1 95.56 174 SER B CA 1
ATOM 2852 C C . SER B 1 174 ? -10.398 -6.148 6.66 1 95.56 174 SER B C 1
ATOM 2854 O O . SER B 1 174 ? -9.875 -7.094 6.066 1 95.56 174 SER B O 1
ATOM 2856 N N . ASN B 1 175 ? -10.953 -5.109 6.023 1 96.06 175 ASN B N 1
ATOM 2857 C CA . ASN B 1 175 ? -11 -5.055 4.566 1 96.06 175 ASN B CA 1
ATOM 2858 C C . ASN B 1 175 ? -9.82 -4.27 3.996 1 96.06 175 ASN B C 1
ATOM 2860 O O . ASN B 1 175 ? -9.75 -4.039 2.787 1 96.06 175 ASN B O 1
ATOM 2864 N N . TYR B 1 176 ? -8.906 -3.818 4.805 1 98 176 TYR B N 1
ATOM 2865 C CA . TYR B 1 176 ? -7.742 -3.037 4.402 1 98 176 TYR B CA 1
ATOM 2866 C C . TYR B 1 176 ? -6.645 -3.102 5.457 1 98 176 TYR B C 1
ATOM 2868 O O . TYR B 1 176 ? -6.355 -2.104 6.121 1 98 176 TYR B O 1
ATOM 2876 N N . ASP B 1 177 ? -6.043 -4.211 5.613 1 98.62 177 ASP B N 1
ATOM 2877 C CA . ASP B 1 177 ? -5 -4.449 6.605 1 98.62 177 ASP B CA 1
ATOM 2878 C C . ASP B 1 177 ? -3.609 -4.305 5.992 1 98.62 177 ASP B C 1
ATOM 2880 O O . ASP B 1 177 ? -3.029 -5.281 5.512 1 98.62 177 ASP B O 1
ATOM 2884 N N . HIS B 1 178 ? -3.088 -3.08 5.941 1 98.88 178 HIS B N 1
ATOM 2885 C CA . HIS B 1 178 ? -1.818 -2.715 5.324 1 98.88 178 HIS B CA 1
ATOM 2886 C C . HIS B 1 178 ? -0.93 -1.95 6.301 1 98.88 178 HIS B C 1
ATOM 2888 O O . HIS B 1 178 ? -1.428 -1.313 7.23 1 98.88 178 HIS B O 1
ATOM 2894 N N . MET B 1 179 ? 0.35 -2.055 6.121 1 98.88 179 MET B N 1
ATOM 2895 C CA . MET B 1 179 ? 1.344 -1.36 6.934 1 98.88 179 MET B CA 1
ATOM 2896 C C . MET B 1 179 ? 2.48 -0.828 6.066 1 98.88 179 MET B C 1
ATOM 2898 O O . MET B 1 179 ? 2.717 -1.332 4.969 1 98.88 179 MET B O 1
ATOM 2902 N N . ALA B 1 180 ? 3.141 0.164 6.594 1 98.88 180 ALA B N 1
ATOM 2903 C CA . ALA B 1 180 ? 4.332 0.727 5.965 1 98.88 180 ALA B CA 1
ATOM 2904 C C . ALA B 1 180 ? 5.316 1.235 7.016 1 98.88 180 ALA B C 1
ATOM 2906 O O . ALA B 1 180 ? 4.926 1.922 7.961 1 98.88 180 ALA B O 1
ATOM 2907 N N . ALA B 1 181 ? 6.512 0.857 6.832 1 98.75 181 ALA B N 1
ATOM 2908 C CA . ALA B 1 181 ? 7.551 1.49 7.641 1 98.75 181 ALA B CA 1
ATOM 2909 C C . ALA B 1 181 ? 7.945 2.846 7.059 1 98.75 181 ALA B C 1
ATOM 2911 O O . ALA B 1 181 ? 8.062 2.998 5.84 1 98.75 181 ALA B O 1
ATOM 2912 N N . LEU B 1 182 ? 8.133 3.781 7.918 1 98.56 182 LEU B N 1
ATOM 2913 C CA . LEU B 1 182 ? 8.547 5.098 7.449 1 98.56 182 LEU B CA 1
ATOM 2914 C C . LEU B 1 182 ? 9.977 5.062 6.926 1 98.56 182 LEU B C 1
ATOM 2916 O O . LEU B 1 182 ? 10.883 4.574 7.609 1 98.56 182 LEU B O 1
ATOM 2920 N N . PRO B 1 183 ? 10.188 5.59 5.699 1 97.19 183 PRO B N 1
ATOM 2921 C CA . PRO B 1 183 ? 11.586 5.812 5.309 1 97.19 183 PRO B CA 1
ATOM 2922 C C . PRO B 1 183 ? 12.32 6.762 6.25 1 97.19 183 PRO B C 1
ATOM 2924 O O . PRO B 1 183 ? 11.703 7.641 6.855 1 97.19 183 PRO B O 1
ATOM 2927 N N . GLU B 1 184 ? 13.57 6.641 6.266 1 97.12 184 GLU B N 1
ATOM 2928 C CA . GLU B 1 184 ? 14.367 7.406 7.215 1 97.12 184 GLU B CA 1
ATOM 2929 C C . GLU B 1 184 ? 14.188 8.906 7.004 1 97.12 184 GLU B C 1
ATOM 2931 O O . GLU B 1 184 ? 14.031 9.664 7.965 1 97.12 184 GLU B O 1
ATOM 2936 N N . PRO B 1 185 ? 14.172 9.43 5.75 1 97.25 185 PRO B N 1
ATOM 2937 C CA . PRO B 1 185 ? 13.977 10.875 5.59 1 97.25 185 PRO B CA 1
ATOM 2938 C C . PRO B 1 185 ? 12.625 11.352 6.129 1 97.25 185 PRO B C 1
ATOM 2940 O O . PRO B 1 185 ? 12.523 12.461 6.652 1 97.25 185 PRO B O 1
ATOM 2943 N N . VAL B 1 186 ? 11.648 10.484 5.996 1 98.19 186 VAL B N 1
ATOM 2944 C CA . VAL B 1 186 ? 10.328 10.828 6.523 1 98.19 186 VAL B CA 1
ATOM 2945 C C . VAL B 1 186 ? 10.367 10.805 8.047 1 98.19 186 VAL B C 1
ATOM 2947 O O . VAL B 1 186 ? 9.906 11.75 8.695 1 98.19 186 VAL B O 1
ATOM 2950 N N . ARG B 1 187 ? 10.867 9.742 8.617 1 98.5 187 ARG B N 1
ATOM 2951 C CA . ARG B 1 187 ? 10.992 9.68 10.07 1 98.5 187 ARG B CA 1
ATOM 2952 C C . ARG B 1 187 ? 11.688 10.922 10.609 1 98.5 187 ARG B C 1
ATOM 2954 O O . ARG B 1 187 ? 11.219 11.539 11.578 1 98.5 187 ARG B O 1
ATOM 2961 N N . ALA B 1 188 ? 12.797 11.32 10.023 1 97.94 188 ALA B N 1
ATOM 2962 C CA . ALA B 1 188 ? 13.594 12.461 10.469 1 97.94 188 ALA B CA 1
ATOM 2963 C C . ALA B 1 188 ? 12.789 13.758 10.375 1 97.94 188 ALA B C 1
ATOM 2965 O O . ALA B 1 188 ? 12.828 14.586 11.289 1 97.94 188 ALA B O 1
ATOM 2966 N N . ALA B 1 189 ? 12.133 13.945 9.289 1 97.69 189 ALA B N 1
ATOM 2967 C CA . ALA B 1 189 ? 11.312 15.141 9.109 1 97.69 189 ALA B CA 1
ATOM 2968 C C . ALA B 1 189 ? 10.234 15.234 10.18 1 97.69 189 ALA B C 1
ATOM 2970 O O . ALA B 1 189 ? 10.023 16.297 10.773 1 97.69 189 ALA B O 1
ATOM 2971 N N . LEU B 1 190 ? 9.578 14.117 10.445 1 98.19 190 LEU B N 1
ATOM 2972 C CA . LEU B 1 190 ? 8.469 14.117 11.398 1 98.19 190 LEU B CA 1
ATOM 2973 C C . LEU B 1 190 ? 8.977 14.281 12.828 1 98.19 190 LEU B C 1
ATOM 2975 O O . LEU B 1 190 ? 8.273 14.836 13.672 1 98.19 190 LEU B O 1
ATOM 2979 N N . ALA B 1 191 ? 10.156 13.781 13.062 1 97.81 191 ALA B N 1
ATOM 2980 C CA . ALA B 1 191 ? 10.742 13.906 14.391 1 97.81 191 ALA B CA 1
ATOM 2981 C C . ALA B 1 191 ? 10.852 15.367 14.812 1 97.81 191 ALA B C 1
ATOM 2983 O O . ALA B 1 191 ? 10.789 15.68 16 1 97.81 191 ALA B O 1
ATOM 2984 N N . ALA B 1 192 ? 10.984 16.203 13.883 1 95 192 ALA B N 1
ATOM 2985 C CA . ALA B 1 192 ? 11.172 17.625 14.141 1 95 192 ALA B CA 1
ATOM 2986 C C . ALA B 1 192 ? 9.883 18.266 14.648 1 95 192 ALA B C 1
ATOM 2988 O O . ALA B 1 192 ? 9.891 19.391 15.148 1 95 192 ALA B O 1
ATOM 2989 N N . ASP B 1 193 ? 8.789 17.562 14.578 1 95.81 193 ASP B N 1
ATOM 2990 C CA . ASP B 1 193 ? 7.508 18.109 15 1 95.81 193 ASP B CA 1
ATOM 2991 C C . ASP B 1 193 ? 7.309 17.953 16.5 1 95.81 193 ASP B C 1
ATOM 2993 O O . ASP B 1 193 ? 6.383 18.531 17.078 1 95.81 193 ASP B O 1
ATOM 2997 N N . PHE B 1 194 ? 8.156 17.141 17.047 1 96.06 194 PHE B N 1
ATOM 2998 C CA . PHE B 1 194 ? 8.086 16.984 18.5 1 96.06 194 PHE B CA 1
ATOM 2999 C C . PHE B 1 194 ? 8.859 18.094 19.203 1 96.06 194 PHE B C 1
ATOM 3001 O O . PHE B 1 194 ? 9.844 18.594 18.672 1 96.06 194 PHE B O 1
ATOM 3008 N N . ALA B 1 195 ? 8.398 18.547 20.312 1 88.44 195 ALA B N 1
ATOM 3009 C CA . ALA B 1 195 ? 9.062 19.578 21.094 1 88.44 195 ALA B CA 1
ATOM 3010 C C . ALA B 1 195 ? 10.305 19.031 21.797 1 88.44 195 ALA B C 1
ATOM 3012 O O . ALA B 1 195 ? 10.375 17.844 22.094 1 88.44 195 ALA B O 1
#

Nearest PDB structures (foldseek):
  3fjv-assembly1_A  TM=9.069E-01  e=7.072E-20  Burkholderia pseudomallei K96243
  3fjv-assembly1_B  TM=9.179E-01  e=4.155E-16  Burkholderia pseudomallei K96243
  8usb-assembly1_I  TM=1.705E-01  e=8.415E-02  Homo sapiens
  4xae-assembly2_B  TM=1.872E-01  e=1.031E+00  Arabidopsis thaliana
  3fjv-assembly1_A  TM=9.066E-01  e=1.472E-19  Burkholderia pseudomallei K96243

Solvent-accessible surface area (backbone atoms only — not comparable to full-atom values): 20284 Å² total; per-residue (Å²): 86,75,54,61,73,82,51,77,88,74,55,65,55,62,73,60,40,62,74,45,41,68,63,51,50,53,52,46,53,60,57,49,63,36,29,56,47,58,39,18,67,42,31,36,36,39,52,45,32,60,67,59,39,52,50,47,46,51,50,52,32,54,77,65,67,49,54,71,70,50,47,52,53,42,47,66,66,41,44,80,46,27,28,59,20,52,27,49,19,30,42,36,36,54,62,56,88,53,63,70,59,34,53,55,50,30,44,61,38,39,60,42,69,76,30,29,34,39,33,29,80,90,39,74,33,54,41,37,71,52,71,89,72,81,50,45,46,95,85,28,30,30,58,52,66,47,44,34,30,32,65,50,50,74,67,42,48,56,36,53,57,36,86,83,50,70,35,36,42,36,34,64,30,82,83,51,30,22,23,20,46,53,41,64,67,30,41,56,53,54,42,67,47,38,71,86,75,52,62,73,81,49,77,89,75,56,65,55,62,73,61,41,63,74,43,41,69,63,51,51,55,52,46,54,60,56,50,62,34,29,55,49,58,40,18,67,42,31,36,35,37,51,45,31,59,67,58,40,52,50,48,47,52,49,52,32,54,78,66,68,50,54,72,69,52,47,54,52,42,46,66,64,42,44,78,46,30,28,59,20,51,28,48,18,31,42,36,35,54,62,56,88,53,63,70,59,34,54,56,51,32,45,60,38,39,61,42,70,77,32,30,33,39,35,28,78,91,40,74,32,56,41,36,70,54,72,89,70,83,50,45,47,94,85,28,29,30,58,50,64,46,42,33,30,33,66,50,50,72,66,40,47,56,35,52,58,37,87,84,50,72,35,36,42,36,32,62,29,82,85,51,32,21,23,20,46,53,43,64,67,30,43,57,54,55,42,68,47,38,71

InterPro domains:
  IPR021890 Protein of unknown function DUF3501 [PF12007] (6-194)

Secondary structure (DSSP, 8-state):
-------GGGPPPHHHHHHHHHHHHHHHHHHHHTTEEEETTTEEEEE--HHHHHHHHHHHHHHHT--HHHHHHHHHHHGGGS--SSEEEEEEEE--SSHHHHHHHHHT-TTGGGGEEEEETTEEEEPEESSS---B-TTSPBPSEEEEEEE--HHHHHHHHSTT---EEEEEETTEEEEEEPPHHHHHHHHTT--/-------GGGPPPHHHHHHHHHHHHHHHHHHHHTTEEEETTTEEEEE--HHHHHHHHHHHHHHHT--HHHHHHHHHHHGGGS--SSEEEEEEEE--SSHHHHHHHHHT-TTGGGGEEEEETTEEEEPEESSS---B-TTSPBPSEEEEEEE--HHHHHHHHSTT---EEEEEETTEEEEEEPPHHHHHHHHTT--

pLDDT: mean 95.35, std 7.13, range [42.59, 98.94]

Radius of gyration: 24.87 Å; Cα contacts (8 Å, |Δi|>4): 742; chains: 2; bounding box: 49×77×59 Å

Organism: NCBI:txid111831

Sequence (390 aa):
MTARVITREDILPLAEYGRVRDSRRREMSAIKQHRRVAVGPDVTFYFESFATMLHQVHEMLFIEKGGDEQLEDELRAYNPLIPSGSDLVATMMIEIEDADRRGRVLGQLGGIEETISISVGGETIKAVPEGDVERTTPDGKTSSVHFLKFPFTAAAIAAFRTPGARVVLAIGHSNYDHMAALPEPVRAALAADFAMTARVITREDILPLAEYGRVRDSRRREMSAIKQHRRVAVGPDVTFYFESFATMLHQVHEMLFIEKGGDEQLEDELRAYNPLIPSGSDLVATMMIEIEDADRRGRVLGQLGGIEETISISVGGETIKAVPEGDVERTTPDGKTSSVHFLKFPFTAAAIAAFRTPGARVVLAIGHSNYDHMAALPEPVRAALAADFA